Protein AF-A0A9E2TQX5-F1 (afdb_monomer_lite)

Foldseek 3Di:
DDDDDDDDDDPDDDDDDPPDDDDPPPPPLPQDPPDDPDDPLLVLLLVLLVVLVVVVVVQVCCCLVVVCCPFADQDCLLVQCVLLLEAANNVVNVVVCLVVCLQANLLCLQRHDNLLSLLVVLVVVCVVVVVVLLVVQQQLLAALPFPCLLVLLVVVLCVVNVVSVVSCVVPNRDRDYDHHDDRPDQFAQCVVQWGWHPLAPDIDGQDSDPVSVCVRVVVVSVLSNVLSNVQCSVRNGPRCLRRPPSVLSVRLVSAPPHLNHFFWFFADADQLLQQLCSQDSLNDSLSVCCVPPQRTDRPSSDNPNCSSCVRDPVNGIDRGSDGHDDHPDDHDDPDDDPQDFPQQHSNRHGGSDDPRCNVPDLPSVLNVVLSVQLQVQLVVLCSRGNSRSVVRSVVSSVVSRVVSVVVVVVVVVVPDDDPPPPDDDPD

Sequence (427 aa):
MSCSISPPPQPQLITIDSRQTPTPPTCKSHVVPATIPATKRYKYRMITLAAVHAYIAFHLISWHVFGWELWGKTAMMGVPSLAKGTINAASVMVILILASILIWGRGFCGWVCHMRGAIEFADWTLRKLKVRRYLALREKNVLVNTPHRWLLRIGALFVLLLPVIILIHNVGFSPKVDMTAPVPMADLPGYEGKAFAKSAFFNFDIKPTWNDFLLAFGLALFIQFTMSIVLNLRYGQGAFCRILCPYATMMVPLMNISPVQKKITRVAQCTGCRDCSNACPQGIDVSREIFHFDGKVINRECIKCYACIDACDDEVLADTAAPAVPQTDRLKPYEKRPWQLEVVRKDGLLTNAKHMQVFEPLGPTADFLSLLVALICGGITSRFGGFWFYPGAIISFIVFRECCLRVQQWRAVVKQPAPTVSLPSQG

pLDDT: mean 73.04, std 18.26, range [26.98, 96.31]

Structure (mmCIF, N/CA/C/O backbone):
data_AF-A0A9E2TQX5-F1
#
_entry.id   AF-A0A9E2TQX5-F1
#
loop_
_atom_site.group_PDB
_atom_site.id
_atom_site.type_symbol
_atom_site.label_atom_id
_atom_site.label_alt_id
_atom_site.label_comp_id
_atom_site.label_asym_id
_atom_site.label_entity_id
_atom_site.label_seq_id
_atom_site.pdbx_PDB_ins_code
_atom_site.Cartn_x
_atom_site.Cartn_y
_atom_site.Cartn_z
_atom_site.occupancy
_atom_site.B_iso_or_equiv
_atom_site.auth_seq_id
_atom_site.auth_comp_id
_atom_site.auth_asym_id
_atom_site.auth_atom_id
_atom_site.pdbx_PDB_model_num
ATOM 1 N N . MET A 1 1 ? -11.766 52.390 29.717 1.00 36.81 1 MET A N 1
ATOM 2 C CA . MET A 1 1 ? -12.173 51.222 28.907 1.00 36.81 1 MET A CA 1
ATOM 3 C C . MET A 1 1 ? -11.095 50.165 29.050 1.00 36.81 1 MET A C 1
ATOM 5 O O . MET A 1 1 ? -10.043 50.291 28.441 1.00 36.81 1 MET A O 1
ATOM 9 N N . SER A 1 2 ? -11.310 49.193 29.927 1.00 26.98 2 SER A N 1
ATOM 10 C CA . SER A 1 2 ? -10.363 48.118 30.230 1.00 26.98 2 SER A CA 1
ATOM 11 C C . SER A 1 2 ? -11.054 46.794 29.907 1.00 26.98 2 SER A C 1
ATOM 13 O O . SER A 1 2 ? -11.935 46.358 30.641 1.00 26.98 2 SER A O 1
ATOM 15 N N . CYS A 1 3 ? -10.699 46.193 28.768 1.00 28.20 3 CYS A N 1
ATOM 16 C CA . CYS A 1 3 ? -11.142 44.853 28.385 1.00 28.20 3 CYS A CA 1
ATOM 17 C C . CYS A 1 3 ? -10.424 43.815 29.251 1.00 28.20 3 CYS A C 1
ATOM 19 O O . CYS A 1 3 ? -9.209 43.649 29.145 1.00 28.20 3 CYS A O 1
ATOM 21 N N . SER A 1 4 ? -11.172 43.104 30.090 1.00 27.83 4 SER A N 1
ATOM 22 C CA . SER A 1 4 ? -10.717 41.889 30.759 1.00 27.83 4 SER A CA 1
ATOM 23 C C . SER A 1 4 ? -10.788 40.711 29.782 1.00 27.83 4 SER A C 1
ATOM 25 O O . SER A 1 4 ? -11.844 40.375 29.251 1.00 27.83 4 SER A O 1
ATOM 27 N N . ILE A 1 5 ? -9.639 40.090 29.522 1.00 34.16 5 ILE A N 1
ATOM 28 C CA . ILE A 1 5 ? -9.524 38.852 28.747 1.00 34.16 5 ILE A CA 1
ATOM 29 C C . ILE A 1 5 ? -9.932 37.699 29.670 1.00 34.16 5 ILE A C 1
ATOM 31 O O . ILE A 1 5 ? -9.317 37.495 30.717 1.00 34.16 5 ILE A O 1
ATOM 35 N N . SER A 1 6 ? -10.977 36.956 29.308 1.00 29.75 6 SER A N 1
ATOM 36 C CA . SER A 1 6 ? -11.364 35.729 30.004 1.00 29.75 6 SER A CA 1
ATOM 37 C C . SER A 1 6 ? -10.339 34.611 29.740 1.00 29.75 6 SER A C 1
ATOM 39 O O . SER A 1 6 ? -9.862 34.466 28.612 1.00 29.75 6 SER A O 1
ATOM 41 N N . PRO A 1 7 ? -9.970 33.807 30.755 1.00 34.28 7 PRO A N 1
ATOM 42 C CA . PRO A 1 7 ? -9.070 32.677 30.556 1.00 34.28 7 PRO A CA 1
ATOM 43 C C . PRO A 1 7 ? -9.753 31.555 29.746 1.00 34.28 7 PRO A C 1
ATOM 45 O O . PRO A 1 7 ? -10.979 31.415 29.800 1.00 34.28 7 PRO A O 1
ATOM 48 N N . PRO A 1 8 ? -8.981 30.735 29.004 1.00 33.41 8 PRO A N 1
ATOM 49 C CA . PRO A 1 8 ? -9.520 29.613 28.239 1.00 33.41 8 PRO A CA 1
ATOM 50 C C . PRO A 1 8 ? -10.188 28.575 29.163 1.00 33.41 8 PRO A C 1
ATOM 52 O O . PRO A 1 8 ? -9.735 28.389 30.297 1.00 33.41 8 PRO A O 1
ATOM 55 N N . PRO A 1 9 ? -11.244 27.877 28.700 1.00 32.44 9 PRO A N 1
ATOM 56 C CA . PRO A 1 9 ? -11.942 26.886 29.508 1.00 32.44 9 PRO A CA 1
ATOM 57 C C . PRO A 1 9 ? -10.989 25.750 29.895 1.00 32.44 9 PRO A C 1
ATOM 59 O O . PRO A 1 9 ? -10.388 25.093 29.044 1.00 32.44 9 PRO A O 1
ATOM 62 N N . GLN A 1 10 ? -10.846 25.541 31.202 1.00 30.78 10 GLN A N 1
ATOM 63 C CA . GLN A 1 10 ? -10.089 24.437 31.786 1.00 30.78 10 GLN A CA 1
ATOM 64 C C . GLN A 1 10 ? -10.709 23.093 31.353 1.00 30.78 10 GLN A C 1
ATOM 66 O O . GLN A 1 10 ? -11.939 22.978 31.328 1.00 30.78 10 GLN A O 1
ATOM 71 N N . PRO A 1 11 ? -9.902 22.061 31.043 1.00 30.61 11 PRO A N 1
ATOM 72 C CA . PRO A 1 11 ? -10.422 20.724 30.790 1.00 30.61 11 PRO A CA 1
ATOM 73 C C . PRO A 1 11 ? -11.107 20.208 32.062 1.00 30.61 11 PRO A C 1
ATOM 75 O O . PRO A 1 11 ? -10.459 19.982 33.082 1.00 30.61 11 PRO A O 1
ATOM 78 N N . GLN A 1 12 ? -12.431 20.047 32.017 1.00 28.64 12 GLN A N 1
ATOM 79 C CA . GLN A 1 12 ? -13.181 19.460 33.122 1.00 28.64 12 GLN A CA 1
ATOM 80 C C . GLN A 1 12 ? -12.803 17.982 33.249 1.00 28.64 12 GLN A C 1
ATOM 82 O O . GLN A 1 12 ? -13.129 17.157 32.396 1.00 28.64 12 GLN A O 1
ATOM 87 N N . LEU A 1 13 ? -12.086 17.658 34.323 1.00 28.17 13 LEU A N 1
ATOM 88 C CA . LEU A 1 13 ? -11.812 16.291 34.735 1.00 28.17 13 LEU A CA 1
ATOM 89 C C . LEU A 1 13 ? -13.146 15.658 35.158 1.00 28.17 13 LEU A C 1
ATOM 91 O O . LEU A 1 13 ? -13.691 15.995 36.207 1.00 28.17 13 LEU A O 1
ATOM 95 N N . ILE A 1 14 ? -13.696 14.771 34.329 1.00 31.59 14 ILE A N 1
ATOM 96 C CA . ILE A 1 14 ? -14.917 14.031 34.661 1.00 31.59 14 ILE A CA 1
ATOM 97 C C . ILE A 1 14 ? -14.577 13.061 35.798 1.00 31.59 14 ILE A C 1
ATOM 99 O O . ILE A 1 14 ? -13.907 12.046 35.594 1.00 31.59 14 ILE A O 1
ATOM 103 N N . THR A 1 15 ? -15.028 13.375 37.010 1.00 29.34 15 THR A N 1
ATOM 104 C CA . THR A 1 15 ? -15.039 12.447 38.141 1.00 29.34 15 THR A CA 1
ATOM 105 C C . THR A 1 15 ? -16.037 11.329 37.842 1.00 29.34 15 THR A C 1
ATOM 107 O O . THR A 1 15 ? -17.240 11.546 37.729 1.00 29.34 15 THR A O 1
ATOM 110 N N . ILE A 1 16 ? -15.527 10.110 37.662 1.00 36.84 16 ILE A N 1
ATOM 111 C CA . ILE A 1 16 ? -16.353 8.917 37.469 1.00 36.84 16 ILE A CA 1
ATOM 112 C C . ILE A 1 16 ? -16.955 8.549 38.829 1.00 36.84 16 ILE A C 1
ATOM 114 O O . ILE A 1 16 ? -16.243 8.061 39.708 1.00 36.84 16 ILE A O 1
ATOM 118 N N . ASP A 1 17 ? -18.257 8.778 38.999 1.00 28.28 17 ASP A N 1
ATOM 119 C CA . ASP A 1 17 ? -19.009 8.228 40.125 1.00 28.28 17 ASP A CA 1
ATOM 120 C C . ASP A 1 17 ? -19.087 6.698 39.975 1.00 28.28 17 ASP A C 1
ATOM 122 O O . ASP A 1 17 ? -19.565 6.162 38.973 1.00 28.28 17 ASP A O 1
ATOM 126 N N . SER A 1 18 ? -18.547 5.985 40.961 1.00 39.66 18 SER A N 1
ATOM 127 C CA . SER A 1 18 ? -18.427 4.524 40.965 1.00 39.66 18 SER A CA 1
ATOM 128 C C . SER A 1 18 ? -19.720 3.802 41.362 1.00 39.66 18 SER A C 1
ATOM 130 O O . SER A 1 18 ? -19.748 2.572 41.353 1.00 39.66 18 SER A O 1
ATOM 132 N N . ARG A 1 19 ? -20.797 4.526 41.704 1.00 30.56 19 ARG A N 1
ATOM 133 C CA . ARG A 1 19 ? -21.988 3.929 42.338 1.00 30.56 19 ARG A CA 1
ATOM 134 C C . ARG A 1 19 ? -23.129 3.528 41.410 1.00 30.56 19 ARG A C 1
ATOM 136 O O . ARG A 1 19 ? -24.104 2.958 41.887 1.00 30.56 19 ARG A O 1
ATOM 143 N N . GLN A 1 20 ? -23.027 3.749 40.103 1.00 35.53 20 GLN A N 1
ATOM 144 C CA . GLN A 1 20 ? -24.029 3.262 39.151 1.00 35.53 20 GLN A CA 1
ATOM 145 C C . GLN A 1 20 ? -23.341 2.554 37.990 1.00 35.53 20 GLN A C 1
ATOM 147 O O . GLN A 1 20 ? -22.976 3.154 36.982 1.00 35.53 20 GLN A O 1
ATOM 152 N N . THR A 1 21 ? -23.150 1.246 38.143 1.00 30.52 21 THR A N 1
ATOM 153 C CA . THR A 1 21 ? -22.917 0.336 37.022 1.00 30.52 21 THR A CA 1
ATOM 154 C C . THR A 1 21 ? -24.292 -0.045 36.466 1.00 30.52 21 THR A C 1
ATOM 156 O O . THR A 1 21 ? -24.927 -0.945 37.012 1.00 30.52 21 THR A O 1
ATOM 159 N N . PRO A 1 22 ? -24.819 0.620 35.416 1.00 34.00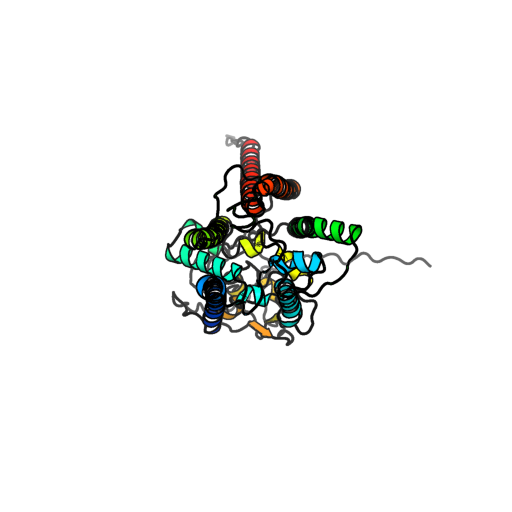 22 PRO A N 1
ATOM 160 C CA . PRO A 1 22 ? -25.913 0.027 34.666 1.00 34.00 22 PRO A CA 1
ATOM 161 C C . PRO A 1 22 ? -25.413 -1.311 34.119 1.00 34.00 22 PRO A C 1
ATOM 163 O O . PRO A 1 22 ? -24.268 -1.415 33.661 1.00 34.00 22 PRO A O 1
ATOM 166 N N . THR A 1 23 ? -26.255 -2.335 34.229 1.00 30.27 23 THR A N 1
ATOM 167 C CA . THR A 1 23 ? -26.018 -3.674 33.695 1.00 30.27 23 THR A CA 1
ATOM 168 C C . THR A 1 23 ? -25.407 -3.566 32.296 1.00 30.27 23 THR A C 1
ATOM 170 O O . THR A 1 23 ? -25.968 -2.883 31.434 1.00 30.27 23 THR A O 1
ATOM 173 N N . PRO A 1 24 ? -24.228 -4.169 32.051 1.00 33.75 24 PRO A N 1
ATOM 174 C CA . PRO A 1 24 ? -23.617 -4.104 30.736 1.00 33.75 24 PRO A CA 1
ATOM 175 C C . PRO A 1 24 ? -24.605 -4.710 29.734 1.00 33.75 24 PRO A C 1
ATOM 177 O O . PRO A 1 24 ? -25.130 -5.792 30.016 1.00 33.75 24 PRO A O 1
ATOM 180 N N . PRO A 1 25 ? -24.872 -4.061 28.582 1.00 33.06 25 PRO A N 1
ATOM 181 C CA . PRO A 1 25 ? -25.630 -4.710 27.527 1.00 33.06 25 PRO A CA 1
ATOM 182 C C . PRO A 1 25 ? -24.942 -6.043 27.254 1.00 33.06 25 PRO A C 1
ATOM 184 O O . PRO A 1 25 ? -23.729 -6.094 27.012 1.00 33.06 25 PRO A O 1
ATOM 187 N N . THR A 1 26 ? -25.707 -7.122 27.413 1.00 30.23 26 THR A N 1
ATOM 188 C CA . THR A 1 26 ? -25.267 -8.490 27.189 1.00 30.23 26 THR A CA 1
ATOM 189 C C . THR A 1 26 ? -24.761 -8.561 25.761 1.00 30.23 26 THR A C 1
ATOM 191 O O . THR A 1 26 ? -25.519 -8.608 24.795 1.00 30.23 26 THR A O 1
ATOM 194 N N . CYS A 1 27 ? -23.440 -8.501 25.622 1.00 32.50 27 CYS A N 1
ATOM 195 C CA . CYS A 1 27 ? -22.768 -8.748 24.366 1.00 32.50 27 CYS A CA 1
ATOM 196 C C . CYS A 1 27 ? -23.047 -10.222 24.084 1.00 32.50 27 CYS A C 1
ATOM 198 O O . CYS A 1 27 ? -22.392 -11.084 24.669 1.00 32.50 27 CYS A O 1
ATOM 200 N N . LYS A 1 28 ? -24.091 -10.521 23.301 1.00 30.64 28 LYS A N 1
ATOM 201 C CA . LYS A 1 28 ? -24.365 -11.884 22.856 1.00 30.64 28 LYS A CA 1
ATOM 202 C C . LYS A 1 28 ? -23.090 -12.349 22.167 1.00 30.64 28 LYS A C 1
ATOM 204 O O . LYS A 1 28 ? -22.734 -11.847 21.102 1.00 30.64 28 LYS A O 1
ATOM 209 N N . SER A 1 29 ? -22.359 -13.244 22.825 1.00 34.59 29 SER A N 1
ATOM 210 C CA . SER A 1 29 ? -21.216 -13.929 22.247 1.00 34.59 29 SER A CA 1
ATOM 211 C C . SER A 1 29 ? -21.781 -14.862 21.189 1.00 34.59 29 SER A C 1
ATOM 213 O O . SER A 1 29 ? -22.078 -16.026 21.451 1.00 34.59 29 SER A O 1
ATOM 215 N N . HIS A 1 30 ? -22.023 -14.325 19.999 1.00 37.81 30 HIS A N 1
ATOM 216 C CA . HIS A 1 30 ? -22.197 -15.161 18.833 1.00 37.81 30 HIS A CA 1
ATOM 217 C C . HIS A 1 30 ? -20.886 -15.921 18.683 1.00 37.81 30 HIS A C 1
ATOM 219 O O . HIS A 1 30 ? -19.851 -15.318 18.416 1.00 37.81 30 HIS A O 1
ATOM 225 N N . VAL A 1 31 ? -20.927 -17.225 18.961 1.00 36.09 31 VAL A N 1
ATOM 226 C CA . VAL A 1 31 ? -19.821 -18.144 18.704 1.00 36.09 31 VAL A CA 1
ATOM 227 C C . VAL A 1 31 ? -19.529 -18.037 17.214 1.00 36.09 31 VAL A C 1
ATOM 229 O O . VAL A 1 31 ? -20.277 -18.550 16.383 1.00 36.09 31 VAL A O 1
ATOM 232 N N . VAL A 1 32 ? -18.491 -17.277 16.875 1.00 40.00 32 VAL A N 1
ATOM 233 C CA . VAL A 1 32 ? -18.072 -17.089 15.492 1.00 40.00 32 VAL A CA 1
ATOM 234 C C . VAL A 1 32 ? -17.487 -18.423 15.022 1.00 40.00 32 VAL A C 1
ATOM 236 O O . VAL A 1 32 ? -16.554 -18.922 15.656 1.00 40.00 32 VAL A O 1
ATOM 239 N N . PRO A 1 33 ? -18.004 -19.036 13.943 1.00 36.69 33 PRO A N 1
ATOM 240 C CA . PRO A 1 33 ? -17.426 -20.262 13.411 1.00 36.69 33 PRO A CA 1
ATOM 241 C C . PRO A 1 33 ? -15.944 -20.040 13.081 1.00 36.69 33 PRO A C 1
ATOM 243 O O . PRO A 1 33 ? -15.574 -19.016 12.505 1.00 36.69 33 PRO A O 1
ATOM 246 N N . ALA A 1 34 ? -15.099 -21.017 13.430 1.00 44.47 34 ALA A N 1
ATOM 247 C CA . ALA A 1 34 ? -13.629 -20.943 13.410 1.00 44.47 34 ALA A CA 1
ATOM 248 C C . ALA A 1 34 ? -13.004 -20.564 12.045 1.00 44.47 34 ALA A C 1
ATOM 250 O O . ALA A 1 34 ? -11.813 -20.263 11.957 1.00 44.47 34 ALA A O 1
ATOM 251 N N . THR A 1 35 ? -13.805 -20.540 10.979 1.00 45.50 35 THR A N 1
ATOM 252 C CA . THR A 1 35 ? -13.452 -20.043 9.650 1.00 45.50 35 THR A CA 1
ATOM 253 C C . THR A 1 35 ? -14.668 -19.388 8.994 1.00 45.50 35 THR A C 1
ATOM 255 O O . THR A 1 35 ? -15.514 -20.077 8.424 1.00 45.50 35 THR A O 1
ATOM 258 N N . ILE A 1 36 ? -14.756 -18.056 9.034 1.00 55.09 36 ILE A N 1
ATOM 259 C CA . ILE A 1 36 ? -15.750 -17.319 8.242 1.00 55.09 36 ILE A CA 1
ATOM 260 C C . ILE A 1 36 ? -15.364 -17.446 6.754 1.00 55.09 36 ILE A C 1
ATOM 262 O O . ILE A 1 36 ? -14.213 -17.155 6.400 1.00 55.09 36 ILE A O 1
ATOM 266 N N . PRO A 1 37 ? -16.277 -17.877 5.864 1.00 62.38 37 PRO A N 1
ATOM 267 C CA . PRO A 1 37 ? -16.003 -17.936 4.436 1.00 62.38 37 PRO A CA 1
ATOM 268 C C . PRO A 1 37 ? -15.716 -16.537 3.882 1.00 62.38 37 PRO A C 1
ATOM 270 O O . PRO A 1 37 ? -16.344 -15.549 4.254 1.00 62.38 37 PRO A O 1
ATOM 273 N N . ALA A 1 38 ? -14.761 -16.450 2.956 1.00 75.50 38 ALA A N 1
ATOM 274 C CA . ALA A 1 38 ? -14.376 -15.180 2.354 1.00 75.50 38 ALA A CA 1
ATOM 275 C C . ALA A 1 38 ? -15.574 -14.464 1.702 1.00 75.50 38 ALA A C 1
ATOM 277 O O . ALA A 1 38 ? -16.275 -15.046 0.865 1.00 75.50 38 ALA A O 1
ATOM 278 N N . THR A 1 39 ? -15.754 -13.183 2.035 1.00 87.12 39 THR A N 1
ATOM 279 C CA . THR A 1 39 ? -16.797 -12.324 1.460 1.00 87.12 39 THR A CA 1
ATOM 280 C C . THR A 1 39 ? -16.651 -12.215 -0.063 1.00 87.12 39 THR A C 1
ATOM 282 O O . THR A 1 39 ? -15.555 -12.344 -0.624 1.00 87.12 39 THR A O 1
ATOM 285 N N . LYS A 1 40 ? -17.755 -11.920 -0.765 1.00 90.00 40 LYS A N 1
ATOM 286 C CA . LYS A 1 40 ? -17.721 -11.656 -2.218 1.00 90.00 40 LYS A CA 1
ATOM 287 C C . LYS A 1 40 ? -16.739 -10.526 -2.557 1.00 90.00 40 LYS A C 1
ATOM 289 O O . LYS A 1 40 ? -15.958 -10.656 -3.495 1.00 90.00 40 LYS A O 1
ATOM 294 N N . ARG A 1 41 ? -16.728 -9.453 -1.756 1.00 91.12 41 ARG A N 1
ATOM 295 C CA . ARG A 1 41 ? -15.827 -8.302 -1.930 1.00 91.12 41 ARG A CA 1
ATOM 296 C C . ARG A 1 41 ? -14.358 -8.696 -1.808 1.00 91.12 41 ARG A C 1
ATOM 298 O O . ARG A 1 41 ? -13.570 -8.334 -2.680 1.00 91.12 41 ARG A O 1
ATOM 305 N N . TYR A 1 42 ? -14.003 -9.489 -0.796 1.00 90.19 42 TYR A N 1
ATOM 306 C CA . TYR A 1 42 ? -12.647 -10.014 -0.648 1.00 90.19 42 TYR A CA 1
ATOM 307 C C . TYR A 1 42 ? -12.224 -10.841 -1.868 1.00 90.19 42 TYR A C 1
ATOM 309 O O . TYR A 1 42 ? -11.130 -10.634 -2.391 1.00 90.19 42 TYR A O 1
ATOM 317 N N . LYS A 1 43 ? -13.093 -11.734 -2.365 1.00 92.38 43 LYS A N 1
ATOM 318 C CA . LYS A 1 43 ? -12.801 -12.555 -3.553 1.00 92.38 43 LYS A CA 1
ATOM 319 C C . LYS A 1 43 ? -12.527 -11.691 -4.783 1.00 92.38 43 LYS A C 1
ATOM 321 O O . LYS A 1 43 ? -11.484 -11.864 -5.407 1.00 92.38 43 LYS A O 1
ATOM 326 N N . TYR A 1 44 ? -13.399 -10.727 -5.086 1.00 94.00 44 TYR A N 1
ATOM 327 C CA . TYR A 1 44 ? -13.191 -9.817 -6.217 1.00 94.00 44 TYR A CA 1
ATOM 328 C C . TYR A 1 44 ? -11.893 -9.030 -6.091 1.00 94.00 44 TYR A C 1
ATOM 330 O O . TYR A 1 44 ? -11.137 -8.955 -7.051 1.00 94.00 44 TYR A O 1
ATOM 338 N N . ARG A 1 45 ? -11.579 -8.523 -4.898 1.00 94.00 45 ARG A N 1
ATOM 339 C CA . ARG A 1 45 ? -10.318 -7.821 -4.653 1.00 94.00 45 ARG A CA 1
ATOM 340 C C . ARG A 1 45 ? -9.092 -8.699 -4.918 1.00 94.00 45 ARG A C 1
ATOM 342 O O . ARG A 1 45 ? -8.104 -8.233 -5.476 1.00 94.00 45 ARG A O 1
ATOM 349 N N . MET A 1 46 ? -9.123 -9.962 -4.500 1.00 93.56 46 MET A N 1
ATOM 350 C CA . MET A 1 46 ? -8.011 -10.878 -4.768 1.00 93.56 46 MET A CA 1
ATOM 351 C C . MET A 1 46 ? -7.899 -11.202 -6.262 1.00 93.56 46 MET A C 1
ATOM 353 O O . MET A 1 46 ? -6.786 -11.255 -6.781 1.00 93.56 46 MET A O 1
ATOM 357 N N . ILE A 1 47 ? -9.032 -11.337 -6.960 1.00 95.06 47 ILE A N 1
ATOM 358 C CA . ILE A 1 47 ? -9.072 -11.517 -8.417 1.00 95.06 47 ILE A CA 1
ATOM 359 C C . ILE A 1 47 ? -8.481 -10.297 -9.131 1.00 95.06 47 ILE A C 1
ATOM 361 O O . ILE A 1 47 ? -7.642 -10.481 -10.005 1.00 95.06 47 ILE A O 1
ATOM 365 N N . THR A 1 48 ? -8.835 -9.062 -8.752 1.00 95.75 48 THR A N 1
ATOM 366 C CA . THR A 1 48 ? -8.282 -7.860 -9.405 1.00 95.75 48 THR A CA 1
ATOM 367 C C . THR A 1 48 ? -6.773 -7.750 -9.207 1.00 95.75 48 THR A C 1
ATOM 369 O O . THR A 1 48 ? -6.047 -7.470 -10.158 1.00 95.75 48 THR A O 1
ATOM 372 N N . LEU A 1 49 ? -6.273 -8.033 -8.000 1.00 94.25 49 LEU A N 1
ATOM 373 C CA . LEU A 1 49 ? -4.833 -8.031 -7.729 1.00 94.25 49 LEU A CA 1
ATOM 374 C C . LEU A 1 49 ? -4.097 -9.107 -8.539 1.00 94.25 49 LEU A C 1
ATOM 376 O O . LEU A 1 49 ? -3.009 -8.840 -9.051 1.00 94.25 49 LEU A O 1
ATOM 380 N N . ALA A 1 50 ? -4.680 -10.300 -8.683 1.00 93.50 50 ALA A N 1
ATOM 381 C CA . ALA A 1 50 ? -4.122 -11.366 -9.512 1.00 93.50 50 ALA A CA 1
ATOM 382 C C . ALA A 1 50 ? -4.158 -11.007 -11.008 1.00 93.50 50 ALA A C 1
ATOM 384 O O . ALA A 1 50 ? -3.162 -11.189 -11.704 1.00 93.50 50 ALA A O 1
ATOM 385 N N . ALA A 1 51 ? -5.261 -10.422 -11.482 1.00 94.94 51 ALA A N 1
ATOM 386 C CA . ALA A 1 51 ? -5.433 -9.990 -12.865 1.00 94.94 51 ALA A CA 1
ATOM 387 C C . ALA A 1 51 ? -4.391 -8.944 -13.279 1.00 94.94 51 ALA A C 1
ATOM 389 O O . ALA A 1 51 ? -3.878 -9.009 -14.390 1.00 94.94 51 ALA A O 1
ATOM 390 N N . VAL A 1 52 ? -4.002 -8.031 -12.382 1.00 92.25 52 VAL A N 1
ATOM 391 C CA . VAL A 1 52 ? -2.916 -7.075 -12.662 1.00 92.25 52 VAL A CA 1
ATOM 392 C C . VAL A 1 52 ? -1.579 -7.783 -12.883 1.00 92.25 52 VAL A C 1
ATOM 394 O O . VAL A 1 52 ? -0.839 -7.413 -13.789 1.00 92.25 52 VAL A O 1
ATOM 397 N N . HIS A 1 53 ? -1.261 -8.817 -12.100 1.00 89.50 53 HIS A N 1
ATOM 398 C CA . HIS A 1 53 ? -0.026 -9.584 -12.305 1.00 89.50 53 HIS A CA 1
ATOM 399 C C . HIS A 1 53 ? -0.085 -10.404 -13.596 1.00 89.50 53 HIS A C 1
ATOM 401 O O . HIS A 1 53 ? 0.902 -10.449 -14.326 1.00 89.50 53 HIS A O 1
ATOM 407 N N . ALA A 1 54 ? -1.244 -10.991 -13.907 1.00 90.88 54 ALA A N 1
ATOM 408 C CA . ALA A 1 54 ? -1.472 -11.682 -15.172 1.00 90.88 54 ALA A CA 1
ATOM 409 C C . ALA A 1 54 ? -1.322 -10.731 -16.370 1.00 90.88 54 ALA A C 1
ATOM 411 O O . ALA A 1 54 ? -0.665 -11.082 -17.343 1.00 90.88 54 ALA A O 1
ATOM 412 N N . TYR A 1 55 ? -1.848 -9.506 -16.271 1.00 89.44 55 TYR A N 1
ATOM 413 C CA . TYR A 1 55 ? -1.668 -8.462 -17.278 1.00 89.44 55 TYR A CA 1
ATOM 414 C C . TYR A 1 55 ? -0.197 -8.070 -17.443 1.00 89.44 55 TYR A C 1
ATOM 416 O O . TYR A 1 55 ? 0.280 -7.997 -18.569 1.00 89.44 55 TYR A O 1
ATOM 424 N N . ILE A 1 56 ? 0.544 -7.860 -16.347 1.00 85.31 56 ILE A N 1
ATOM 425 C CA . ILE A 1 56 ? 1.982 -7.548 -16.410 1.00 85.31 56 ILE A CA 1
ATOM 426 C C . ILE A 1 56 ? 2.740 -8.678 -17.115 1.00 85.31 56 ILE A C 1
ATOM 428 O O . ILE A 1 56 ? 3.530 -8.409 -18.016 1.00 85.31 56 ILE A O 1
ATOM 432 N N . ALA A 1 57 ? 2.478 -9.934 -16.747 1.00 83.62 57 ALA A N 1
ATOM 433 C CA . ALA A 1 57 ? 3.095 -11.088 -17.394 1.00 83.62 57 ALA A CA 1
ATOM 434 C C . ALA A 1 57 ? 2.733 -11.155 -18.885 1.00 83.62 57 ALA A C 1
ATOM 436 O O . ALA A 1 57 ? 3.624 -11.278 -19.719 1.00 83.62 57 ALA A O 1
ATOM 437 N N . PHE A 1 58 ? 1.452 -11.000 -19.230 1.00 86.12 58 PHE A N 1
ATOM 438 C CA . PHE A 1 58 ? 0.982 -10.983 -20.614 1.00 86.12 58 PHE A CA 1
ATOM 439 C C . PHE A 1 58 ? 1.621 -9.858 -21.430 1.00 86.12 58 PHE A C 1
ATOM 441 O O . PHE A 1 58 ? 2.048 -10.103 -22.551 1.00 86.12 58 PHE A O 1
ATOM 448 N N . HIS A 1 59 ? 1.723 -8.647 -20.882 1.00 82.69 59 HIS A N 1
ATOM 449 C CA . HIS A 1 59 ? 2.354 -7.511 -21.547 1.00 82.69 59 HIS A CA 1
ATOM 450 C C . HIS A 1 59 ? 3.840 -7.781 -21.817 1.00 82.69 59 HIS A C 1
ATOM 452 O O . HIS A 1 59 ? 4.294 -7.610 -22.944 1.00 82.69 59 HIS A O 1
ATOM 458 N N . LEU A 1 60 ? 4.581 -8.278 -20.820 1.00 77.56 60 LEU A N 1
ATOM 459 C CA . LEU A 1 60 ? 5.997 -8.627 -20.978 1.00 77.56 60 LEU A CA 1
ATOM 460 C C . LEU A 1 60 ? 6.206 -9.759 -21.992 1.00 77.56 60 LEU A C 1
ATOM 462 O O . LEU A 1 60 ? 7.099 -9.676 -22.829 1.00 77.56 60 LEU A O 1
ATOM 466 N N . ILE A 1 61 ? 5.362 -10.790 -21.950 1.00 79.88 61 ILE A N 1
ATOM 467 C CA . ILE A 1 61 ? 5.373 -11.901 -22.909 1.00 79.88 61 ILE A CA 1
ATOM 468 C C . ILE A 1 61 ? 5.033 -11.388 -24.314 1.00 79.88 61 ILE A C 1
ATOM 470 O O . ILE A 1 61 ? 5.757 -11.679 -25.253 1.00 79.88 61 ILE A O 1
ATOM 474 N N . SER A 1 62 ? 3.983 -10.583 -24.475 1.00 81.56 62 SER A N 1
ATOM 475 C CA . SER A 1 62 ? 3.583 -9.995 -25.765 1.00 81.56 62 SER A CA 1
ATOM 476 C C . SER A 1 62 ? 4.717 -9.216 -26.410 1.00 81.56 62 SER A C 1
ATOM 478 O O . SER A 1 62 ? 5.009 -9.392 -27.591 1.00 81.56 62 SER A O 1
ATOM 480 N N . TRP A 1 63 ? 5.399 -8.408 -25.608 1.00 76.38 63 TRP A N 1
ATOM 481 C CA . TRP A 1 63 ? 6.455 -7.549 -26.101 1.00 76.38 63 TRP A CA 1
ATOM 482 C C . TRP A 1 63 ? 7.722 -8.326 -26.456 1.00 76.38 63 TRP A C 1
ATOM 484 O O . TRP A 1 63 ? 8.276 -8.147 -27.535 1.00 76.38 63 TRP A O 1
ATOM 494 N N . HIS A 1 64 ? 8.165 -9.215 -25.565 1.00 73.19 64 HIS A N 1
ATOM 495 C CA . HIS A 1 64 ? 9.444 -9.900 -25.729 1.00 73.19 64 HIS A CA 1
ATOM 496 C C . HIS A 1 64 ? 9.341 -11.204 -26.528 1.00 73.19 64 HIS A C 1
ATOM 498 O O . HIS A 1 64 ? 10.311 -11.566 -27.184 1.00 73.19 64 HIS A O 1
ATOM 504 N N . VAL A 1 65 ? 8.201 -11.913 -26.491 1.00 75.81 65 VAL A N 1
ATOM 505 C CA . VAL A 1 65 ? 7.991 -13.194 -27.208 1.00 75.81 65 VAL A CA 1
ATOM 506 C C . VAL A 1 65 ? 7.464 -12.948 -28.604 1.00 75.81 65 VAL A C 1
ATOM 508 O O . VAL A 1 65 ? 7.984 -13.502 -29.566 1.00 75.81 65 VAL A O 1
ATOM 511 N N . PHE A 1 66 ? 6.425 -12.126 -28.706 1.00 80.00 66 PHE A N 1
ATOM 512 C CA . PHE A 1 66 ? 5.684 -11.949 -29.951 1.00 80.00 66 PHE A CA 1
ATOM 513 C C . PHE A 1 66 ? 6.077 -10.669 -30.701 1.00 80.00 66 PHE A C 1
ATOM 515 O O . PHE A 1 66 ? 5.638 -10.472 -31.831 1.00 80.00 66 PHE A O 1
ATOM 522 N N . GLY A 1 67 ? 6.906 -9.803 -30.101 1.00 75.56 67 GLY A N 1
ATOM 523 C CA . GLY A 1 67 ? 7.304 -8.521 -30.694 1.00 75.56 67 GLY A CA 1
ATOM 524 C C . GLY A 1 67 ? 6.150 -7.520 -30.801 1.00 75.56 67 GLY A C 1
ATOM 525 O O . GLY A 1 67 ? 6.218 -6.573 -31.579 1.00 75.56 67 GLY A O 1
ATOM 526 N N . TRP A 1 68 ? 5.057 -7.734 -30.063 1.00 79.06 68 TRP A N 1
ATOM 527 C CA . TRP A 1 68 ? 3.863 -6.895 -30.134 1.00 79.06 68 TRP A CA 1
ATOM 528 C C . TRP A 1 68 ? 4.006 -5.679 -29.219 1.00 79.06 68 TRP A C 1
ATOM 530 O O . TRP A 1 68 ? 3.646 -5.713 -28.041 1.00 79.06 68 TRP A O 1
ATOM 540 N N . GLU A 1 69 ? 4.503 -4.579 -29.780 1.00 72.69 69 GLU A N 1
ATOM 541 C CA . GLU A 1 69 ? 4.709 -3.305 -29.080 1.00 72.69 69 GLU A CA 1
ATOM 542 C C . GLU A 1 69 ? 3.423 -2.456 -29.013 1.00 72.69 69 GLU A C 1
ATOM 544 O O . GLU A 1 69 ? 3.394 -1.296 -29.412 1.00 72.69 69 GLU A O 1
ATOM 549 N N . LEU A 1 70 ? 2.316 -3.040 -28.543 1.00 60.41 70 LEU A N 1
ATOM 550 C CA . LEU A 1 70 ? 0.989 -2.404 -28.602 1.00 60.41 70 LEU A CA 1
ATOM 551 C C . LEU A 1 70 ? 0.908 -1.055 -27.847 1.00 60.41 70 LEU A C 1
ATOM 553 O O . LEU A 1 70 ? 0.199 -0.159 -28.296 1.00 60.41 70 LEU A O 1
ATOM 557 N N . TRP A 1 71 ? 1.595 -0.903 -26.703 1.00 61.47 71 TRP A N 1
ATOM 558 C CA . TRP A 1 71 ? 1.629 0.331 -25.894 1.00 61.47 71 TRP A CA 1
ATOM 559 C C . TRP A 1 71 ? 2.976 0.439 -25.154 1.00 61.47 71 TRP A C 1
ATOM 561 O O . TRP A 1 71 ? 3.554 -0.581 -24.781 1.00 61.47 71 TRP A O 1
ATOM 571 N N . GLY A 1 72 ? 3.475 1.662 -24.919 1.00 62.12 72 GLY A N 1
ATOM 572 C CA . GLY A 1 72 ? 4.773 1.910 -24.264 1.00 62.12 72 GLY A CA 1
ATOM 573 C C . GLY A 1 72 ? 4.875 1.401 -22.813 1.00 62.12 72 GLY A C 1
ATOM 574 O O . GLY A 1 72 ? 3.886 1.007 -22.200 1.00 62.12 72 GLY A O 1
ATOM 575 N N . LYS A 1 73 ? 6.083 1.439 -22.222 1.00 66.12 73 LYS A N 1
ATOM 576 C CA . LYS A 1 73 ? 6.371 0.872 -20.884 1.00 66.12 73 LYS A CA 1
ATOM 577 C C . LYS A 1 73 ? 5.503 1.524 -19.799 1.00 66.12 73 LYS A C 1
ATOM 579 O O . LYS A 1 73 ? 5.783 2.640 -19.361 1.00 66.12 73 LYS A O 1
ATOM 584 N N . THR A 1 74 ? 4.483 0.819 -19.307 1.00 62.50 74 THR A N 1
ATOM 585 C CA . THR A 1 74 ? 3.627 1.293 -18.207 1.00 62.50 74 THR A CA 1
ATOM 586 C C . THR A 1 74 ? 4.265 0.968 -16.855 1.00 62.50 74 THR A C 1
ATOM 588 O O . THR A 1 74 ? 4.155 -0.150 -16.353 1.00 62.50 74 THR A O 1
ATOM 591 N N . ALA A 1 75 ? 4.943 1.940 -16.245 1.00 64.75 75 ALA A N 1
ATOM 592 C CA . ALA A 1 75 ? 5.567 1.787 -14.929 1.00 64.75 75 ALA A CA 1
ATOM 593 C C . ALA A 1 75 ? 5.215 2.959 -14.004 1.00 64.75 75 ALA A C 1
ATOM 595 O O . ALA A 1 75 ? 5.088 4.098 -14.446 1.00 64.75 75 ALA A O 1
ATOM 596 N N . MET A 1 76 ? 5.122 2.717 -12.689 1.00 63.84 76 MET A N 1
ATOM 597 C CA . MET A 1 76 ? 4.945 3.795 -11.691 1.00 63.84 76 MET A CA 1
ATOM 598 C C . MET A 1 76 ? 6.143 4.776 -11.653 1.00 63.84 76 MET A C 1
ATOM 600 O O . MET A 1 76 ? 6.097 5.799 -10.975 1.00 63.84 76 MET A O 1
ATOM 604 N N . MET A 1 77 ? 7.189 4.510 -12.443 1.00 62.88 77 MET A N 1
ATOM 605 C CA . MET A 1 77 ? 8.318 5.398 -12.749 1.00 62.88 77 MET A CA 1
ATOM 606 C C . MET A 1 77 ? 7.965 6.546 -13.718 1.00 62.88 77 MET A C 1
ATOM 608 O O . MET A 1 77 ? 8.850 7.263 -14.179 1.00 62.88 77 MET A O 1
ATOM 612 N N . GLY A 1 78 ? 6.680 6.765 -14.014 1.00 64.81 78 GLY A N 1
ATOM 613 C CA . GLY A 1 78 ? 6.214 7.947 -14.747 1.00 64.81 78 GLY A CA 1
ATOM 614 C C . GLY A 1 78 ? 6.478 9.270 -14.024 1.00 64.81 78 GLY A C 1
ATOM 615 O O . GLY A 1 78 ? 6.534 10.309 -14.669 1.00 64.81 78 GLY A O 1
ATOM 616 N N . VAL A 1 79 ? 6.708 9.248 -12.703 1.00 69.25 79 VAL A N 1
ATOM 617 C CA . VAL A 1 79 ? 7.012 10.456 -11.915 1.00 69.25 79 VAL A CA 1
ATOM 618 C C . VAL A 1 79 ? 8.294 11.145 -12.419 1.00 69.25 79 VAL A C 1
ATOM 620 O O . VAL A 1 79 ? 8.192 12.307 -12.793 1.00 69.25 79 VAL A O 1
ATOM 623 N N . PRO A 1 80 ? 9.454 10.460 -12.542 1.00 68.25 80 PRO A N 1
ATOM 624 C CA . PRO A 1 80 ? 10.645 10.983 -13.226 1.00 68.25 80 PRO A CA 1
ATOM 625 C C . PRO A 1 80 ? 10.445 11.465 -14.674 1.00 68.25 80 PRO A C 1
ATOM 627 O O . PRO A 1 80 ? 11.161 12.359 -15.119 1.00 68.25 80 PRO A O 1
ATOM 630 N N . SER A 1 81 ? 9.497 10.887 -15.420 1.00 71.75 81 SER A N 1
ATOM 631 C CA . SER A 1 81 ? 9.216 11.306 -16.805 1.00 71.75 81 SER A CA 1
ATOM 632 C C . SER A 1 81 ? 8.438 12.625 -16.833 1.00 71.75 81 SER A C 1
ATOM 634 O O . SER A 1 81 ? 8.893 13.587 -17.445 1.00 71.75 81 SER A O 1
ATOM 636 N N . LEU A 1 82 ? 7.351 12.728 -16.055 1.00 68.94 82 LEU A N 1
ATOM 637 C CA . LEU A 1 82 ? 6.609 13.980 -15.835 1.00 68.94 82 LEU A CA 1
ATOM 638 C C . LEU A 1 82 ? 7.530 15.108 -15.369 1.00 68.94 82 LEU A C 1
ATOM 640 O O . LEU A 1 82 ? 7.490 16.223 -15.877 1.00 68.94 82 LEU A O 1
ATOM 644 N N . ALA A 1 83 ? 8.392 14.773 -14.422 1.00 66.69 83 ALA A N 1
ATOM 645 C CA . ALA A 1 83 ? 9.450 15.609 -13.897 1.00 66.69 83 ALA A CA 1
ATOM 646 C C . ALA A 1 83 ? 10.405 16.162 -14.973 1.00 66.69 83 ALA A C 1
ATOM 648 O O . ALA A 1 83 ? 10.746 17.339 -14.951 1.00 66.69 83 ALA A O 1
ATOM 649 N N . LYS A 1 84 ? 10.821 15.333 -15.935 1.00 67.56 84 LYS A N 1
ATOM 650 C CA . LYS A 1 84 ? 11.668 15.747 -17.066 1.00 67.56 84 LYS A CA 1
ATOM 651 C C . LYS A 1 84 ? 10.885 16.524 -18.140 1.00 67.56 84 LYS A C 1
ATOM 653 O O . LYS A 1 84 ? 11.454 16.909 -19.156 1.00 67.56 84 LYS A O 1
ATOM 658 N N . GLY A 1 85 ? 9.582 16.730 -17.945 1.00 70.88 85 GLY A N 1
ATOM 659 C CA . GLY A 1 85 ? 8.695 17.306 -18.950 1.00 70.88 85 GLY A CA 1
ATOM 660 C C . GLY A 1 85 ? 8.348 16.331 -20.077 1.00 70.88 85 GLY A C 1
ATOM 661 O O . GLY A 1 85 ? 7.855 16.765 -21.109 1.00 70.88 85 GLY A O 1
ATOM 662 N N . THR A 1 86 ? 8.581 15.022 -19.927 1.00 76.81 86 THR A N 1
ATOM 663 C CA . THR A 1 86 ? 8.187 14.032 -20.939 1.00 76.81 86 THR A CA 1
ATOM 664 C C . THR A 1 86 ? 6.849 13.385 -20.585 1.00 76.81 86 THR A C 1
ATOM 666 O O . THR A 1 86 ? 6.681 12.724 -19.554 1.00 76.81 86 THR A O 1
ATOM 669 N N . ILE A 1 87 ? 5.861 13.557 -21.462 1.00 82.69 87 ILE A N 1
ATOM 670 C CA . ILE A 1 87 ? 4.566 12.882 -21.360 1.00 82.69 87 ILE A CA 1
ATOM 671 C C . ILE A 1 87 ? 4.654 11.594 -22.182 1.00 82.69 87 ILE A C 1
ATOM 673 O O . ILE A 1 87 ? 4.394 11.597 -23.382 1.00 82.69 87 ILE A O 1
ATOM 677 N N . ASN A 1 88 ? 5.059 10.509 -21.518 1.00 82.12 88 ASN A N 1
ATOM 678 C CA . ASN A 1 88 ? 5.059 9.147 -22.055 1.00 82.12 88 ASN A CA 1
ATOM 679 C C . ASN A 1 88 ? 3.942 8.292 -21.427 1.00 82.12 88 ASN A C 1
ATOM 681 O O . ASN A 1 88 ? 3.214 8.748 -20.539 1.00 82.12 88 ASN A O 1
ATOM 685 N N . ALA A 1 89 ? 3.815 7.028 -21.846 1.00 80.38 89 ALA A N 1
ATOM 686 C CA . ALA A 1 89 ? 2.797 6.110 -21.319 1.00 80.38 89 ALA A CA 1
ATOM 687 C C . ALA A 1 89 ? 2.829 5.976 -19.778 1.00 80.38 89 ALA A C 1
ATOM 689 O O . ALA A 1 89 ? 1.786 5.914 -19.122 1.00 80.38 89 ALA A O 1
ATOM 690 N N . ALA A 1 90 ? 4.021 5.993 -19.173 1.00 79.00 90 ALA A N 1
ATOM 691 C CA . ALA A 1 90 ? 4.189 5.941 -17.723 1.00 79.00 90 ALA A CA 1
ATOM 692 C C . ALA A 1 90 ? 3.686 7.220 -17.027 1.00 79.00 90 ALA A C 1
ATOM 694 O O . ALA A 1 90 ? 3.007 7.136 -16.001 1.00 79.00 90 ALA A O 1
ATOM 695 N N . SER A 1 91 ? 3.985 8.396 -17.587 1.00 79.69 91 SER A N 1
ATOM 696 C CA . SER A 1 91 ? 3.489 9.699 -17.123 1.00 79.69 91 SER A CA 1
ATOM 697 C C . SER A 1 91 ? 1.961 9.760 -17.136 1.00 79.69 91 SER A C 1
ATOM 699 O O . SER A 1 91 ? 1.350 10.157 -16.143 1.00 79.69 91 SER A O 1
ATOM 701 N N . VAL A 1 92 ? 1.336 9.295 -18.223 1.00 85.00 92 VAL A N 1
ATOM 702 C CA . VAL A 1 92 ? -0.128 9.215 -18.346 1.00 85.00 92 VAL A CA 1
ATOM 703 C C . VAL A 1 92 ? -0.710 8.300 -17.271 1.00 85.00 92 VAL A C 1
ATOM 705 O O . VAL A 1 92 ? -1.647 8.688 -16.577 1.00 85.00 92 VAL A O 1
ATOM 708 N N . MET A 1 93 ? -0.121 7.120 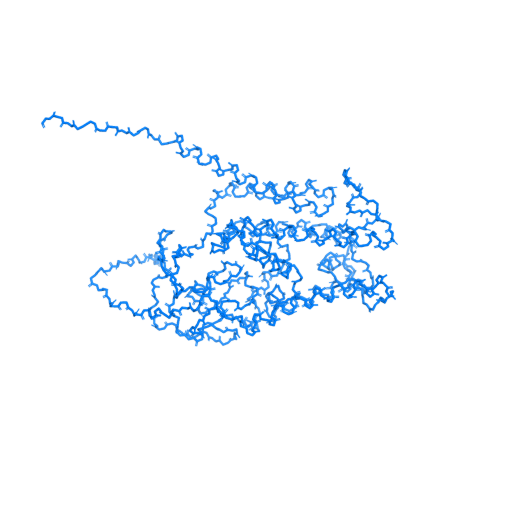-17.056 1.00 85.00 93 MET A N 1
ATOM 709 C CA . MET A 1 93 ? -0.566 6.214 -15.995 1.00 85.00 93 MET A CA 1
ATOM 710 C C . MET A 1 93 ? -0.479 6.866 -14.606 1.00 85.00 93 MET A C 1
ATOM 712 O O . MET A 1 93 ? -1.400 6.716 -13.805 1.00 85.00 93 MET A O 1
ATOM 716 N N . VAL A 1 94 ? 0.589 7.615 -14.309 1.00 84.19 94 VAL A N 1
ATOM 717 C CA . VAL A 1 94 ? 0.714 8.348 -13.037 1.00 84.19 94 VAL A CA 1
ATOM 718 C C . VAL A 1 94 ? -0.379 9.407 -12.898 1.00 84.19 94 VAL A C 1
ATOM 720 O O . VAL A 1 94 ? -1.002 9.473 -11.840 1.00 84.19 94 VAL A O 1
ATOM 723 N N . ILE A 1 95 ? -0.661 10.184 -13.948 1.00 86.62 95 ILE A N 1
ATOM 724 C CA . ILE A 1 95 ? -1.754 11.170 -13.944 1.00 86.62 95 ILE A CA 1
ATOM 725 C C . ILE A 1 95 ? -3.093 10.481 -13.666 1.00 86.62 95 ILE A C 1
ATOM 727 O O . ILE A 1 95 ? -3.832 10.927 -12.791 1.00 86.62 95 ILE A O 1
ATOM 731 N N . LEU A 1 96 ? -3.384 9.366 -14.342 1.00 89.25 96 LEU A N 1
ATOM 732 C CA . LEU A 1 96 ? -4.616 8.601 -14.130 1.00 89.25 96 LEU A CA 1
ATOM 733 C C . LEU A 1 96 ? -4.717 8.063 -12.700 1.00 89.25 96 LEU A C 1
ATOM 735 O O . LEU A 1 96 ? -5.781 8.134 -12.086 1.00 89.25 96 LEU A O 1
ATOM 739 N N . ILE A 1 97 ? -3.612 7.573 -12.131 1.00 88.62 97 ILE A N 1
ATOM 740 C CA . ILE A 1 97 ? -3.574 7.132 -10.735 1.00 88.62 97 ILE A CA 1
ATOM 741 C C . ILE A 1 97 ? -3.853 8.314 -9.798 1.00 88.62 97 ILE A C 1
ATOM 743 O O . ILE A 1 97 ? -4.690 8.181 -8.907 1.00 88.62 97 ILE A O 1
ATOM 747 N N . LEU A 1 98 ? -3.211 9.469 -9.994 1.00 87.69 98 LEU A N 1
ATOM 748 C CA . LEU A 1 98 ? -3.438 10.656 -9.163 1.00 87.69 98 LEU A CA 1
ATOM 749 C C . LEU A 1 98 ? -4.880 11.169 -9.281 1.00 87.69 98 LEU A C 1
ATOM 751 O O . LEU A 1 98 ? -5.514 11.448 -8.264 1.00 87.69 98 LEU A O 1
ATOM 755 N N . ALA A 1 99 ? -5.437 11.196 -10.492 1.00 89.81 99 ALA A N 1
ATOM 756 C CA . ALA A 1 99 ? -6.834 11.543 -10.736 1.00 89.81 99 ALA A CA 1
ATOM 757 C C . ALA A 1 99 ? -7.794 10.556 -10.052 1.00 89.81 99 ALA A C 1
ATOM 759 O O . ALA A 1 99 ? -8.761 10.969 -9.411 1.00 89.81 99 ALA A O 1
ATOM 760 N N . SER A 1 100 ? -7.492 9.252 -10.091 1.00 91.12 100 SER A N 1
ATOM 761 C CA . SER A 1 100 ? -8.307 8.230 -9.423 1.00 91.12 100 SER A CA 1
ATOM 762 C C . SER A 1 100 ? -8.396 8.442 -7.908 1.00 91.12 100 SER A C 1
ATOM 764 O O . SER A 1 100 ? -9.407 8.088 -7.301 1.00 91.12 100 SER A O 1
ATOM 766 N N . ILE A 1 101 ? -7.391 9.077 -7.290 1.00 90.94 101 ILE A N 1
ATOM 767 C CA . ILE A 1 101 ? -7.394 9.380 -5.853 1.00 90.94 101 ILE A CA 1
ATOM 768 C C . ILE A 1 101 ? -8.410 10.461 -5.513 1.00 90.94 101 ILE A C 1
ATOM 770 O O . ILE A 1 101 ? -9.057 10.379 -4.472 1.00 90.94 101 ILE A O 1
ATOM 774 N N . LEU A 1 102 ? -8.622 11.431 -6.398 1.00 90.81 102 LEU A N 1
ATOM 775 C CA . LEU A 1 102 ? -9.635 12.460 -6.178 1.00 90.81 102 LEU A CA 1
ATOM 776 C C . LEU A 1 102 ? -11.056 11.876 -6.200 1.00 90.81 102 LEU A C 1
ATOM 778 O O . LEU A 1 102 ? -11.952 12.415 -5.560 1.00 90.81 102 LEU A O 1
ATOM 782 N N . ILE A 1 103 ? -11.272 10.752 -6.883 1.00 91.81 103 ILE A N 1
ATOM 783 C CA . ILE A 1 103 ? -12.595 10.125 -6.999 1.00 91.81 103 ILE A CA 1
ATOM 784 C C . ILE A 1 103 ? -12.768 9.026 -5.946 1.00 91.81 103 ILE A C 1
ATOM 786 O O . ILE A 1 103 ? -13.740 8.996 -5.194 1.00 91.81 103 ILE A O 1
ATOM 790 N N . TRP A 1 104 ? -11.808 8.108 -5.862 1.00 92.94 104 TRP A N 1
ATOM 791 C CA . TRP A 1 104 ? -11.905 6.901 -5.047 1.00 92.94 104 TRP A CA 1
ATOM 792 C C . TRP A 1 104 ? -10.927 6.891 -3.871 1.00 92.94 104 TRP A C 1
ATOM 794 O O . TRP A 1 104 ? -10.924 5.953 -3.078 1.00 92.94 104 TRP A O 1
ATOM 804 N N . GLY A 1 105 ? -10.131 7.935 -3.665 1.00 91.38 105 GLY A N 1
ATOM 805 C CA . GLY A 1 105 ? -9.074 7.929 -2.660 1.00 91.38 105 GLY A CA 1
ATOM 806 C C . GLY A 1 105 ? -7.991 6.907 -3.003 1.00 91.38 105 GLY A C 1
ATOM 807 O O . GLY A 1 105 ? -7.798 6.523 -4.153 1.00 91.38 105 GLY A O 1
ATOM 808 N N . ARG A 1 106 ? -7.301 6.368 -1.998 1.00 91.75 106 ARG A N 1
ATOM 809 C CA . ARG A 1 106 ? -6.250 5.354 -2.212 1.00 91.75 106 ARG A CA 1
ATOM 810 C C . ARG A 1 106 ? -6.779 3.948 -2.553 1.00 91.75 106 ARG A C 1
ATOM 812 O O . ARG A 1 106 ? -6.105 2.957 -2.272 1.00 91.75 106 ARG A O 1
ATOM 819 N N . GLY A 1 107 ? -7.949 3.839 -3.185 1.00 93.25 107 GLY A N 1
ATOM 820 C CA . GLY A 1 107 ? -8.515 2.568 -3.650 1.00 93.25 107 GLY A CA 1
ATOM 821 C C . GLY A 1 107 ? -7.622 1.839 -4.661 1.00 93.25 107 GLY A C 1
ATOM 822 O O . GLY A 1 107 ? -7.481 0.620 -4.572 1.00 93.25 107 GLY A O 1
ATOM 823 N N . PHE A 1 108 ? -6.886 2.571 -5.513 1.00 93.25 108 PHE A N 1
ATOM 824 C CA . PHE A 1 108 ? -5.857 1.991 -6.390 1.00 93.25 108 PHE A CA 1
ATOM 825 C C . PHE A 1 108 ? -4.857 1.119 -5.610 1.00 93.25 108 PHE A C 1
ATOM 827 O O . PHE A 1 108 ? -4.570 -0.014 -6.003 1.00 93.25 108 PHE A O 1
ATOM 834 N N . CYS A 1 109 ? -4.376 1.601 -4.455 1.00 92.31 109 CYS A N 1
ATOM 835 C CA . CYS A 1 109 ? -3.460 0.848 -3.596 1.00 92.31 109 CYS A CA 1
ATOM 836 C C . CYS A 1 109 ? -4.087 -0.444 -3.057 1.00 92.31 109 CYS A C 1
ATOM 838 O O . CYS A 1 109 ? -3.365 -1.404 -2.805 1.00 92.31 109 CYS A O 1
ATOM 840 N N . GLY A 1 110 ? -5.403 -0.467 -2.835 1.00 92.69 110 GLY A N 1
ATOM 841 C CA . GLY A 1 110 ? -6.120 -1.627 -2.314 1.00 92.69 110 GLY A CA 1
ATOM 842 C C . GLY A 1 110 ? -6.421 -2.701 -3.353 1.00 92.69 110 GLY A C 1
ATOM 843 O O . GLY A 1 110 ? -6.440 -3.877 -2.979 1.00 92.69 110 GLY A O 1
ATOM 844 N N . TRP A 1 111 ? -6.632 -2.305 -4.612 1.00 94.81 111 TRP A N 1
ATOM 845 C CA . TRP A 1 111 ? -7.285 -3.137 -5.631 1.00 94.81 111 TRP A CA 1
ATOM 846 C C . TRP A 1 111 ? -6.467 -3.393 -6.897 1.00 94.81 111 TRP A C 1
ATOM 848 O O . TRP A 1 111 ? -6.660 -4.434 -7.521 1.00 94.81 111 TRP A O 1
ATOM 858 N N . VAL A 1 112 ? -5.572 -2.474 -7.271 1.00 93.44 112 VAL A N 1
ATOM 859 C CA . VAL A 1 112 ? -4.873 -2.498 -8.571 1.00 93.44 112 VAL A CA 1
ATOM 860 C C . VAL A 1 112 ? -3.351 -2.503 -8.410 1.00 93.44 112 VAL A C 1
ATOM 862 O O . VAL A 1 112 ? -2.632 -3.039 -9.240 1.00 93.44 112 VAL A O 1
ATOM 865 N N . CYS A 1 113 ? -2.813 -1.940 -7.331 1.00 91.25 113 CYS A N 1
ATOM 866 C CA . CYS A 1 113 ? -1.368 -1.865 -7.142 1.00 91.25 113 CYS A CA 1
ATOM 867 C C . CYS A 1 113 ? -0.710 -3.261 -7.079 1.00 91.25 113 CYS A C 1
ATOM 869 O O . CYS A 1 113 ? -0.968 -4.036 -6.155 1.00 91.25 113 CYS A O 1
ATOM 871 N N . HIS A 1 114 ? 0.208 -3.550 -8.009 1.00 89.88 114 HIS A N 1
ATOM 872 C CA . HIS A 1 114 ? 0.944 -4.822 -8.051 1.00 89.88 114 HIS A CA 1
ATOM 873 C C . HIS A 1 114 ? 1.740 -5.077 -6.756 1.00 89.88 114 HIS A C 1
ATOM 875 O O . HIS A 1 114 ? 1.696 -6.179 -6.212 1.00 89.88 114 HIS A O 1
ATOM 881 N N . MET A 1 115 ? 2.350 -4.035 -6.168 1.00 88.50 115 MET A N 1
ATOM 882 C CA . MET A 1 115 ? 3.036 -4.149 -4.872 1.00 88.50 115 MET A CA 1
ATOM 883 C C . MET A 1 115 ? 2.101 -4.656 -3.773 1.00 88.50 115 MET A C 1
ATOM 885 O O . MET A 1 115 ? 2.504 -5.456 -2.931 1.00 88.50 115 MET A O 1
ATOM 889 N N . ARG A 1 116 ? 0.830 -4.226 -3.776 1.00 91.62 116 ARG A N 1
ATOM 890 C CA . ARG A 1 116 ? -0.150 -4.718 -2.804 1.00 91.62 116 ARG A CA 1
ATOM 891 C C . ARG A 1 116 ? -0.444 -6.197 -3.018 1.00 91.62 116 ARG A C 1
ATOM 893 O O . ARG A 1 116 ? -0.521 -6.919 -2.029 1.00 91.62 116 ARG A O 1
ATOM 900 N N . GLY A 1 117 ? -0.583 -6.640 -4.266 1.00 91.94 117 GLY A N 1
ATOM 901 C CA . GLY A 1 117 ? -0.775 -8.056 -4.580 1.00 91.94 117 GLY A CA 1
ATOM 902 C C . GLY A 1 117 ? 0.389 -8.917 -4.085 1.00 91.94 117 GLY A C 1
ATOM 903 O O . GLY A 1 117 ? 0.148 -9.897 -3.386 1.00 91.94 117 GLY A O 1
ATOM 904 N N . ALA A 1 118 ? 1.636 -8.491 -4.314 1.00 90.81 118 ALA A N 1
ATOM 905 C CA . ALA A 1 118 ? 2.823 -9.183 -3.803 1.00 90.81 118 ALA A CA 1
ATOM 906 C C . ALA A 1 118 ? 2.842 -9.282 -2.263 1.00 90.81 118 ALA A C 1
ATOM 908 O O . ALA A 1 118 ? 3.155 -10.332 -1.702 1.00 90.81 118 ALA A O 1
ATOM 909 N N . ILE A 1 119 ? 2.450 -8.215 -1.561 1.00 90.56 119 ILE A N 1
ATOM 910 C CA . ILE A 1 119 ? 2.395 -8.197 -0.090 1.00 90.56 119 ILE A CA 1
ATOM 911 C C . ILE A 1 119 ? 1.305 -9.124 0.457 1.00 90.56 119 ILE A C 1
ATOM 913 O O . ILE A 1 119 ? 1.522 -9.778 1.478 1.00 90.56 119 ILE A O 1
ATOM 917 N N . GLU A 1 120 ? 0.137 -9.173 -0.186 1.00 90.19 120 GLU A N 1
ATOM 918 C CA . GLU A 1 120 ? -0.950 -10.086 0.198 1.00 90.19 120 GLU A CA 1
ATOM 919 C C . GLU A 1 120 ? -0.583 -11.539 -0.106 1.00 90.19 120 GLU A C 1
ATOM 921 O O . GLU A 1 120 ? -0.894 -12.428 0.683 1.00 90.19 120 GLU A O 1
ATOM 926 N N . PHE A 1 121 ? 0.134 -11.782 -1.205 1.00 91.62 121 PHE A N 1
ATOM 927 C CA . PHE A 1 121 ? 0.675 -13.098 -1.523 1.00 91.62 121 PHE A CA 1
ATOM 928 C C . PHE A 1 121 ? 1.718 -13.544 -0.486 1.00 91.62 121 PHE A C 1
ATOM 930 O O . PHE A 1 121 ? 1.682 -14.686 -0.023 1.00 91.62 121 PHE A O 1
ATOM 937 N N . ALA A 1 122 ? 2.592 -12.638 -0.037 1.00 90.94 122 ALA A N 1
ATOM 938 C CA . ALA A 1 122 ? 3.529 -12.901 1.054 1.00 90.94 122 ALA A CA 1
ATOM 939 C C . ALA A 1 122 ? 2.805 -13.183 2.388 1.00 90.94 122 ALA A C 1
ATOM 941 O O . ALA A 1 122 ? 3.146 -14.148 3.068 1.00 90.94 122 ALA A O 1
ATOM 942 N N . ASP A 1 123 ? 1.784 -12.395 2.758 1.00 89.31 123 ASP A N 1
ATOM 943 C CA . ASP A 1 123 ? 0.930 -12.658 3.936 1.00 89.31 123 ASP A CA 1
ATOM 944 C C . ASP A 1 123 ? 0.267 -14.041 3.849 1.00 89.31 123 ASP A C 1
ATOM 946 O O . ASP A 1 123 ? 0.343 -14.824 4.798 1.00 89.31 123 ASP A O 1
ATOM 950 N N . TRP A 1 124 ? -0.333 -14.370 2.703 1.00 90.12 124 TRP A N 1
ATOM 951 C CA . TRP A 1 124 ? -0.961 -15.667 2.470 1.00 90.12 124 TRP A CA 1
ATOM 952 C C . TRP A 1 124 ? 0.042 -16.817 2.600 1.00 90.12 124 TRP A C 1
ATOM 954 O O . TRP A 1 124 ? -0.240 -17.796 3.291 1.00 90.12 124 TRP A O 1
ATOM 964 N N . THR A 1 125 ? 1.230 -16.674 2.010 1.00 91.69 125 THR A N 1
ATOM 965 C CA . THR A 1 125 ? 2.303 -17.677 2.072 1.00 91.69 125 THR A CA 1
ATOM 966 C C . THR A 1 125 ? 2.743 -17.915 3.514 1.00 91.69 125 THR A C 1
ATOM 968 O O . THR A 1 125 ? 2.760 -19.053 3.981 1.00 91.69 125 THR A O 1
ATOM 971 N N . LEU A 1 126 ? 3.018 -16.846 4.266 1.00 90.56 126 LEU A N 1
ATOM 972 C CA . LEU A 1 126 ? 3.442 -16.938 5.665 1.00 90.56 126 LEU A CA 1
ATOM 973 C C . LEU A 1 126 ? 2.360 -17.547 6.572 1.00 90.56 126 LEU A C 1
ATOM 975 O O . LEU A 1 126 ? 2.688 -18.292 7.499 1.00 90.56 126 LEU A O 1
ATOM 979 N N . ARG A 1 127 ? 1.075 -17.272 6.299 1.00 88.88 127 ARG A N 1
ATOM 980 C CA . ARG A 1 127 ? -0.053 -17.915 6.995 1.00 88.88 127 ARG A CA 1
ATOM 981 C C . ARG A 1 127 ? -0.161 -19.396 6.660 1.00 88.88 127 ARG A C 1
ATOM 983 O O . ARG A 1 127 ? -0.324 -20.207 7.568 1.00 88.88 127 ARG A O 1
ATOM 990 N N . LYS A 1 128 ? -0.044 -19.754 5.379 1.00 91.50 128 LYS A N 1
ATOM 991 C CA . LYS A 1 128 ? -0.122 -21.143 4.909 1.00 91.50 128 LYS A CA 1
ATOM 992 C C . LYS A 1 128 ? 1.009 -21.995 5.486 1.00 91.50 128 LYS A C 1
ATOM 994 O O . LYS A 1 128 ? 0.763 -23.116 5.916 1.00 91.50 128 LYS A O 1
ATOM 999 N N . LEU A 1 129 ? 2.210 -21.427 5.581 1.00 92.94 129 LEU A N 1
ATOM 1000 C CA . LEU A 1 129 ? 3.377 -22.043 6.220 1.00 92.94 129 LEU A CA 1
ATOM 1001 C C . LEU A 1 129 ? 3.335 -22.000 7.760 1.00 92.94 129 LEU A C 1
ATOM 1003 O O . LEU A 1 129 ? 4.263 -22.478 8.407 1.00 92.94 129 LEU A O 1
ATOM 1007 N N . LYS A 1 130 ? 2.283 -21.427 8.365 1.00 91.12 130 LYS A N 1
ATOM 1008 C CA . LYS A 1 130 ? 2.081 -21.322 9.821 1.00 91.12 130 LYS A CA 1
ATOM 1009 C C . LYS A 1 130 ? 3.301 -20.768 10.572 1.00 91.12 130 LYS A C 1
ATOM 1011 O O . LYS A 1 130 ? 3.642 -21.229 11.663 1.00 91.12 130 LYS A O 1
ATOM 1016 N N . VAL A 1 131 ? 3.962 -19.753 10.008 1.00 90.88 131 VAL A N 1
ATOM 1017 C CA . VAL A 1 131 ? 5.160 -19.157 10.618 1.00 90.88 131 VAL A CA 1
ATOM 1018 C C . VAL A 1 131 ? 4.787 -18.496 11.951 1.00 90.88 131 VAL A C 1
ATOM 1020 O O . VAL A 1 131 ? 4.199 -17.415 11.978 1.00 90.88 131 VAL A O 1
ATOM 1023 N N . ARG A 1 132 ? 5.148 -19.135 13.074 1.00 87.31 132 ARG A N 1
ATOM 1024 C CA . ARG A 1 132 ? 4.723 -18.744 14.437 1.00 87.31 132 ARG A CA 1
ATOM 1025 C C . ARG A 1 132 ? 4.995 -17.272 14.752 1.00 87.31 132 ARG A C 1
ATOM 1027 O O . ARG A 1 132 ? 4.100 -16.559 15.196 1.00 87.31 132 ARG A O 1
ATOM 1034 N N . ARG A 1 133 ? 6.216 -16.801 14.463 1.00 85.06 133 ARG A N 1
ATOM 1035 C CA . ARG A 1 133 ? 6.629 -15.403 14.684 1.00 85.06 133 ARG A CA 1
ATOM 1036 C C . ARG A 1 133 ? 5.742 -14.416 13.927 1.00 85.06 133 ARG A C 1
ATOM 1038 O O . ARG A 1 133 ? 5.388 -13.375 14.470 1.00 85.06 133 ARG A O 1
ATOM 1045 N N . TYR A 1 134 ? 5.390 -14.746 12.686 1.00 84.25 134 TYR A N 1
ATOM 1046 C CA . TYR A 1 134 ? 4.542 -13.903 11.857 1.00 84.25 134 TYR A CA 1
ATOM 1047 C C . TYR A 1 134 ? 3.112 -13.849 12.384 1.00 84.25 134 TYR A C 1
ATOM 1049 O O . TYR A 1 134 ? 2.573 -12.760 12.536 1.00 84.25 134 TYR A O 1
ATOM 1057 N N . LEU A 1 135 ? 2.513 -15.002 12.695 1.00 82.94 135 LEU A N 1
ATOM 1058 C CA . LEU A 1 135 ? 1.145 -15.074 13.215 1.00 82.94 135 LEU A CA 1
ATOM 1059 C C . LEU A 1 135 ? 1.005 -14.270 14.515 1.00 82.94 135 LEU A C 1
ATOM 1061 O O . LEU A 1 135 ? 0.124 -13.417 14.611 1.00 82.94 135 LEU A O 1
ATOM 1065 N N . ALA A 1 136 ? 1.962 -14.428 15.436 1.00 77.88 136 ALA A N 1
ATOM 1066 C CA . ALA A 1 136 ? 2.005 -13.679 16.692 1.00 77.88 136 ALA A CA 1
ATOM 1067 C C . ALA A 1 136 ? 2.152 -12.156 16.496 1.00 77.88 136 ALA A C 1
ATOM 1069 O O . ALA A 1 136 ? 1.742 -11.368 17.350 1.00 77.88 136 ALA A O 1
ATOM 1070 N N . LEU A 1 137 ? 2.769 -11.721 15.391 1.00 75.81 137 LEU A N 1
ATOM 1071 C CA . LEU A 1 137 ? 2.958 -10.306 15.068 1.00 75.81 137 LEU A CA 1
ATOM 1072 C C . LEU A 1 137 ? 1.794 -9.723 14.255 1.00 75.81 137 LEU A C 1
ATOM 1074 O O . LEU A 1 137 ? 1.450 -8.553 14.419 1.00 75.81 137 LEU A O 1
ATOM 1078 N N . ARG A 1 138 ? 1.183 -10.525 13.382 1.00 74.06 138 ARG A N 1
ATOM 1079 C CA . ARG A 1 138 ? 0.065 -10.145 12.513 1.00 74.06 138 ARG A CA 1
ATOM 1080 C C . ARG A 1 138 ? -1.149 -9.706 13.324 1.00 74.06 138 ARG A C 1
ATOM 1082 O O . ARG A 1 138 ? -1.787 -8.721 12.970 1.00 74.06 138 ARG A O 1
ATOM 1089 N N . GLU A 1 139 ? -1.427 -10.385 14.432 1.00 62.94 139 GLU A N 1
ATOM 1090 C CA . GLU A 1 139 ? -2.505 -10.008 15.357 1.00 62.94 139 GLU A CA 1
ATOM 1091 C C . GLU A 1 139 ? -2.250 -8.645 16.016 1.00 62.94 139 GLU A C 1
ATOM 1093 O O . GLU A 1 139 ? -3.167 -7.837 16.174 1.00 62.94 139 GLU A O 1
ATOM 1098 N N . LYS A 1 140 ? -0.979 -8.342 16.306 1.00 62.91 140 LYS A N 1
ATOM 1099 C CA . LYS A 1 140 ? -0.544 -7.069 16.897 1.00 62.91 140 LYS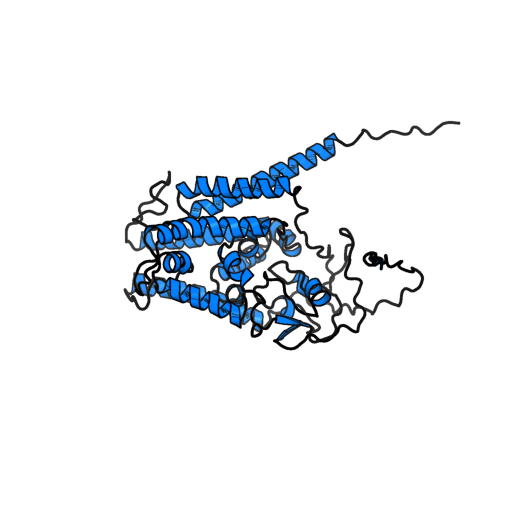 A CA 1
ATOM 1100 C C . LYS A 1 140 ? -0.531 -5.925 15.877 1.00 62.91 140 LYS A C 1
ATOM 1102 O O . LYS A 1 140 ? -0.716 -4.775 16.259 1.00 62.91 140 LYS A O 1
ATOM 1107 N N . ASN A 1 141 ? -0.335 -6.241 14.589 1.00 59.62 141 ASN A N 1
ATOM 1108 C CA . ASN A 1 141 ? -0.308 -5.320 13.442 1.00 59.62 141 ASN A CA 1
ATOM 1109 C C . ASN A 1 141 ? 0.408 -3.992 13.750 1.00 59.62 141 ASN A C 1
ATOM 1111 O O . ASN A 1 141 ? -0.123 -2.900 13.537 1.00 59.62 141 ASN A O 1
ATOM 1115 N N . VAL A 1 142 ? 1.639 -4.118 14.252 1.00 59.78 142 VAL A N 1
ATOM 1116 C CA . VAL A 1 142 ? 2.479 -3.018 14.736 1.00 59.78 142 VAL A CA 1
ATOM 1117 C C . VAL A 1 142 ? 2.542 -1.897 13.705 1.00 59.78 142 VAL A C 1
ATOM 1119 O O . VAL A 1 142 ? 2.877 -2.126 12.540 1.00 59.78 142 VAL A O 1
ATOM 1122 N N . LEU A 1 143 ? 2.187 -0.684 14.122 1.00 58.94 143 LEU A N 1
ATOM 1123 C CA . LEU A 1 143 ? 2.235 0.500 13.280 1.00 58.94 143 LEU A CA 1
ATOM 1124 C C . LEU A 1 143 ? 3.455 1.319 13.699 1.00 58.94 143 LEU A C 1
ATOM 1126 O O . LEU A 1 143 ? 3.549 1.784 14.834 1.00 58.94 143 LEU A O 1
ATOM 1130 N N . VAL A 1 144 ? 4.393 1.526 12.773 1.00 58.03 144 VAL A N 1
ATOM 1131 C CA . VAL A 1 144 ? 5.489 2.485 12.972 1.00 58.03 144 VAL A CA 1
ATOM 1132 C C . VAL A 1 144 ? 4.906 3.890 12.800 1.00 58.03 144 VAL A C 1
ATOM 1134 O O . VAL A 1 144 ? 5.010 4.521 11.752 1.00 58.03 144 VAL A O 1
ATOM 1137 N N . ASN A 1 145 ? 4.186 4.345 13.822 1.00 55.19 145 ASN A N 1
ATOM 1138 C CA . ASN A 1 145 ? 3.502 5.627 13.842 1.00 55.19 145 ASN A CA 1
ATOM 1139 C C . ASN A 1 145 ? 4.357 6.651 14.583 1.00 55.19 145 ASN A C 1
ATOM 1141 O O . ASN A 1 145 ? 3.986 7.121 15.654 1.00 55.19 145 ASN A O 1
ATOM 1145 N N . THR A 1 146 ? 5.534 6.962 14.051 1.00 58.66 146 THR A N 1
ATOM 1146 C CA . THR A 1 146 ? 6.377 7.977 14.680 1.00 58.66 146 THR A CA 1
ATOM 1147 C C . THR A 1 146 ? 5.822 9.364 14.352 1.00 58.66 146 THR A C 1
ATOM 1149 O O . THR A 1 146 ? 5.269 9.559 13.255 1.00 58.66 146 THR A O 1
ATOM 1152 N N . PRO A 1 147 ? 5.925 10.344 15.269 1.00 60.81 147 PRO A N 1
ATOM 1153 C CA . PRO A 1 147 ? 5.527 11.719 14.974 1.00 60.81 147 PRO A CA 1
ATOM 1154 C C . PRO A 1 147 ? 6.309 12.278 13.774 1.00 60.81 147 PRO A C 1
ATOM 1156 O O . PRO A 1 147 ? 5.797 13.111 13.033 1.00 60.81 147 PRO A O 1
ATOM 1159 N N . HIS A 1 148 ? 7.516 11.761 13.524 1.00 65.38 148 HIS A N 1
ATOM 1160 C CA . HIS A 1 148 ? 8.419 12.220 12.469 1.00 65.38 148 HIS A CA 1
ATOM 1161 C C . HIS A 1 148 ? 8.342 11.392 11.178 1.00 65.38 148 HIS A C 1
ATOM 1163 O O . HIS A 1 148 ? 9.071 11.661 10.227 1.00 65.38 148 HIS A O 1
ATOM 1169 N N . ARG A 1 149 ? 7.433 10.412 11.071 1.00 68.88 149 ARG A N 1
ATOM 1170 C CA . ARG A 1 149 ? 7.302 9.596 9.848 1.00 68.88 149 ARG A CA 1
ATOM 1171 C C . ARG A 1 149 ? 7.000 10.432 8.599 1.00 68.88 149 ARG A C 1
ATOM 1173 O O . ARG A 1 149 ? 7.394 10.056 7.499 1.00 68.88 149 ARG A O 1
ATOM 1180 N N . TRP A 1 150 ? 6.308 11.563 8.768 1.00 70.44 150 TRP A N 1
ATOM 1181 C CA . TRP A 1 150 ? 6.033 12.507 7.684 1.00 70.44 150 TRP A CA 1
ATOM 1182 C C . TRP A 1 150 ? 7.306 13.199 7.202 1.00 70.44 150 TRP A C 1
ATOM 1184 O O . TRP A 1 150 ? 7.483 13.306 5.996 1.00 70.44 150 TRP A O 1
ATOM 1194 N N . LEU A 1 151 ? 8.224 13.562 8.106 1.00 70.19 151 LEU A N 1
ATOM 1195 C CA . LEU A 1 151 ? 9.531 14.127 7.748 1.00 70.19 151 LEU A CA 1
ATOM 1196 C C . LEU A 1 151 ? 10.338 13.154 6.884 1.00 70.19 151 LEU A C 1
ATOM 1198 O O . LEU A 1 151 ? 10.878 13.563 5.867 1.00 70.19 151 LEU A O 1
ATOM 1202 N N . LEU A 1 152 ? 10.356 11.861 7.223 1.00 65.19 152 LEU A N 1
ATOM 1203 C CA . LEU A 1 152 ? 11.012 10.836 6.401 1.00 65.19 152 LEU A CA 1
ATOM 1204 C C . LEU A 1 152 ? 10.422 10.721 5.004 1.00 65.19 152 LEU A C 1
ATOM 1206 O O . LEU A 1 152 ? 11.132 10.658 4.008 1.00 65.19 152 LEU A O 1
ATOM 1210 N N . ARG A 1 153 ? 9.097 10.638 4.955 1.00 71.56 153 ARG A N 1
ATOM 1211 C CA . ARG A 1 153 ? 8.331 10.467 3.727 1.00 71.56 153 ARG A CA 1
ATOM 1212 C C . ARG A 1 153 ? 8.484 11.672 2.799 1.00 71.56 153 ARG A C 1
ATOM 1214 O O . ARG A 1 153 ? 8.640 11.495 1.594 1.00 71.56 153 ARG A O 1
ATOM 1221 N N . ILE A 1 154 ? 8.479 12.875 3.370 1.00 73.12 154 ILE A N 1
ATOM 1222 C CA . ILE A 1 154 ? 8.730 14.134 2.663 1.00 73.12 154 ILE A CA 1
ATOM 1223 C C . ILE A 1 154 ? 10.201 14.228 2.253 1.00 73.12 154 ILE A C 1
ATOM 1225 O O . ILE A 1 154 ? 10.474 14.570 1.113 1.00 73.12 154 ILE A O 1
ATOM 1229 N N . GLY A 1 155 ? 11.141 13.863 3.127 1.00 72.38 155 GLY A N 1
ATOM 1230 C CA . GLY A 1 155 ? 12.574 13.853 2.830 1.00 72.38 155 GLY A CA 1
ATOM 1231 C C . GLY A 1 155 ? 12.931 12.890 1.697 1.00 72.38 155 GLY A C 1
ATOM 1232 O O . GLY A 1 155 ? 13.612 13.284 0.760 1.00 72.38 155 GLY A O 1
ATOM 1233 N N . ALA A 1 156 ? 12.407 11.661 1.718 1.00 68.06 156 ALA A N 1
ATOM 1234 C CA . ALA A 1 156 ? 12.576 10.694 0.634 1.00 68.06 156 ALA A CA 1
ATOM 1235 C C . ALA A 1 156 ? 11.970 11.207 -0.682 1.00 68.06 156 ALA A C 1
ATOM 1237 O O . ALA A 1 156 ? 12.600 11.096 -1.729 1.00 68.06 156 ALA A O 1
ATOM 1238 N N . LEU A 1 157 ? 10.779 11.816 -0.632 1.00 71.62 157 LEU A N 1
ATOM 1239 C CA . LEU A 1 157 ? 10.176 12.446 -1.807 1.00 71.62 157 LEU A CA 1
ATOM 1240 C C . LEU A 1 157 ? 11.030 13.612 -2.324 1.00 71.62 157 LEU A C 1
ATOM 1242 O O . LEU A 1 157 ? 11.247 13.710 -3.524 1.00 71.62 157 LEU A O 1
ATOM 1246 N N . PHE A 1 158 ? 11.552 14.460 -1.437 1.00 74.56 158 PHE A N 1
ATOM 1247 C CA . PHE A 1 158 ? 12.423 15.575 -1.796 1.00 74.56 158 PHE A CA 1
ATOM 1248 C C . PHE A 1 158 ? 13.719 15.085 -2.438 1.00 74.56 158 PHE A C 1
ATOM 1250 O O . PHE A 1 158 ? 14.081 15.590 -3.486 1.00 74.56 158 PHE A O 1
ATOM 1257 N N . VAL A 1 159 ? 14.375 14.057 -1.892 1.00 70.06 159 VAL A N 1
ATOM 1258 C CA . VAL A 1 159 ? 15.569 13.445 -2.505 1.00 70.06 159 VAL A CA 1
ATOM 1259 C C . VAL A 1 159 ? 15.263 12.895 -3.903 1.00 70.06 159 VAL A C 1
ATOM 1261 O O . VAL A 1 159 ? 16.081 13.049 -4.805 1.00 70.06 159 VAL A O 1
ATOM 1264 N N . LEU A 1 160 ? 14.080 12.305 -4.112 1.00 66.69 160 LEU A N 1
ATOM 1265 C CA . LEU A 1 160 ? 13.651 11.815 -5.428 1.00 66.69 160 LEU A CA 1
ATOM 1266 C C . LEU A 1 160 ? 13.311 12.951 -6.411 1.00 66.69 160 LEU A C 1
ATOM 1268 O O . LEU A 1 160 ? 13.538 12.805 -7.610 1.00 66.69 160 LEU A O 1
ATOM 1272 N N . LEU A 1 161 ? 12.771 14.072 -5.924 1.00 72.44 161 LEU A N 1
ATOM 1273 C CA . LEU A 1 161 ? 12.383 15.226 -6.743 1.00 72.44 161 LEU A CA 1
ATOM 1274 C C . LEU A 1 161 ? 13.505 16.263 -6.909 1.00 72.44 161 LEU A C 1
ATOM 1276 O O . LEU A 1 161 ? 13.450 17.069 -7.827 1.00 72.44 161 LEU A O 1
ATOM 1280 N N . LEU A 1 162 ? 14.537 16.268 -6.071 1.00 74.00 162 LEU A N 1
ATOM 1281 C CA . LEU A 1 162 ? 15.609 17.263 -6.117 1.00 74.00 162 LEU A CA 1
ATOM 1282 C C . LEU A 1 162 ? 16.372 17.247 -7.457 1.00 74.00 162 LEU A C 1
ATOM 1284 O O . LEU A 1 162 ? 16.509 18.319 -8.047 1.00 74.00 162 LEU A O 1
ATOM 1288 N N . PRO A 1 163 ? 16.800 16.089 -8.009 1.00 67.38 163 PRO A N 1
ATOM 1289 C CA . PRO A 1 163 ? 17.448 16.049 -9.324 1.00 67.38 163 PRO A CA 1
ATOM 1290 C C . PRO A 1 163 ? 16.553 16.600 -10.436 1.00 67.38 163 PRO A C 1
ATOM 1292 O O . PRO A 1 163 ? 17.030 17.241 -11.367 1.00 67.38 163 PRO A O 1
ATOM 1295 N N . VAL A 1 164 ? 15.244 16.381 -10.312 1.00 67.44 164 VAL A N 1
ATOM 1296 C CA . VAL A 1 164 ? 14.232 16.901 -11.231 1.00 67.44 164 VAL A CA 1
ATOM 1297 C C . VAL A 1 164 ? 14.151 18.417 -11.139 1.00 67.44 164 VAL A C 1
ATOM 1299 O O . VAL A 1 164 ? 14.188 19.090 -12.161 1.00 67.44 164 VAL A O 1
ATOM 1302 N N . ILE A 1 165 ? 14.037 18.956 -9.925 1.00 77.56 165 ILE A N 1
ATOM 1303 C CA . ILE A 1 165 ? 13.918 20.397 -9.690 1.00 77.56 165 ILE A CA 1
ATOM 1304 C C . ILE A 1 165 ? 15.161 21.115 -10.225 1.00 77.56 165 ILE A C 1
ATOM 1306 O O . ILE A 1 165 ? 15.027 22.111 -10.931 1.00 77.56 165 ILE A O 1
ATOM 1310 N N . ILE A 1 166 ? 16.355 20.575 -9.956 1.00 77.94 166 ILE A N 1
ATOM 1311 C CA . ILE A 1 166 ? 17.624 21.096 -10.484 1.00 77.94 166 ILE A CA 1
ATOM 1312 C C . ILE A 1 166 ? 17.622 21.070 -12.018 1.00 77.94 166 ILE A C 1
ATOM 1314 O O . ILE A 1 166 ? 17.995 22.053 -12.653 1.00 77.94 166 ILE A O 1
ATOM 1318 N N . LEU A 1 167 ? 17.172 19.968 -12.627 1.00 69.44 167 LEU A N 1
ATOM 1319 C CA . LEU A 1 167 ? 17.094 19.844 -14.082 1.00 69.44 167 LEU A CA 1
ATOM 1320 C C . LEU A 1 167 ? 16.126 20.864 -14.698 1.00 69.44 167 LEU A C 1
ATOM 1322 O O . LEU A 1 167 ? 16.487 21.527 -15.668 1.00 69.44 167 LEU A O 1
ATOM 1326 N N . ILE A 1 168 ? 14.927 21.017 -14.125 1.00 75.00 168 ILE A N 1
ATOM 1327 C CA . ILE A 1 168 ? 13.925 21.997 -14.568 1.00 75.00 168 ILE A CA 1
ATOM 1328 C C . ILE A 1 168 ? 14.479 23.419 -14.451 1.00 75.00 168 ILE A C 1
ATOM 1330 O O . ILE A 1 168 ? 14.313 24.211 -15.374 1.00 75.00 168 ILE A O 1
ATOM 1334 N N . HIS A 1 169 ? 15.149 23.740 -13.342 1.00 80.88 169 HIS A N 1
ATOM 1335 C CA . HIS A 1 169 ? 15.738 25.058 -13.120 1.00 80.88 169 HIS A CA 1
ATOM 1336 C C . HIS A 1 169 ? 16.833 25.383 -14.147 1.00 80.88 169 HIS A C 1
ATOM 1338 O O . HIS A 1 169 ? 16.908 26.506 -14.634 1.00 80.88 169 HIS A O 1
ATOM 1344 N N . ASN A 1 170 ? 17.663 24.399 -14.504 1.00 78.19 170 ASN A N 1
ATOM 1345 C CA . ASN A 1 170 ? 18.809 24.614 -15.389 1.00 78.19 170 ASN A CA 1
ATOM 1346 C C . ASN A 1 170 ? 18.454 24.588 -16.885 1.00 78.19 170 ASN A C 1
ATOM 1348 O O . ASN A 1 170 ? 19.109 25.262 -17.672 1.00 78.19 170 ASN A O 1
ATOM 1352 N N . VAL A 1 171 ? 17.463 23.786 -17.291 1.00 71.56 171 VAL A N 1
ATOM 1353 C CA . VAL A 1 171 ? 17.134 23.530 -18.712 1.00 71.56 171 VAL A CA 1
ATOM 1354 C C . VAL A 1 171 ? 15.808 24.184 -19.132 1.00 71.56 171 VAL A C 1
ATOM 1356 O O . VAL A 1 171 ? 15.531 24.322 -20.323 1.00 71.56 171 VAL A O 1
ATOM 1359 N N . GLY A 1 172 ? 14.991 24.621 -18.171 1.00 70.25 172 GLY A N 1
ATOM 1360 C CA . GLY A 1 172 ? 13.624 25.076 -18.407 1.00 70.25 172 GLY A CA 1
ATOM 1361 C C . GLY A 1 172 ? 12.638 23.912 -18.574 1.00 70.25 172 GLY A C 1
ATOM 1362 O O . GLY A 1 172 ? 13.000 22.787 -18.923 1.00 70.25 172 GLY A O 1
ATOM 1363 N N . PHE A 1 173 ? 11.354 24.172 -18.313 1.00 73.38 173 PHE A N 1
ATOM 1364 C CA . PHE A 1 173 ? 10.285 23.184 -18.474 1.00 73.38 173 PHE A CA 1
ATOM 1365 C C . PHE A 1 173 ? 9.668 23.295 -19.874 1.00 73.38 173 PHE A C 1
ATOM 1367 O O . PHE A 1 173 ? 8.903 24.218 -20.144 1.00 73.38 173 PHE A O 1
ATOM 1374 N N . SER A 1 174 ? 9.984 22.352 -20.766 1.00 70.38 174 SER A N 1
ATOM 1375 C CA . SER A 1 174 ? 9.330 22.227 -22.077 1.00 70.38 174 SER A CA 1
ATOM 1376 C C . SER A 1 174 ? 8.631 20.866 -22.185 1.00 70.38 174 SER A C 1
ATOM 1378 O O . SER A 1 174 ? 9.308 19.843 -22.309 1.00 70.38 174 SER A O 1
ATOM 1380 N N . PRO A 1 175 ? 7.286 20.807 -22.098 1.00 74.75 175 PRO A N 1
ATOM 1381 C CA . PRO A 1 175 ? 6.576 19.540 -22.158 1.00 74.75 175 PRO A CA 1
ATOM 1382 C C . PRO A 1 175 ? 6.679 18.938 -23.566 1.00 74.75 175 PRO A C 1
ATOM 1384 O O . PRO A 1 175 ? 6.192 19.516 -24.535 1.00 74.75 175 PRO A O 1
ATOM 1387 N N . LYS A 1 176 ? 7.306 17.766 -23.682 1.00 79.19 176 LYS A N 1
ATOM 1388 C CA . LYS A 1 176 ? 7.388 16.976 -24.917 1.00 79.19 176 LYS A CA 1
ATOM 1389 C C . LYS A 1 176 ? 6.497 15.749 -24.781 1.00 79.19 176 LYS A C 1
ATOM 1391 O O . LYS A 1 176 ? 6.649 14.968 -23.840 1.00 79.19 176 LYS A O 1
ATOM 1396 N N . VAL A 1 177 ? 5.562 15.583 -25.711 1.00 80.44 177 VAL A N 1
ATOM 1397 C CA . VAL A 1 177 ? 4.694 14.403 -25.765 1.00 80.44 177 VAL A CA 1
ATOM 1398 C C . VAL A 1 177 ? 5.361 13.365 -26.655 1.00 80.44 177 VAL A C 1
ATOM 1400 O O . VAL A 1 177 ? 5.494 13.571 -27.855 1.00 80.44 177 VAL A O 1
ATOM 1403 N N . ASP A 1 178 ? 5.788 12.262 -26.052 1.00 77.44 178 ASP A N 1
ATOM 1404 C CA . ASP A 1 178 ? 6.318 11.098 -26.756 1.00 77.44 178 ASP A CA 1
ATOM 1405 C C . ASP A 1 178 ? 5.901 9.855 -25.971 1.00 77.44 178 ASP A C 1
ATOM 1407 O O . ASP A 1 178 ? 6.445 9.549 -24.909 1.00 77.44 178 ASP A O 1
ATOM 1411 N N . MET A 1 179 ? 4.901 9.144 -26.495 1.00 72.88 179 MET A N 1
ATOM 1412 C CA . MET A 1 179 ? 4.327 7.964 -25.845 1.00 72.88 179 MET A CA 1
ATOM 1413 C C . MET A 1 179 ? 5.293 6.776 -25.797 1.00 72.88 179 MET A C 1
ATOM 1415 O O . MET A 1 179 ? 5.131 5.900 -24.944 1.00 72.88 179 MET A O 1
ATOM 1419 N N . THR A 1 180 ? 6.294 6.763 -26.678 1.00 71.00 180 THR A N 1
ATOM 1420 C CA . THR A 1 180 ? 7.278 5.684 -26.825 1.00 71.00 180 THR A CA 1
ATOM 1421 C C . THR A 1 180 ? 8.582 5.961 -26.088 1.00 71.00 180 THR A C 1
ATOM 1423 O O . THR A 1 180 ? 9.333 5.023 -25.815 1.00 71.00 180 THR A O 1
ATOM 1426 N N . ALA A 1 181 ? 8.825 7.220 -25.700 1.00 66.62 181 ALA A N 1
ATOM 1427 C CA . ALA A 1 181 ? 10.026 7.617 -24.983 1.00 66.62 181 ALA A CA 1
ATOM 1428 C C . ALA A 1 181 ? 10.265 6.713 -23.762 1.00 66.62 181 ALA A C 1
ATOM 1430 O O . ALA A 1 181 ? 9.389 6.596 -22.887 1.00 66.62 181 ALA A O 1
ATOM 1431 N N . PRO A 1 182 ? 11.460 6.102 -23.653 1.00 65.19 182 PRO A N 1
ATOM 1432 C CA . PRO A 1 182 ? 11.778 5.270 -22.513 1.00 65.19 182 PRO A CA 1
ATOM 1433 C C . PRO A 1 182 ? 11.716 6.122 -21.247 1.00 65.19 182 PRO A C 1
ATOM 1435 O O . PRO A 1 182 ? 12.202 7.255 -21.198 1.00 65.19 182 PRO A O 1
ATOM 1438 N N . VAL A 1 183 ? 11.118 5.565 -20.195 1.00 61.66 183 VAL A N 1
ATOM 1439 C CA . VAL A 1 183 ? 11.262 6.142 -18.858 1.00 61.66 183 VAL A CA 1
ATOM 1440 C C . VAL A 1 183 ? 12.762 6.222 -18.532 1.00 61.66 183 VAL A C 1
ATOM 1442 O O . VAL A 1 183 ? 13.501 5.317 -18.922 1.00 61.66 183 VAL A O 1
ATOM 1445 N N . PRO A 1 184 ? 13.249 7.279 -17.858 1.00 58.47 184 PRO A N 1
ATOM 1446 C CA . PRO A 1 184 ? 14.630 7.326 -17.396 1.00 58.47 184 PRO A CA 1
ATOM 1447 C C . PRO A 1 184 ? 14.826 6.201 -16.368 1.00 58.47 184 PRO A C 1
ATOM 1449 O O . PRO A 1 184 ? 14.452 6.317 -15.203 1.00 58.47 184 PRO A O 1
ATOM 1452 N N . MET A 1 185 ? 15.315 5.058 -16.848 1.00 55.00 185 MET A N 1
ATOM 1453 C CA . MET A 1 185 ? 15.591 3.857 -16.068 1.00 55.00 185 MET A CA 1
ATOM 1454 C C . MET A 1 185 ? 17.038 3.967 -15.619 1.00 55.00 185 MET A C 1
ATOM 1456 O O . MET A 1 185 ? 17.902 3.826 -16.455 1.00 55.00 185 MET A O 1
ATOM 1460 N N . ALA A 1 186 ? 17.339 4.235 -14.354 1.00 47.59 186 ALA A N 1
ATOM 1461 C CA . ALA A 1 186 ? 18.718 4.080 -13.872 1.00 47.59 186 ALA A CA 1
ATOM 1462 C C . ALA A 1 186 ? 18.938 2.720 -13.176 1.00 47.59 186 ALA A C 1
ATOM 1464 O O . ALA A 1 186 ? 20.070 2.267 -13.066 1.00 47.59 186 ALA A O 1
ATOM 1465 N N . ASP A 1 187 ? 17.860 2.047 -12.739 1.00 51.88 187 ASP A N 1
ATOM 1466 C CA . ASP A 1 187 ? 17.951 1.106 -11.608 1.00 51.88 187 ASP A CA 1
ATOM 1467 C C . ASP A 1 187 ? 17.163 -0.213 -11.755 1.00 51.88 187 ASP A C 1
ATOM 1469 O O . ASP A 1 187 ? 16.895 -0.884 -10.756 1.00 51.88 187 ASP A O 1
ATOM 1473 N N . LEU A 1 188 ? 16.760 -0.600 -12.969 1.00 55.25 188 LEU A N 1
ATOM 1474 C CA . LEU A 1 188 ? 16.130 -1.907 -13.218 1.00 55.25 188 LEU A CA 1
ATOM 1475 C C . LEU A 1 188 ? 17.164 -2.913 -13.751 1.00 55.25 188 LEU A C 1
ATOM 1477 O O . LEU A 1 188 ? 18.007 -2.516 -14.560 1.00 55.25 188 LEU A O 1
ATOM 1481 N N . PRO A 1 189 ? 17.086 -4.202 -13.360 1.00 50.50 189 PRO A N 1
ATOM 1482 C CA . PRO A 1 189 ? 17.935 -5.239 -13.933 1.00 50.50 189 PRO A CA 1
ATOM 1483 C C . PRO A 1 189 ? 17.836 -5.239 -15.462 1.00 50.50 189 PRO A C 1
ATOM 1485 O O . PRO A 1 189 ? 16.738 -5.308 -16.014 1.00 50.50 189 PRO A O 1
ATOM 1488 N N . GLY A 1 190 ? 18.979 -5.126 -16.135 1.00 51.47 190 GLY A N 1
ATOM 1489 C CA . GLY A 1 190 ? 19.098 -5.074 -17.594 1.00 51.47 190 GLY A CA 1
ATOM 1490 C C . GLY A 1 190 ? 19.350 -3.675 -18.156 1.00 51.47 190 GLY A C 1
ATOM 1491 O O . GLY A 1 190 ? 19.601 -3.545 -19.354 1.00 51.47 190 GLY A O 1
ATOM 1492 N N . TYR A 1 191 ? 19.331 -2.624 -17.327 1.00 59.22 191 TYR A N 1
ATOM 1493 C CA . TYR A 1 191 ? 19.756 -1.296 -17.766 1.00 59.22 191 TYR A CA 1
ATOM 1494 C C . TYR A 1 191 ? 21.254 -1.302 -18.113 1.00 59.22 191 TYR A C 1
ATOM 1496 O O . TYR A 1 191 ? 22.075 -1.818 -17.358 1.00 59.22 191 TYR A O 1
ATOM 1504 N N . GLU A 1 192 ? 21.601 -0.785 -19.296 1.00 65.00 192 GLU A N 1
ATOM 1505 C CA . GLU A 1 192 ? 22.964 -0.818 -19.859 1.00 65.00 192 GLU A CA 1
ATOM 1506 C C . GLU A 1 192 ? 23.580 -2.230 -19.981 1.00 65.00 192 GLU A C 1
ATOM 1508 O O . GLU A 1 192 ? 24.802 -2.371 -20.021 1.00 65.00 192 GLU A O 1
ATOM 1513 N N . GLY A 1 193 ? 22.748 -3.279 -20.049 1.00 67.50 193 GLY A N 1
ATOM 1514 C CA . GLY A 1 193 ? 23.208 -4.668 -20.168 1.00 67.50 193 GLY A CA 1
ATOM 1515 C C . GLY A 1 193 ? 23.790 -5.246 -18.876 1.00 67.50 193 GLY A C 1
ATOM 1516 O O . GLY A 1 193 ? 24.546 -6.212 -18.919 1.00 67.50 193 GL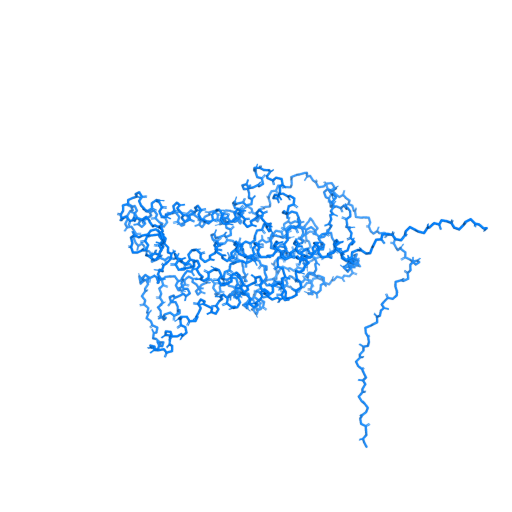Y A O 1
ATOM 1517 N N . LYS A 1 194 ? 23.466 -4.662 -17.718 1.00 71.88 194 LYS A N 1
ATOM 1518 C CA . LYS A 1 194 ? 23.938 -5.103 -16.400 1.00 71.88 194 LYS A CA 1
ATOM 1519 C C . LYS A 1 194 ? 22.764 -5.353 -15.445 1.00 71.88 194 LYS A C 1
ATOM 1521 O O . LYS A 1 194 ? 21.719 -4.713 -15.546 1.00 71.88 194 LYS A O 1
ATOM 1526 N N . ALA A 1 195 ? 22.914 -6.291 -14.509 1.00 65.31 195 ALA A N 1
ATOM 1527 C CA . ALA A 1 195 ? 21.896 -6.604 -13.495 1.00 65.31 195 ALA A CA 1
ATOM 1528 C C . ALA A 1 195 ? 21.738 -5.513 -12.423 1.00 65.31 195 ALA A C 1
ATOM 1530 O O . ALA A 1 195 ? 20.644 -5.323 -11.893 1.00 65.31 195 ALA A O 1
ATOM 1531 N N . PHE A 1 196 ? 22.816 -4.789 -12.127 1.00 71.00 196 PHE A N 1
ATOM 1532 C CA . PHE A 1 196 ? 22.847 -3.654 -11.202 1.00 71.00 196 PHE A CA 1
ATOM 1533 C C . PHE A 1 196 ? 23.540 -2.449 -11.855 1.00 71.00 196 PHE A C 1
ATOM 1535 O O . PHE A 1 196 ? 24.033 -2.551 -12.980 1.00 71.00 196 PHE A O 1
ATOM 1542 N N . ALA A 1 197 ? 23.626 -1.312 -11.155 1.00 66.94 197 ALA A N 1
ATOM 1543 C CA . ALA A 1 197 ? 24.351 -0.148 -11.670 1.00 66.94 197 ALA A CA 1
ATOM 1544 C C . ALA A 1 197 ? 25.820 -0.496 -11.970 1.00 66.94 197 ALA A C 1
ATOM 1546 O O . ALA A 1 197 ? 26.422 -1.316 -11.277 1.00 66.94 197 ALA A O 1
ATOM 1547 N N . LYS A 1 198 ? 26.431 0.146 -12.976 1.00 71.69 198 LYS A N 1
ATOM 1548 C CA . LYS A 1 198 ? 27.841 -0.096 -13.355 1.00 71.69 198 LYS A CA 1
ATOM 1549 C C . LYS A 1 198 ? 28.830 0.063 -12.196 1.00 71.69 198 LYS A C 1
ATOM 1551 O O . LYS A 1 198 ? 29.867 -0.584 -12.188 1.00 71.69 198 LYS A O 1
ATOM 1556 N N . SER A 1 199 ? 28.499 0.903 -11.222 1.00 69.56 199 SER A N 1
ATOM 1557 C CA . SER A 1 199 ? 29.276 1.143 -10.004 1.00 69.56 199 SER A CA 1
ATOM 1558 C C . SER A 1 199 ? 29.108 0.068 -8.918 1.00 69.56 199 SER A C 1
ATOM 1560 O O . SER A 1 199 ? 29.724 0.174 -7.858 1.00 69.56 199 SER A O 1
ATOM 1562 N N . ALA A 1 200 ? 28.281 -0.959 -9.139 1.00 70.12 200 ALA A N 1
ATOM 1563 C CA . ALA A 1 200 ? 28.148 -2.093 -8.232 1.00 70.12 200 ALA A CA 1
ATOM 1564 C C . ALA A 1 200 ? 29.433 -2.937 -8.199 1.00 70.12 200 ALA A C 1
ATOM 1566 O O . ALA A 1 200 ? 29.974 -3.290 -9.244 1.00 70.12 200 ALA A O 1
ATOM 1567 N N . PHE A 1 201 ? 29.889 -3.312 -6.998 1.00 70.56 201 PHE A N 1
ATOM 1568 C CA . PHE A 1 201 ? 31.075 -4.165 -6.814 1.00 70.56 201 PHE A CA 1
ATOM 1569 C C . PHE A 1 201 ? 30.880 -5.594 -7.342 1.00 70.56 201 PHE A C 1
ATOM 1571 O O . PHE A 1 201 ? 31.849 -6.307 -7.586 1.00 70.56 201 PHE A O 1
ATOM 1578 N N . PHE A 1 202 ? 29.625 -6.011 -7.508 1.00 74.31 202 PHE A N 1
ATOM 1579 C CA . PHE A 1 202 ? 29.249 -7.252 -8.159 1.00 74.31 202 PHE A CA 1
ATOM 1580 C C . PHE A 1 202 ? 28.178 -6.953 -9.198 1.00 74.31 202 PHE A C 1
ATOM 1582 O O . PHE A 1 202 ? 27.238 -6.195 -8.947 1.00 74.31 202 PHE A O 1
ATOM 1589 N N . ASN A 1 203 ? 28.325 -7.530 -10.383 1.00 73.81 203 ASN A N 1
ATOM 1590 C CA . ASN A 1 203 ? 27.373 -7.320 -11.454 1.00 73.81 203 ASN A CA 1
ATOM 1591 C C . ASN A 1 203 ? 27.354 -8.523 -12.390 1.00 73.81 203 ASN A C 1
ATOM 1593 O O . ASN A 1 203 ? 28.365 -9.205 -12.550 1.00 73.81 203 ASN A O 1
ATOM 1597 N N . PHE A 1 204 ? 26.204 -8.755 -13.009 1.00 75.56 204 PHE A N 1
ATOM 1598 C CA . PHE A 1 204 ? 26.024 -9.790 -14.018 1.00 75.56 204 PHE A CA 1
ATOM 1599 C C . PHE A 1 204 ? 25.748 -9.109 -15.351 1.00 75.56 204 PHE A C 1
ATOM 1601 O O . PHE A 1 204 ? 24.949 -8.172 -15.411 1.00 75.56 204 PHE A O 1
ATOM 1608 N N . ASP A 1 205 ? 26.422 -9.562 -16.403 1.00 74.75 205 ASP A N 1
ATOM 1609 C CA . ASP A 1 205 ? 26.124 -9.141 -17.767 1.00 74.75 205 ASP A CA 1
ATOM 1610 C C . ASP A 1 205 ? 24.802 -9.761 -18.219 1.00 74.75 205 ASP A C 1
ATOM 1612 O O . ASP A 1 205 ? 24.647 -10.978 -18.228 1.00 74.75 205 ASP A O 1
ATOM 1616 N N . ILE A 1 206 ? 23.854 -8.902 -18.581 1.00 69.25 206 ILE A N 1
ATOM 1617 C CA . ILE A 1 206 ? 22.550 -9.252 -19.139 1.00 69.25 206 ILE A CA 1
ATOM 1618 C C . ILE A 1 206 ? 22.642 -8.949 -20.628 1.00 69.25 206 ILE A C 1
ATOM 1620 O O . ILE A 1 206 ? 22.553 -7.792 -21.049 1.00 69.25 206 ILE A O 1
ATOM 1624 N N . LYS A 1 207 ? 22.851 -9.983 -21.442 1.00 71.00 207 LYS A N 1
ATOM 1625 C CA . LYS A 1 207 ? 22.734 -9.852 -22.894 1.00 71.00 207 LYS A CA 1
ATOM 1626 C C . LYS A 1 207 ? 21.239 -9.804 -23.246 1.00 71.00 207 LYS A C 1
ATOM 1628 O O . LYS A 1 207 ? 20.402 -10.232 -22.457 1.00 71.00 207 LYS A O 1
ATOM 1633 N N . PRO A 1 208 ? 20.843 -9.295 -24.420 1.00 67.31 208 PRO A N 1
ATOM 1634 C CA . PRO A 1 208 ? 19.450 -9.338 -24.866 1.00 67.31 208 PRO A CA 1
ATOM 1635 C C . PRO A 1 208 ? 19.072 -10.759 -25.328 1.00 67.31 208 PRO A C 1
ATOM 1637 O O . PRO A 1 208 ? 18.676 -10.974 -26.469 1.00 67.31 208 PRO A O 1
ATOM 1640 N N . THR A 1 209 ? 19.253 -11.752 -24.457 1.00 72.38 209 THR A N 1
ATOM 1641 C CA . THR A 1 209 ? 18.866 -13.145 -24.686 1.00 72.38 209 THR A CA 1
ATOM 1642 C C . THR A 1 209 ? 17.675 -13.513 -23.806 1.00 72.38 209 THR A C 1
ATOM 1644 O O . THR A 1 209 ? 17.417 -12.891 -22.774 1.00 72.38 209 THR A O 1
ATOM 1647 N N . TRP A 1 210 ? 16.947 -14.558 -24.201 1.00 68.31 210 TRP A N 1
ATOM 1648 C CA . TRP A 1 210 ? 15.798 -15.082 -23.457 1.00 68.31 210 TRP A CA 1
ATOM 1649 C C . TRP A 1 210 ? 16.106 -15.394 -21.991 1.00 68.31 210 TRP A C 1
ATOM 1651 O O . TRP A 1 210 ? 15.338 -15.038 -21.096 1.00 68.31 210 TRP A O 1
ATOM 1661 N N . ASN A 1 211 ? 17.255 -16.021 -21.749 1.00 72.62 211 ASN A N 1
ATOM 1662 C CA . ASN A 1 211 ? 17.681 -16.424 -20.412 1.00 72.62 211 ASN A CA 1
ATOM 1663 C C . ASN A 1 211 ? 17.943 -15.212 -19.515 1.00 72.62 211 ASN A C 1
ATOM 1665 O O . ASN A 1 211 ? 17.583 -15.219 -18.341 1.00 72.62 211 ASN A O 1
ATOM 1669 N N . ASP A 1 212 ? 18.498 -14.148 -20.085 1.00 67.88 212 ASP A N 1
ATOM 1670 C CA . ASP A 1 212 ? 18.867 -12.941 -19.354 1.00 67.88 212 ASP A CA 1
ATOM 1671 C C . ASP A 1 212 ? 17.647 -12.063 -19.030 1.00 67.88 212 ASP A C 1
ATOM 1673 O O . ASP A 1 212 ? 17.587 -11.451 -17.963 1.00 67.88 212 ASP A O 1
ATOM 1677 N N . PHE A 1 213 ? 16.619 -12.063 -19.888 1.00 69.38 213 PHE A N 1
ATOM 1678 C CA . PHE A 1 213 ? 15.332 -11.437 -19.567 1.00 69.38 213 PHE A CA 1
ATOM 1679 C C . PHE A 1 213 ? 14.598 -12.182 -18.444 1.00 69.38 213 PHE A C 1
ATOM 1681 O O . PHE A 1 213 ? 14.108 -11.559 -17.499 1.00 69.38 213 PHE A O 1
ATOM 1688 N N . LEU A 1 214 ? 14.558 -13.518 -18.505 1.00 74.25 214 LEU A N 1
ATOM 1689 C CA . LEU A 1 214 ? 13.994 -14.342 -17.432 1.00 74.25 214 LEU A CA 1
ATOM 1690 C C . LEU A 1 214 ? 14.766 -14.165 -16.121 1.00 74.25 214 LEU A C 1
ATOM 1692 O O . LEU A 1 214 ? 14.149 -14.109 -15.058 1.00 74.25 214 LEU A O 1
ATOM 1696 N N . LEU A 1 215 ? 16.089 -14.011 -16.191 1.00 74.31 215 LEU A N 1
ATOM 1697 C CA . LEU A 1 215 ? 16.931 -13.700 -15.041 1.00 74.31 215 LEU A CA 1
ATOM 1698 C C . LEU A 1 215 ? 16.591 -12.324 -14.454 1.00 74.31 215 LEU A C 1
ATOM 1700 O O . LEU A 1 215 ? 16.382 -12.218 -13.248 1.00 74.31 215 LEU A O 1
ATOM 1704 N N . ALA A 1 216 ? 16.479 -11.284 -15.284 1.00 70.25 216 ALA A N 1
ATOM 1705 C CA . ALA A 1 216 ? 16.120 -9.931 -14.857 1.00 70.25 216 ALA A CA 1
ATOM 1706 C C . ALA A 1 216 ? 14.728 -9.878 -14.202 1.00 70.25 216 ALA A C 1
ATOM 1708 O O . ALA A 1 216 ? 14.556 -9.317 -13.116 1.00 70.25 216 ALA A O 1
ATOM 1709 N N . PHE A 1 217 ? 13.738 -10.509 -14.836 1.00 76.19 217 PHE A N 1
ATOM 1710 C CA . PHE A 1 217 ? 12.374 -10.601 -14.323 1.00 76.19 217 PHE A CA 1
ATOM 1711 C C . PHE A 1 217 ? 12.300 -11.440 -13.041 1.00 76.19 217 PHE A C 1
ATOM 1713 O O . PHE A 1 217 ? 11.701 -11.018 -12.049 1.00 76.19 217 PHE A O 1
ATOM 1720 N N . GLY A 1 218 ? 12.961 -12.599 -13.028 1.00 81.12 218 GLY A N 1
ATOM 1721 C CA . GLY A 1 218 ? 13.065 -13.473 -11.864 1.00 81.12 218 GLY A CA 1
ATOM 1722 C C . GLY A 1 218 ? 13.732 -12.774 -10.682 1.00 81.12 218 GLY A C 1
ATOM 1723 O O . GLY A 1 218 ? 13.229 -12.856 -9.562 1.00 81.12 218 GLY A O 1
ATOM 1724 N N . LEU A 1 219 ? 14.799 -12.009 -10.928 1.00 76.19 219 LEU A N 1
ATOM 1725 C CA . LEU A 1 219 ? 15.476 -11.203 -9.917 1.00 76.19 219 LEU A CA 1
ATOM 1726 C C . LEU A 1 219 ? 14.552 -10.114 -9.359 1.00 76.19 219 LEU A C 1
ATOM 1728 O O . LEU A 1 219 ? 14.474 -9.960 -8.142 1.00 76.19 219 LEU A O 1
ATOM 1732 N N . ALA A 1 220 ? 13.806 -9.401 -10.209 1.00 76.19 220 ALA A N 1
ATOM 1733 C CA . ALA A 1 220 ? 12.849 -8.386 -9.767 1.00 76.19 220 ALA A CA 1
ATOM 1734 C C . ALA A 1 220 ? 11.728 -8.982 -8.891 1.00 76.19 220 ALA A C 1
ATOM 1736 O O . ALA A 1 220 ? 11.406 -8.430 -7.833 1.00 76.19 220 ALA A O 1
ATOM 1737 N N . LEU A 1 221 ? 11.172 -10.135 -9.280 1.00 82.31 221 LEU A N 1
ATOM 1738 C CA . LEU A 1 221 ? 10.180 -10.857 -8.478 1.00 82.31 221 LEU A CA 1
ATOM 1739 C C . LEU A 1 221 ? 10.767 -11.360 -7.157 1.00 82.31 221 LEU A C 1
ATOM 1741 O O . LEU A 1 221 ? 10.147 -11.185 -6.106 1.00 82.31 221 LEU A O 1
ATOM 1745 N N . PHE A 1 222 ? 11.962 -11.953 -7.195 1.00 83.88 222 PHE A N 1
ATOM 1746 C CA . PHE A 1 222 ? 12.660 -12.456 -6.015 1.00 83.88 222 PHE A CA 1
ATOM 1747 C C . PHE A 1 222 ? 12.921 -11.336 -5.010 1.00 83.88 222 PHE A C 1
ATOM 1749 O O . PHE A 1 222 ? 12.613 -11.475 -3.825 1.00 83.88 222 PHE A O 1
ATOM 1756 N N . ILE A 1 223 ? 13.426 -10.203 -5.494 1.00 80.12 223 ILE A N 1
ATOM 1757 C CA . ILE A 1 223 ? 13.640 -8.991 -4.713 1.00 80.12 223 ILE A CA 1
ATOM 1758 C C . ILE A 1 223 ? 12.330 -8.537 -4.067 1.00 80.12 223 ILE A C 1
ATOM 1760 O O . ILE A 1 223 ? 12.263 -8.387 -2.845 1.00 80.12 223 ILE A O 1
ATOM 1764 N N . GLN A 1 224 ? 11.275 -8.351 -4.865 1.00 82.81 224 GLN A N 1
ATOM 1765 C CA . GLN A 1 224 ? 10.000 -7.832 -4.381 1.00 82.81 224 GLN A CA 1
ATOM 1766 C C . GLN A 1 224 ? 9.367 -8.758 -3.335 1.00 82.81 224 GLN A C 1
ATOM 1768 O O . GLN A 1 224 ? 8.836 -8.304 -2.313 1.00 82.81 224 GLN A O 1
ATOM 1773 N N . PHE A 1 225 ? 9.428 -10.065 -3.577 1.00 86.00 225 PHE A N 1
ATOM 1774 C CA . PHE A 1 225 ? 8.878 -11.077 -2.691 1.00 86.00 225 PHE A CA 1
ATOM 1775 C C . PHE A 1 225 ? 9.670 -11.184 -1.386 1.00 86.00 225 PHE A C 1
ATOM 1777 O O . PHE A 1 225 ? 9.076 -11.123 -0.307 1.00 86.00 225 PHE A O 1
ATOM 1784 N N . THR A 1 226 ? 11.003 -11.242 -1.466 1.00 86.06 226 THR A N 1
ATOM 1785 C CA . THR A 1 226 ? 11.899 -11.271 -0.297 1.00 86.06 226 THR A CA 1
ATOM 1786 C C . THR A 1 226 ? 11.680 -10.044 0.576 1.00 86.06 226 THR A C 1
ATOM 1788 O O . THR A 1 226 ? 11.476 -10.157 1.784 1.00 86.06 226 THR A O 1
ATOM 1791 N N . MET A 1 227 ? 11.629 -8.867 -0.043 1.00 83.12 227 MET A N 1
ATOM 1792 C CA . MET A 1 227 ? 11.378 -7.600 0.631 1.00 83.12 227 MET A CA 1
ATOM 1793 C C . MET A 1 227 ? 10.027 -7.608 1.370 1.00 83.12 227 MET A C 1
ATOM 1795 O O . MET A 1 227 ? 9.952 -7.277 2.559 1.00 83.12 227 MET A O 1
ATOM 1799 N N . SER A 1 228 ? 8.969 -8.071 0.696 1.00 86.88 228 SER A N 1
ATOM 1800 C CA . SER A 1 228 ? 7.623 -8.186 1.270 1.00 86.88 228 SER A CA 1
ATOM 1801 C C . SER A 1 228 ? 7.574 -9.167 2.447 1.00 86.88 228 SER A C 1
ATOM 1803 O O . SER A 1 228 ? 6.963 -8.860 3.473 1.00 86.88 228 SER A O 1
ATOM 1805 N N . ILE A 1 229 ? 8.239 -10.323 2.335 1.00 88.50 229 ILE A N 1
ATOM 1806 C CA . ILE A 1 229 ? 8.335 -11.325 3.405 1.00 88.50 229 ILE A CA 1
ATOM 1807 C C . ILE A 1 229 ? 9.076 -10.764 4.615 1.00 88.50 229 ILE A C 1
ATOM 1809 O O . ILE A 1 229 ? 8.547 -10.822 5.725 1.00 88.50 229 ILE A O 1
ATOM 1813 N N . VAL A 1 230 ? 10.273 -10.208 4.416 1.00 86.00 230 VAL A N 1
ATOM 1814 C CA . VAL A 1 230 ? 11.126 -9.712 5.506 1.00 86.00 230 VAL A CA 1
ATOM 1815 C C . VAL A 1 230 ? 10.404 -8.622 6.295 1.00 86.00 230 VAL A C 1
ATOM 1817 O O . VAL A 1 230 ? 10.346 -8.679 7.527 1.00 86.00 230 VAL A O 1
ATOM 1820 N N . LEU A 1 231 ? 9.776 -7.663 5.609 1.00 81.38 231 LEU A N 1
ATOM 1821 C CA . LEU A 1 231 ? 9.019 -6.618 6.291 1.00 81.38 231 LEU A CA 1
ATOM 1822 C C . LEU A 1 231 ? 7.764 -7.146 6.989 1.00 81.38 231 LEU A C 1
ATOM 1824 O O . LEU A 1 231 ? 7.491 -6.728 8.115 1.00 81.38 231 LEU A O 1
ATOM 1828 N N . ASN A 1 232 ? 7.015 -8.063 6.371 1.00 85.69 232 ASN A N 1
ATOM 1829 C CA . ASN A 1 232 ? 5.848 -8.662 7.018 1.00 85.69 232 ASN A CA 1
ATOM 1830 C C . ASN A 1 232 ? 6.249 -9.458 8.274 1.00 85.69 232 ASN A C 1
ATOM 1832 O O . ASN A 1 232 ? 5.569 -9.367 9.297 1.00 85.69 232 ASN A O 1
ATOM 1836 N N . LEU A 1 233 ? 7.374 -10.180 8.234 1.00 85.38 233 LEU A N 1
ATOM 1837 C CA . LEU A 1 233 ? 7.927 -10.916 9.376 1.00 85.38 233 LEU A CA 1
ATOM 1838 C C . LEU A 1 233 ? 8.361 -10.002 10.526 1.00 85.38 233 LEU A C 1
ATOM 1840 O O . LEU A 1 233 ? 8.286 -10.412 11.687 1.00 85.38 233 LEU A O 1
ATOM 1844 N N . ARG A 1 234 ? 8.828 -8.784 10.222 1.00 79.88 234 ARG A N 1
ATOM 1845 C CA . ARG A 1 234 ? 9.346 -7.851 11.234 1.00 79.88 234 ARG A CA 1
ATOM 1846 C C . ARG A 1 234 ? 8.309 -6.865 11.765 1.00 79.88 234 ARG A C 1
ATOM 1848 O O . ARG A 1 234 ? 8.396 -6.517 12.943 1.00 79.88 234 ARG A O 1
ATOM 1855 N N . TYR A 1 235 ? 7.350 -6.442 10.937 1.00 77.62 235 TYR A N 1
ATOM 1856 C CA . TYR A 1 235 ? 6.408 -5.352 11.240 1.00 77.62 235 TYR A CA 1
ATOM 1857 C C . TYR A 1 235 ? 4.922 -5.687 11.001 1.00 77.62 235 TYR A C 1
ATOM 1859 O O . TYR A 1 235 ? 4.053 -4.841 11.219 1.00 77.62 235 TYR A O 1
ATOM 1867 N N . GLY A 1 236 ? 4.598 -6.912 10.584 1.00 81.12 236 GLY A N 1
ATOM 1868 C CA . GLY A 1 236 ? 3.221 -7.359 10.354 1.00 81.12 236 GLY A CA 1
ATOM 1869 C C . GLY A 1 236 ? 2.698 -7.033 8.954 1.00 81.12 236 GLY A C 1
ATOM 1870 O O . GLY A 1 236 ? 3.413 -6.504 8.103 1.00 81.12 236 GLY A O 1
ATOM 1871 N N . GLN A 1 237 ? 1.433 -7.364 8.691 1.00 82.94 237 GLN A N 1
ATOM 1872 C CA . GLN A 1 237 ? 0.847 -7.275 7.350 1.00 82.94 237 GLN A CA 1
ATOM 1873 C C . GLN A 1 237 ? 0.920 -5.841 6.794 1.00 82.94 237 GLN A C 1
ATOM 1875 O O . GLN A 1 237 ? 0.732 -4.858 7.511 1.00 82.94 237 GLN A O 1
ATOM 1880 N N . GLY A 1 238 ? 1.209 -5.694 5.498 1.00 80.94 238 GLY A N 1
ATOM 1881 C CA . GLY A 1 238 ? 1.192 -4.377 4.852 1.00 80.94 238 GLY A CA 1
ATOM 1882 C C . GLY A 1 238 ? 2.377 -3.474 5.200 1.00 80.94 238 GLY A C 1
ATOM 1883 O O . GLY A 1 238 ? 2.316 -2.282 4.907 1.00 80.94 238 GLY A O 1
ATOM 1884 N N . ALA A 1 239 ? 3.431 -4.000 5.830 1.00 81.44 239 ALA A N 1
ATOM 1885 C CA . ALA A 1 239 ? 4.551 -3.212 6.339 1.00 81.44 239 ALA A CA 1
ATOM 1886 C C . ALA A 1 239 ? 5.227 -2.328 5.274 1.00 81.44 239 ALA A C 1
ATOM 1888 O O . ALA A 1 239 ? 5.447 -1.149 5.534 1.00 81.44 239 ALA A O 1
ATOM 1889 N N . PHE A 1 240 ? 5.467 -2.833 4.058 1.00 83.69 240 PHE A N 1
ATOM 1890 C CA . PHE A 1 240 ? 6.044 -2.027 2.969 1.00 83.69 240 PHE A CA 1
ATOM 1891 C C . PHE A 1 240 ? 5.215 -0.773 2.662 1.00 83.69 240 PHE A C 1
ATOM 1893 O O . PHE A 1 240 ? 5.744 0.336 2.657 1.00 83.69 240 PHE A O 1
ATOM 1900 N N . CYS A 1 241 ? 3.901 -0.928 2.466 1.00 81.88 241 CYS A N 1
ATOM 1901 C CA . CYS A 1 241 ? 3.003 0.193 2.174 1.00 81.88 241 CYS A CA 1
ATOM 1902 C C . CYS A 1 241 ? 2.964 1.230 3.305 1.00 81.88 241 CYS A C 1
ATOM 1904 O O . CYS A 1 241 ? 2.752 2.409 3.034 1.00 81.88 241 CYS A O 1
ATOM 1906 N N . ARG A 1 242 ? 3.153 0.787 4.555 1.00 79.44 242 ARG A N 1
ATOM 1907 C CA . ARG A 1 242 ? 3.097 1.634 5.753 1.00 79.44 242 ARG A CA 1
ATOM 1908 C C . ARG A 1 242 ? 4.424 2.323 6.060 1.00 79.44 242 ARG A C 1
ATOM 1910 O O . ARG A 1 242 ? 4.411 3.432 6.584 1.00 79.44 242 ARG A O 1
ATOM 1917 N N . ILE A 1 243 ? 5.550 1.693 5.746 1.00 75.12 243 ILE A N 1
ATOM 1918 C CA . ILE A 1 243 ? 6.872 2.161 6.176 1.00 75.12 243 ILE A CA 1
ATOM 1919 C C . ILE A 1 243 ? 7.650 2.771 5.012 1.00 75.12 243 ILE A C 1
ATOM 1921 O O . ILE A 1 243 ? 8.204 3.854 5.167 1.00 75.12 243 ILE A O 1
ATOM 1925 N N . LEU A 1 244 ? 7.675 2.106 3.855 1.00 74.69 244 LEU A N 1
ATOM 1926 C CA . LEU A 1 244 ? 8.696 2.356 2.837 1.00 74.69 244 LEU A CA 1
ATOM 1927 C C . LEU A 1 244 ? 8.164 2.846 1.490 1.00 74.69 244 LEU A C 1
ATOM 1929 O O . LEU A 1 244 ? 8.928 3.418 0.727 1.00 74.69 244 LEU A O 1
ATOM 1933 N N . CYS A 1 245 ? 6.884 2.634 1.176 1.00 80.38 245 CYS A N 1
ATOM 1934 C CA . CYS A 1 245 ? 6.333 3.010 -0.127 1.00 80.38 245 CYS A CA 1
ATOM 1935 C C . CYS A 1 245 ? 6.469 4.529 -0.384 1.00 80.38 245 CYS A C 1
ATOM 1937 O O . CYS A 1 245 ? 5.745 5.308 0.248 1.00 80.38 245 CYS A O 1
ATOM 1939 N N . PRO A 1 246 ? 7.322 4.965 -1.335 1.00 74.44 246 PRO A N 1
ATOM 1940 C CA . PRO A 1 246 ? 7.547 6.388 -1.587 1.00 74.44 246 PRO A CA 1
ATOM 1941 C C . PRO A 1 246 ? 6.333 7.038 -2.258 1.00 74.44 246 PRO A C 1
ATOM 1943 O O . PRO A 1 246 ? 6.053 8.208 -2.046 1.00 74.44 246 PRO A O 1
ATOM 1946 N N . TYR A 1 247 ? 5.531 6.273 -2.997 1.00 78.44 247 TYR A N 1
ATOM 1947 C CA . TYR A 1 247 ? 4.326 6.792 -3.644 1.00 78.44 247 TYR A CA 1
ATOM 1948 C C . TYR A 1 247 ? 3.208 7.128 -2.657 1.00 78.44 247 TYR A C 1
ATOM 1950 O O . TYR A 1 247 ? 2.377 7.987 -2.939 1.00 78.44 247 TYR A O 1
ATOM 1958 N N . ALA A 1 248 ? 3.178 6.495 -1.478 1.00 80.56 248 ALA A N 1
ATOM 1959 C CA . ALA A 1 248 ? 2.179 6.822 -0.463 1.00 80.56 248 ALA A CA 1
ATOM 1960 C C . ALA A 1 248 ? 2.266 8.300 -0.047 1.00 80.56 248 ALA A C 1
ATOM 1962 O O . ALA A 1 248 ? 1.246 8.920 0.237 1.00 80.56 248 ALA A O 1
ATOM 1963 N N . THR A 1 249 ? 3.466 8.879 -0.060 1.00 76.31 249 THR A N 1
ATOM 1964 C CA . THR A 1 249 ? 3.727 10.263 0.354 1.00 76.31 249 THR A CA 1
ATOM 1965 C C . THR A 1 249 ? 3.148 11.270 -0.634 1.00 76.31 249 THR A C 1
ATOM 1967 O O . THR A 1 249 ? 2.611 12.284 -0.207 1.00 76.31 249 THR A O 1
ATOM 1970 N N . MET A 1 250 ? 3.159 10.944 -1.930 1.00 78.62 250 MET A N 1
ATOM 1971 C CA . MET A 1 250 ? 2.526 11.743 -2.983 1.00 78.62 250 MET A CA 1
ATOM 1972 C C . MET A 1 250 ? 0.996 11.664 -2.923 1.00 78.62 250 MET A C 1
ATOM 1974 O O . MET A 1 250 ? 0.302 12.632 -3.212 1.00 78.62 250 MET A O 1
ATOM 1978 N N . MET A 1 251 ? 0.458 10.504 -2.538 1.00 84.81 251 MET A N 1
ATOM 1979 C CA . MET A 1 251 ? -0.984 10.238 -2.556 1.00 84.81 251 MET A CA 1
ATOM 1980 C C . MET A 1 251 ? -1.717 10.723 -1.303 1.00 84.81 251 MET A C 1
ATOM 1982 O O . MET A 1 251 ? -2.883 11.099 -1.376 1.00 84.81 251 MET A O 1
ATOM 1986 N N . VAL A 1 252 ? -1.069 10.690 -0.135 1.00 83.56 252 VAL A N 1
ATOM 1987 C CA . VAL A 1 252 ? -1.707 11.058 1.138 1.00 83.56 252 VAL A CA 1
ATOM 1988 C C . VAL A 1 252 ? -2.189 12.515 1.171 1.00 83.56 252 VAL A C 1
ATOM 1990 O O . VAL A 1 252 ? -3.305 12.724 1.646 1.00 83.56 252 VAL A O 1
ATOM 1993 N N . PRO A 1 253 ? -1.445 13.527 0.690 1.00 83.94 253 PRO A N 1
ATOM 1994 C CA . PRO A 1 253 ? -1.940 14.900 0.655 1.00 83.94 253 PRO A CA 1
ATOM 1995 C C . PRO A 1 253 ? -3.278 15.032 -0.073 1.00 83.94 253 PRO A C 1
ATOM 1997 O O . PRO A 1 253 ? -4.123 15.786 0.381 1.00 83.94 253 PRO A O 1
ATOM 2000 N N . LEU A 1 254 ? -3.509 14.231 -1.118 1.00 86.38 254 LEU A N 1
ATOM 2001 C CA . LEU A 1 254 ? -4.743 14.240 -1.909 1.00 86.38 254 LEU A CA 1
ATOM 2002 C C . LEU A 1 254 ? -5.933 13.555 -1.208 1.00 86.38 254 LEU A C 1
ATOM 2004 O O . LEU A 1 254 ? -7.067 13.642 -1.679 1.00 86.38 254 LEU A O 1
ATOM 2008 N N . MET A 1 255 ? -5.707 12.873 -0.082 1.00 88.75 255 MET A N 1
ATOM 2009 C CA . MET A 1 255 ? -6.761 12.179 0.655 1.00 88.75 255 MET A CA 1
ATOM 2010 C C . MET A 1 255 ? -7.678 13.150 1.397 1.00 88.75 255 MET A C 1
ATOM 2012 O O . MET A 1 255 ? -7.214 14.014 2.138 1.00 88.75 255 MET A O 1
ATOM 2016 N N . ASN A 1 256 ? -8.988 12.917 1.287 1.00 88.38 256 ASN A N 1
ATOM 2017 C CA . ASN A 1 256 ? -10.060 13.679 1.941 1.00 88.38 256 ASN A CA 1
ATOM 2018 C C . ASN A 1 256 ? -10.234 15.127 1.465 1.00 88.38 256 ASN A C 1
ATOM 2020 O O . ASN A 1 256 ? -11.040 15.833 2.065 1.00 88.38 256 ASN A O 1
ATOM 2024 N N . ILE A 1 257 ? -9.523 15.559 0.419 1.00 88.56 257 ILE A N 1
ATOM 2025 C CA . ILE A 1 257 ? -9.704 16.891 -0.178 1.00 88.56 257 ILE A CA 1
ATOM 2026 C C . ILE A 1 257 ? -10.963 16.924 -1.049 1.00 88.56 257 ILE A C 1
ATOM 2028 O O . ILE A 1 257 ? -11.729 17.880 -1.005 1.00 88.56 257 ILE A O 1
ATOM 2032 N N . SER A 1 258 ? -11.189 15.871 -1.837 1.00 87.31 258 SER A N 1
ATOM 2033 C CA . SER A 1 258 ? -12.309 15.828 -2.775 1.00 87.31 258 SER A CA 1
ATOM 2034 C C . SER A 1 258 ? -13.632 15.475 -2.079 1.00 87.31 258 SER A C 1
ATOM 2036 O O . SER A 1 258 ? -13.693 14.454 -1.384 1.00 87.31 258 SER A O 1
ATOM 2038 N N . PRO A 1 259 ? -14.716 16.241 -2.308 1.00 86.00 259 PRO A N 1
ATOM 2039 C CA . PRO A 1 259 ? -16.047 15.930 -1.781 1.00 86.00 259 PRO A CA 1
ATOM 2040 C C . PRO A 1 259 ? -16.691 14.714 -2.465 1.00 86.00 259 PRO A C 1
ATOM 2042 O O . PRO A 1 259 ? -17.551 14.065 -1.877 1.00 86.00 259 PRO A O 1
ATOM 2045 N N . VAL A 1 260 ? -16.247 14.360 -3.678 1.00 89.44 260 VAL A N 1
ATOM 2046 C CA . VAL A 1 260 ? -16.712 13.168 -4.417 1.00 89.44 260 VAL A CA 1
ATOM 2047 C C . VAL A 1 260 ? -16.194 11.879 -3.770 1.00 89.44 260 VAL A C 1
ATOM 2049 O O . VAL A 1 260 ? -16.757 10.795 -3.943 1.00 89.44 260 VAL A O 1
ATOM 2052 N N . GLN A 1 261 ? -15.118 11.985 -2.989 1.00 91.38 261 GLN A N 1
ATOM 2053 C CA . GLN A 1 261 ? -14.473 10.846 -2.373 1.00 91.38 261 GLN A CA 1
ATOM 2054 C C . GLN A 1 261 ? -15.348 10.240 -1.266 1.00 91.38 261 GLN A C 1
ATOM 2056 O O . GLN A 1 261 ? -15.340 10.700 -0.121 1.00 91.38 261 GLN A O 1
ATOM 2061 N N . LYS A 1 262 ? -16.026 9.127 -1.581 1.00 93.44 262 LYS A N 1
ATOM 2062 C CA . LYS A 1 262 ? -16.730 8.298 -0.585 1.00 93.44 262 LYS A CA 1
ATOM 2063 C C . LYS A 1 262 ? -15.792 7.893 0.554 1.00 93.44 262 LYS A C 1
ATOM 2065 O O . LYS A 1 262 ? -14.579 7.726 0.344 1.00 93.44 262 LYS A O 1
ATOM 2070 N N . LYS A 1 263 ? -16.336 7.747 1.758 1.00 94.38 263 LYS A N 1
ATOM 2071 C CA . LYS A 1 263 ? -15.591 7.334 2.950 1.00 94.38 263 LYS A CA 1
ATOM 2072 C C . LYS A 1 263 ? -16.258 6.104 3.548 1.00 94.38 263 LYS A C 1
ATOM 2074 O O . LYS A 1 263 ? -17.440 5.850 3.345 1.00 94.38 263 LYS A O 1
ATOM 2079 N N . ILE A 1 264 ? -15.471 5.344 4.303 1.00 96.19 264 ILE A N 1
ATOM 2080 C CA . ILE A 1 264 ? -16.028 4.282 5.135 1.00 96.19 264 ILE A CA 1
ATOM 2081 C C . ILE A 1 264 ? -16.716 4.980 6.304 1.00 96.19 264 ILE A C 1
ATOM 2083 O O . ILE A 1 264 ? -16.063 5.697 7.066 1.00 96.19 264 ILE A O 1
ATOM 2087 N N . THR A 1 265 ? -18.026 4.810 6.393 1.00 96.31 265 THR A N 1
ATOM 2088 C CA . THR A 1 265 ? -18.913 5.598 7.240 1.00 96.31 265 THR A CA 1
ATOM 2089 C C . THR A 1 265 ? -19.834 4.685 8.035 1.00 96.31 265 THR A C 1
ATOM 2091 O O . THR A 1 265 ? -20.266 3.641 7.545 1.00 96.31 265 THR A O 1
ATOM 2094 N N . ARG A 1 266 ? -20.119 5.082 9.275 1.00 95.19 266 ARG A N 1
ATOM 2095 C CA . ARG A 1 266 ? -21.079 4.428 10.153 1.00 95.19 266 ARG A CA 1
ATOM 2096 C C . ARG A 1 266 ? -22.505 4.670 9.660 1.00 95.19 266 ARG A C 1
ATOM 2098 O O . ARG A 1 266 ? -22.946 5.816 9.590 1.00 95.19 266 ARG A O 1
ATOM 2105 N N . VAL A 1 267 ? -23.219 3.588 9.380 1.00 96.25 267 VAL A N 1
ATOM 2106 C CA . VAL A 1 267 ? -24.606 3.587 8.891 1.00 96.25 267 VAL A CA 1
ATOM 2107 C C . VAL A 1 267 ? -25.609 2.989 9.884 1.00 96.25 267 VAL A C 1
ATOM 2109 O O . VAL A 1 267 ? -26.803 3.027 9.624 1.00 96.25 267 VAL A O 1
ATOM 2112 N N . ALA A 1 268 ? -25.149 2.475 11.026 1.00 92.81 268 ALA A N 1
ATOM 2113 C CA . ALA A 1 268 ? -25.997 1.970 12.109 1.00 92.81 268 ALA A CA 1
ATOM 2114 C C . ALA A 1 268 ? -25.340 2.209 13.483 1.00 92.81 268 ALA A C 1
ATOM 2116 O O . ALA A 1 268 ? -24.240 2.760 13.553 1.00 92.81 268 ALA A O 1
ATOM 2117 N N . GLN A 1 269 ? -25.988 1.813 14.582 1.00 89.81 269 GLN A N 1
ATOM 2118 C CA . GLN A 1 269 ? -25.411 1.960 15.925 1.00 89.81 269 GLN A CA 1
ATOM 2119 C C . GLN A 1 269 ? -24.208 1.027 16.112 1.00 89.81 269 GLN A C 1
ATOM 2121 O O . GLN A 1 269 ? -24.287 -0.180 15.898 1.00 89.81 269 GLN A O 1
ATOM 2126 N N . CYS A 1 270 ? -23.067 1.591 16.513 1.00 87.81 270 CYS A N 1
ATOM 2127 C CA . CYS A 1 270 ? -21.859 0.811 16.772 1.00 87.81 270 CYS A CA 1
ATOM 2128 C C . CYS A 1 270 ? -21.899 0.199 18.178 1.00 87.81 270 CYS A C 1
ATOM 2130 O O . CYS A 1 270 ? -22.224 0.888 19.139 1.00 87.81 270 CYS A O 1
ATOM 2132 N N . THR A 1 271 ? -21.489 -1.063 18.312 1.00 83.62 271 THR A N 1
ATOM 2133 C CA . THR A 1 271 ? -21.386 -1.771 19.604 1.00 83.62 271 THR A CA 1
ATOM 2134 C C . THR A 1 271 ? -20.024 -1.592 20.288 1.00 83.62 271 THR A C 1
ATOM 2136 O O . THR A 1 271 ? -19.856 -1.925 21.461 1.00 83.62 271 THR A O 1
ATOM 2139 N N . GLY A 1 272 ? -19.024 -1.075 19.564 1.00 78.06 272 GLY A N 1
ATOM 2140 C CA . GLY A 1 272 ? -17.660 -0.901 20.068 1.00 78.06 272 GLY A CA 1
ATOM 2141 C C . GLY A 1 272 ? -16.841 -2.196 20.163 1.00 78.06 272 GLY A C 1
ATOM 2142 O O . GLY A 1 272 ? -15.879 -2.236 20.920 1.00 78.06 272 GLY A O 1
ATOM 2143 N N . CYS A 1 273 ? -17.181 -3.247 19.403 1.00 80.19 273 CYS A N 1
ATOM 2144 C CA . CYS A 1 273 ? -16.503 -4.558 19.429 1.00 80.19 273 CYS A CA 1
ATOM 2145 C C . CYS A 1 273 ? -15.060 -4.571 18.877 1.00 80.19 273 CYS A C 1
ATOM 2147 O O . CYS A 1 273 ? -14.300 -5.496 19.149 1.00 80.19 273 CYS A O 1
ATOM 2149 N N . ARG A 1 274 ? -14.671 -3.550 18.096 1.00 80.69 274 ARG A N 1
ATOM 2150 C CA . ARG A 1 274 ? -13.331 -3.361 17.493 1.00 80.69 274 ARG A CA 1
ATOM 2151 C C . ARG A 1 274 ? -12.892 -4.412 16.463 1.00 80.69 274 ARG A C 1
ATOM 2153 O O . ARG A 1 274 ? -11.748 -4.349 16.004 1.00 80.69 274 ARG A O 1
ATOM 2160 N N . ASP A 1 275 ? -13.770 -5.298 15.999 1.00 81.12 275 ASP A N 1
ATOM 2161 C CA . ASP A 1 275 ? -13.427 -6.275 14.951 1.00 81.12 275 ASP A CA 1
ATOM 2162 C C . ASP A 1 275 ? -12.963 -5.610 13.645 1.00 81.12 275 ASP A C 1
ATOM 2164 O O . ASP A 1 275 ? -12.000 -6.054 13.015 1.00 81.12 275 ASP A O 1
ATOM 2168 N N . CYS A 1 276 ? -13.540 -4.455 13.309 1.00 86.62 276 CYS A N 1
ATOM 2169 C CA . CYS A 1 276 ? -13.119 -3.626 12.181 1.00 86.62 276 CYS A CA 1
ATOM 2170 C C . CYS A 1 276 ? -11.660 -3.131 12.303 1.00 86.62 276 CYS A C 1
ATOM 2172 O O . CYS A 1 276 ? -10.896 -3.179 11.333 1.00 86.62 276 CYS A O 1
ATOM 2174 N N . SER A 1 277 ? -11.246 -2.700 13.500 1.00 83.06 277 SER A N 1
ATOM 2175 C CA . SER A 1 277 ? -9.863 -2.314 13.813 1.00 83.06 277 SER A CA 1
ATOM 2176 C C . SER A 1 277 ? -8.937 -3.531 13.814 1.00 83.06 277 SER A C 1
ATOM 2178 O O . SER A 1 277 ? -7.773 -3.445 13.408 1.00 83.06 277 SER A O 1
ATOM 2180 N N . ASN A 1 278 ? -9.443 -4.693 14.236 1.00 77.44 278 ASN A N 1
ATOM 2181 C CA . ASN A 1 278 ? -8.697 -5.946 14.235 1.00 77.44 278 ASN A CA 1
ATOM 2182 C C . ASN A 1 278 ? -8.375 -6.425 12.816 1.00 77.44 278 ASN A C 1
ATOM 2184 O O . ASN A 1 278 ? -7.218 -6.747 12.534 1.00 77.44 278 ASN A O 1
ATOM 2188 N N . ALA A 1 279 ? -9.350 -6.344 11.915 1.00 83.12 279 ALA A N 1
ATOM 2189 C CA . ALA A 1 279 ? -9.233 -6.777 10.530 1.00 83.12 279 ALA A CA 1
ATOM 2190 C C . ALA A 1 279 ? -8.438 -5.825 9.619 1.00 83.12 279 ALA A C 1
ATOM 2192 O O . ALA A 1 279 ? -7.995 -6.242 8.550 1.00 83.12 279 ALA A O 1
ATOM 2193 N N . CYS A 1 280 ? -8.245 -4.554 9.996 1.00 85.56 280 CYS A N 1
ATOM 2194 C CA . CYS A 1 280 ? -7.612 -3.574 9.113 1.00 85.56 280 CYS A CA 1
ATOM 2195 C C . CYS A 1 280 ? -6.128 -3.909 8.837 1.00 85.56 280 CYS A C 1
ATOM 2197 O O . CYS A 1 280 ? -5.289 -3.789 9.739 1.00 85.56 280 CYS A O 1
ATOM 2199 N N . PRO A 1 281 ? -5.746 -4.231 7.584 1.00 82.31 281 PRO A N 1
ATOM 2200 C CA . PRO A 1 281 ? -4.374 -4.615 7.254 1.00 82.31 281 PRO A CA 1
ATOM 2201 C C . PRO A 1 281 ? -3.423 -3.413 7.164 1.00 82.31 281 PRO A C 1
ATOM 2203 O O . PRO A 1 281 ? -2.227 -3.591 6.959 1.00 82.31 281 PRO A O 1
ATOM 2206 N N . GLN A 1 282 ? -3.950 -2.187 7.264 1.00 83.19 282 GLN A N 1
ATOM 2207 C CA . GLN A 1 282 ? -3.149 -0.970 7.419 1.00 83.19 282 GLN A CA 1
ATOM 2208 C C . GLN A 1 282 ? -2.898 -0.623 8.896 1.00 83.19 282 GLN A C 1
ATOM 2210 O O . GLN A 1 282 ? -2.181 0.329 9.184 1.00 83.19 282 GLN A O 1
ATOM 2215 N N . GLY A 1 283 ? -3.466 -1.381 9.842 1.00 79.44 283 GLY A N 1
ATOM 2216 C CA . GLY A 1 283 ? -3.338 -1.095 11.273 1.00 79.44 283 GLY A CA 1
ATOM 2217 C C . GLY A 1 283 ? -4.075 0.173 11.720 1.00 79.44 283 GLY A C 1
ATOM 2218 O O . GLY A 1 283 ? -3.723 0.743 12.746 1.00 79.44 283 GLY A O 1
ATOM 2219 N N . ILE A 1 284 ? -5.075 0.627 10.955 1.00 83.12 284 ILE A N 1
ATOM 2220 C CA . ILE A 1 284 ? -5.919 1.772 11.324 1.00 83.12 284 ILE A CA 1
ATOM 2221 C C . ILE A 1 284 ? -6.900 1.319 12.403 1.00 83.12 284 ILE A C 1
ATOM 2223 O O . ILE A 1 284 ? -7.585 0.307 12.231 1.00 83.12 284 ILE A O 1
ATOM 2227 N N . ASP A 1 285 ? -7.008 2.090 13.483 1.00 82.88 285 ASP A N 1
ATOM 2228 C CA . ASP A 1 285 ? -8.056 1.897 14.482 1.00 82.88 285 ASP A CA 1
ATOM 2229 C C . ASP A 1 285 ? -9.383 2.467 13.960 1.00 82.88 285 ASP A C 1
ATOM 2231 O O . ASP A 1 285 ? -9.771 3.591 14.261 1.00 82.88 285 ASP A O 1
ATOM 2235 N N . VAL A 1 286 ? -10.068 1.684 13.126 1.00 87.62 286 VAL A N 1
ATOM 2236 C CA . VAL A 1 286 ? -11.334 2.065 12.481 1.00 87.62 286 VAL A CA 1
ATOM 2237 C C . VAL A 1 286 ? -12.398 2.440 13.509 1.00 87.62 286 VAL A C 1
ATOM 2239 O O . VAL A 1 286 ? -13.085 3.440 13.333 1.00 87.62 286 VAL A O 1
ATOM 2242 N N . SER A 1 287 ? -12.491 1.691 14.609 1.00 85.12 287 SER A N 1
ATOM 2243 C CA . SER A 1 287 ? -13.397 2.004 15.715 1.00 85.12 287 SER A CA 1
ATOM 2244 C C . SER A 1 287 ? -13.078 3.349 16.383 1.00 85.12 287 SER A C 1
ATOM 2246 O O . SER A 1 287 ? -14.016 4.012 16.813 1.00 85.12 287 SER A O 1
ATOM 2248 N N . ARG A 1 288 ? -11.798 3.765 16.459 1.00 82.81 288 ARG A N 1
ATOM 2249 C CA . ARG A 1 288 ? -11.399 5.126 16.892 1.00 82.81 288 ARG A CA 1
ATOM 2250 C C . ARG A 1 288 ? -11.940 6.178 15.966 1.00 82.81 288 ARG A C 1
ATOM 2252 O O . ARG A 1 288 ? -12.504 7.175 16.398 1.00 82.81 288 ARG A O 1
ATOM 2259 N N . GLU A 1 289 ? -11.691 5.951 14.687 1.00 87.00 289 GLU A N 1
ATOM 2260 C CA . GLU A 1 289 ? -11.911 6.953 13.666 1.00 87.00 289 GLU A CA 1
ATOM 2261 C C . GLU A 1 289 ? -13.397 7.287 13.569 1.00 87.00 289 GLU A C 1
ATOM 2263 O O . GLU A 1 289 ? -13.773 8.449 13.657 1.00 87.00 289 GLU A O 1
ATOM 2268 N N . ILE A 1 290 ? -14.256 6.265 13.527 1.00 90.12 290 ILE A N 1
ATOM 2269 C CA . ILE A 1 290 ? -15.707 6.473 13.506 1.00 90.12 290 ILE A CA 1
ATOM 2270 C C . ILE A 1 290 ? -16.250 7.071 14.815 1.00 90.12 290 ILE A C 1
ATOM 2272 O O . ILE A 1 290 ? -17.336 7.640 14.812 1.00 90.12 290 ILE A O 1
ATOM 2276 N N . PHE A 1 291 ? -15.534 6.949 15.936 1.00 85.38 291 PHE A N 1
ATOM 2277 C CA . PHE A 1 291 ? -15.953 7.552 17.202 1.00 85.38 291 PHE A CA 1
ATOM 2278 C C . PHE A 1 291 ? -15.628 9.050 17.260 1.00 85.38 291 PHE A C 1
ATOM 2280 O O . PHE A 1 291 ? -16.484 9.835 17.651 1.00 85.38 291 PHE A O 1
ATOM 2287 N N . HIS A 1 292 ? -14.424 9.448 16.838 1.00 84.31 292 HIS A N 1
ATOM 2288 C CA . HIS A 1 292 ? -13.947 10.832 16.963 1.00 84.31 292 HIS A CA 1
ATOM 2289 C C . HIS A 1 292 ? -14.172 11.712 15.728 1.00 84.31 292 HIS A C 1
ATOM 2291 O O . HIS A 1 292 ? -14.108 12.930 15.848 1.00 84.31 292 HIS A O 1
ATOM 2297 N N . PHE A 1 293 ? -14.398 11.129 14.549 1.00 88.94 293 PHE A N 1
ATOM 2298 C CA . PHE A 1 293 ? -14.474 11.872 13.285 1.00 88.94 293 PHE A CA 1
ATOM 2299 C C . PHE A 1 293 ? -15.835 11.694 12.609 1.00 88.94 293 PHE A C 1
ATOM 2301 O O . PHE A 1 293 ? -15.925 11.220 11.474 1.00 88.94 293 PHE A O 1
ATOM 2308 N N . ASP A 1 294 ? -16.904 12.041 13.330 1.00 90.38 294 ASP A N 1
ATOM 2309 C CA . ASP A 1 294 ? -18.288 12.057 12.835 1.00 90.38 294 ASP A CA 1
ATOM 2310 C C . ASP A 1 294 ? -18.716 10.752 12.153 1.00 90.38 294 ASP A C 1
ATOM 2312 O O . ASP A 1 294 ? -19.325 10.759 11.083 1.00 90.38 294 ASP A O 1
ATOM 2316 N N . GLY A 1 295 ? -18.350 9.599 12.721 1.00 91.50 295 GLY A N 1
ATOM 2317 C CA . GLY A 1 295 ? -18.705 8.307 12.137 1.00 91.50 295 GLY A CA 1
ATOM 2318 C C . GLY A 1 295 ? -17.936 7.945 10.867 1.00 91.50 295 GLY A C 1
ATOM 2319 O O . GLY A 1 295 ? -18.333 6.997 10.195 1.00 91.50 295 GLY A O 1
ATOM 2320 N N . LYS A 1 296 ? -16.861 8.655 10.501 1.00 94.62 296 LYS A N 1
ATOM 2321 C CA . LYS A 1 296 ? -16.117 8.435 9.249 1.00 94.62 296 LYS A CA 1
ATOM 2322 C C . LYS A 1 296 ? -14.674 8.020 9.508 1.00 94.62 296 LYS A C 1
ATOM 2324 O O . LYS A 1 296 ? -14.000 8.534 10.390 1.00 94.62 296 LYS A O 1
ATOM 2329 N N . VAL A 1 297 ? -14.159 7.131 8.663 1.00 93.50 297 VAL A N 1
ATOM 2330 C CA . VAL A 1 297 ? -12.721 6.845 8.600 1.00 93.50 297 VAL A CA 1
ATOM 2331 C C . VAL A 1 297 ? -12.049 7.911 7.744 1.00 93.50 297 VAL A C 1
ATOM 2333 O O . VAL A 1 297 ? -12.182 7.894 6.518 1.00 93.50 297 VAL A O 1
ATOM 2336 N N . ILE A 1 298 ? -11.327 8.833 8.384 1.00 91.69 298 ILE A N 1
ATOM 2337 C CA . ILE A 1 298 ? -10.600 9.918 7.706 1.00 91.69 298 ILE A CA 1
ATOM 2338 C C . ILE A 1 298 ? -9.092 9.665 7.650 1.00 91.69 298 ILE A C 1
ATOM 2340 O O . ILE A 1 298 ? -8.350 10.447 7.053 1.00 91.69 298 ILE A O 1
ATOM 2344 N N . ASN A 1 299 ? -8.616 8.566 8.228 1.00 88.44 299 ASN A N 1
ATOM 2345 C CA . ASN A 1 299 ? -7.216 8.193 8.158 1.00 88.44 299 ASN A CA 1
ATOM 2346 C C . ASN A 1 299 ? -6.714 8.125 6.707 1.00 88.44 299 ASN A C 1
ATOM 2348 O O . ASN A 1 299 ? -7.173 7.308 5.903 1.00 88.44 299 ASN A O 1
ATOM 2352 N N . ARG A 1 300 ? -5.715 8.948 6.380 1.00 87.50 300 ARG A N 1
ATOM 2353 C CA . ARG A 1 300 ? -5.146 9.045 5.024 1.00 87.50 300 ARG A CA 1
ATOM 2354 C C . ARG A 1 300 ? -4.340 7.801 4.614 1.00 87.50 300 ARG A C 1
ATOM 2356 O O . ARG A 1 300 ? -3.967 7.651 3.450 1.00 87.50 300 ARG A O 1
ATOM 2363 N N . GLU A 1 301 ? -4.086 6.885 5.551 1.00 85.81 301 GLU A N 1
ATOM 2364 C CA . GLU A 1 301 ? -3.512 5.565 5.265 1.00 85.81 301 GLU A CA 1
ATOM 2365 C C . GLU A 1 301 ? -4.546 4.536 4.790 1.00 85.81 301 GLU A C 1
ATOM 2367 O O . GLU A 1 301 ? -4.184 3.421 4.410 1.00 85.81 301 GLU A O 1
ATOM 2372 N N . CYS A 1 302 ? -5.838 4.879 4.776 1.00 91.00 302 CYS A N 1
ATOM 2373 C CA . CYS A 1 302 ? -6.882 3.973 4.316 1.00 91.00 302 CYS A CA 1
ATOM 2374 C C . CYS A 1 302 ? -6.746 3.685 2.814 1.00 91.00 302 CYS A C 1
ATOM 2376 O O . CYS A 1 302 ? -6.947 4.556 1.974 1.00 91.00 302 CYS A O 1
ATOM 2378 N N . ILE A 1 303 ? -6.470 2.425 2.471 1.00 92.44 303 ILE A N 1
ATOM 2379 C CA . ILE A 1 303 ? -6.360 1.945 1.080 1.00 92.44 303 ILE A CA 1
ATOM 2380 C C . ILE A 1 303 ? -7.687 1.425 0.503 1.00 92.44 303 ILE A C 1
ATOM 2382 O O . ILE A 1 303 ? -7.683 0.728 -0.507 1.00 92.44 303 ILE A O 1
ATOM 2386 N N . LYS A 1 304 ? -8.812 1.657 1.195 1.00 93.81 304 LYS A N 1
ATOM 2387 C CA . LYS A 1 304 ? -10.155 1.171 0.818 1.00 93.81 304 LYS A CA 1
ATOM 2388 C C . LYS A 1 304 ? -10.218 -0.310 0.414 1.00 93.81 304 LYS A C 1
ATOM 2390 O O . LYS A 1 304 ? -10.865 -0.699 -0.551 1.00 93.81 304 LYS A O 1
ATOM 2395 N N . CYS A 1 305 ? -9.544 -1.162 1.184 1.00 93.62 305 CYS A N 1
ATOM 2396 C CA . CYS A 1 305 ? -9.611 -2.617 1.005 1.00 93.62 305 CYS A CA 1
ATOM 2397 C C . CYS A 1 305 ? -10.905 -3.249 1.550 1.00 93.62 305 CYS A C 1
ATOM 2399 O O . CYS A 1 305 ? -11.112 -4.440 1.358 1.00 93.62 305 CYS A O 1
ATOM 2401 N N . TYR A 1 306 ? -11.717 -2.471 2.278 1.00 95.12 306 TYR A N 1
ATOM 2402 C CA . TYR A 1 306 ? -12.992 -2.849 2.905 1.00 95.12 306 TYR A CA 1
ATOM 2403 C C . TYR A 1 306 ? -12.972 -4.036 3.879 1.00 95.12 306 TYR A C 1
ATOM 2405 O O . TYR A 1 306 ? -14.027 -4.433 4.360 1.00 95.12 306 TYR A O 1
ATOM 2413 N N . ALA A 1 307 ? -11.794 -4.516 4.288 1.00 91.50 307 ALA A N 1
ATOM 2414 C CA . ALA A 1 307 ? -11.664 -5.560 5.310 1.00 91.50 307 ALA A CA 1
ATOM 2415 C C . ALA A 1 307 ? -12.377 -5.214 6.634 1.00 91.50 307 ALA A C 1
ATOM 2417 O O . ALA A 1 307 ? -12.839 -6.101 7.337 1.00 91.50 307 ALA A O 1
ATOM 2418 N N . CYS A 1 308 ? -12.483 -3.925 6.973 1.00 91.56 308 CYS A N 1
ATOM 2419 C CA . CYS A 1 308 ? -13.216 -3.467 8.152 1.00 91.56 308 CYS A CA 1
ATOM 2420 C C . CYS A 1 308 ? -14.738 -3.565 8.007 1.00 91.56 308 CYS A C 1
ATOM 2422 O O . CYS A 1 308 ? -15.402 -3.798 9.010 1.00 91.56 308 CYS A O 1
ATOM 2424 N N . ILE A 1 309 ? -15.273 -3.396 6.793 1.00 94.56 309 ILE A N 1
ATOM 2425 C CA . ILE A 1 309 ? -16.696 -3.610 6.522 1.00 94.56 309 ILE A CA 1
ATOM 2426 C C . ILE A 1 309 ? -16.982 -5.110 6.537 1.00 94.56 309 ILE A C 1
ATOM 2428 O O . ILE A 1 309 ? -17.929 -5.551 7.167 1.00 94.56 309 ILE A O 1
ATOM 2432 N N . ASP A 1 310 ? -16.130 -5.893 5.878 1.00 92.06 310 ASP A N 1
ATOM 2433 C CA . ASP A 1 310 ? -16.279 -7.346 5.768 1.00 92.06 310 ASP A CA 1
ATOM 2434 C C . ASP A 1 310 ? -16.176 -8.074 7.121 1.00 92.06 310 ASP A C 1
ATOM 2436 O O . ASP A 1 310 ? -16.694 -9.175 7.257 1.00 92.06 310 ASP A O 1
ATOM 2440 N N . ALA A 1 311 ? -15.502 -7.474 8.105 1.00 88.50 311 ALA A N 1
ATOM 2441 C CA . ALA A 1 311 ? -15.361 -8.014 9.458 1.00 88.50 311 ALA A CA 1
ATOM 2442 C C . ALA A 1 311 ? -16.427 -7.509 10.447 1.00 88.50 311 ALA A C 1
ATOM 2444 O O . ALA A 1 311 ? -16.360 -7.841 11.627 1.00 88.50 311 ALA A O 1
ATOM 2445 N N . CYS A 1 312 ? -17.346 -6.641 10.016 1.00 88.50 312 CYS A N 1
ATOM 2446 C CA . CYS A 1 312 ? -18.383 -6.092 10.880 1.00 88.50 312 CYS A CA 1
ATOM 2447 C C . CYS A 1 312 ? -19.661 -6.926 10.750 1.00 88.50 312 CYS A C 1
ATOM 2449 O O . CYS A 1 312 ? -20.466 -6.667 9.861 1.00 88.50 312 CYS A O 1
ATOM 2451 N N . ASP A 1 313 ? -19.850 -7.895 11.651 1.00 85.88 313 ASP A N 1
ATOM 2452 C CA . ASP A 1 313 ? -21.044 -8.763 11.651 1.00 85.88 313 ASP A CA 1
ATOM 2453 C C . ASP A 1 313 ? -22.354 -7.980 11.824 1.00 85.88 313 ASP A C 1
ATOM 2455 O O . ASP A 1 313 ? -23.401 -8.406 11.354 1.00 85.88 313 ASP A O 1
ATOM 2459 N N . ASP A 1 314 ? -22.281 -6.828 12.495 1.00 86.00 314 ASP A N 1
ATOM 2460 C CA . ASP A 1 314 ? -23.429 -5.971 12.797 1.00 86.00 314 ASP A CA 1
ATOM 2461 C C . ASP A 1 314 ? -23.762 -5.013 11.621 1.00 86.00 314 ASP A C 1
ATOM 2463 O O . ASP A 1 314 ? -24.611 -4.138 11.754 1.00 86.00 314 ASP A O 1
ATOM 2467 N N . GLU A 1 315 ? -23.043 -5.120 10.491 1.00 90.50 315 GLU A N 1
ATOM 2468 C CA . GLU A 1 315 ? -23.224 -4.329 9.255 1.00 90.50 315 GLU A CA 1
ATOM 2469 C C . GLU A 1 315 ? -23.215 -2.796 9.448 1.00 90.50 315 GLU A C 1
ATOM 2471 O O . GLU A 1 315 ? -23.772 -2.020 8.674 1.00 90.50 315 GLU A O 1
ATOM 2476 N N . VAL A 1 316 ? -22.497 -2.329 10.470 1.00 93.12 316 VAL A N 1
ATOM 2477 C CA . VAL A 1 316 ? -22.470 -0.923 10.907 1.00 93.12 316 VAL A CA 1
ATOM 2478 C C . VAL A 1 316 ? -21.710 0.003 9.949 1.00 93.12 316 VAL A C 1
ATOM 2480 O O . VAL A 1 316 ? -21.857 1.222 10.029 1.00 93.12 316 VAL A O 1
ATOM 2483 N N . LEU A 1 317 ? -20.872 -0.530 9.057 1.00 95.38 317 LEU A N 1
ATOM 2484 C CA . LEU A 1 317 ? -19.980 0.252 8.193 1.00 95.38 317 LEU A CA 1
ATOM 2485 C C . LEU A 1 317 ? -20.342 0.096 6.712 1.00 95.38 317 LEU A C 1
ATOM 2487 O O . LEU A 1 317 ? -20.554 -1.012 6.236 1.00 95.38 317 LEU A O 1
ATOM 2491 N N . ALA A 1 318 ? -20.300 1.188 5.949 1.00 95.75 318 ALA A N 1
ATOM 2492 C CA . ALA A 1 318 ? -20.469 1.172 4.493 1.00 95.75 318 ALA A CA 1
ATOM 2493 C C . ALA A 1 318 ? -19.527 2.171 3.804 1.00 95.75 318 ALA A C 1
ATOM 2495 O O . ALA A 1 318 ? -19.112 3.152 4.414 1.00 95.75 318 ALA A O 1
ATOM 2496 N N . ASP A 1 319 ? -19.192 1.952 2.528 1.00 94.62 319 ASP A N 1
ATOM 2497 C CA . ASP A 1 319 ? -18.497 2.959 1.709 1.00 94.62 319 ASP A CA 1
ATOM 2498 C C . ASP A 1 319 ? -19.525 3.872 1.032 1.00 94.62 319 ASP A C 1
ATOM 2500 O O . ASP A 1 319 ? -20.133 3.512 0.022 1.00 94.62 319 ASP A O 1
ATOM 2504 N N . THR A 1 320 ? -19.756 5.047 1.613 1.00 93.62 320 THR A N 1
ATOM 2505 C CA . THR A 1 320 ? -20.813 5.967 1.182 1.00 93.62 320 THR A CA 1
ATOM 2506 C C . THR A 1 320 ? -20.364 7.426 1.259 1.00 93.62 320 THR A C 1
ATOM 2508 O O . THR A 1 320 ? -19.380 7.772 1.913 1.00 93.62 320 THR A O 1
ATOM 2511 N N . ALA A 1 321 ? -21.062 8.289 0.521 1.00 91.75 321 ALA A N 1
ATOM 2512 C CA . ALA A 1 321 ? -20.934 9.742 0.641 1.00 91.75 321 ALA A CA 1
ATOM 2513 C C . ALA A 1 321 ? -21.922 10.325 1.670 1.00 91.75 321 ALA A C 1
ATOM 2515 O O . ALA A 1 321 ? -21.775 11.479 2.070 1.00 91.75 321 ALA A O 1
ATOM 2516 N N . ALA A 1 322 ? -22.911 9.531 2.100 1.00 92.19 322 ALA A N 1
ATOM 2517 C CA . ALA A 1 322 ? -23.928 9.951 3.054 1.00 92.19 322 ALA A CA 1
ATOM 2518 C C . ALA A 1 322 ? -23.312 10.376 4.405 1.00 92.19 322 ALA A C 1
ATOM 2520 O O . ALA A 1 322 ? -22.231 9.898 4.782 1.00 92.19 322 ALA A O 1
ATOM 2521 N N . PRO A 1 323 ? -23.971 11.282 5.150 1.00 92.69 323 PRO A N 1
ATOM 2522 C CA . PRO A 1 323 ? -23.589 11.570 6.527 1.00 92.69 323 PRO A CA 1
ATOM 2523 C C . PRO A 1 323 ? -23.686 10.304 7.387 1.00 92.69 323 PRO A C 1
ATOM 2525 O O . PRO A 1 323 ? -24.464 9.396 7.097 1.00 92.69 323 PRO A O 1
ATOM 2528 N N . ALA A 1 324 ? -22.865 10.236 8.434 1.00 94.31 324 ALA A N 1
ATOM 2529 C CA . ALA A 1 324 ? -22.920 9.106 9.347 1.00 94.31 324 ALA A CA 1
ATOM 2530 C C . ALA A 1 324 ? -24.186 9.159 10.197 1.00 94.31 324 ALA A C 1
ATOM 2532 O O . ALA A 1 324 ? -24.625 10.238 10.598 1.00 94.31 324 ALA A O 1
ATOM 2533 N N . VAL A 1 325 ? -24.709 7.986 10.547 1.00 93.88 325 VAL A N 1
ATOM 2534 C CA . VAL A 1 325 ? -25.760 7.890 11.560 1.00 93.88 325 VAL A CA 1
ATOM 2535 C C . VAL A 1 325 ? -25.181 8.333 12.916 1.00 93.88 325 VAL A C 1
ATOM 2537 O O . VAL A 1 325 ? -24.094 7.862 13.295 1.00 93.88 325 VAL A O 1
ATOM 2540 N N . PRO A 1 326 ? -25.849 9.249 13.649 1.00 90.31 326 PRO A N 1
ATOM 2541 C CA . PRO A 1 326 ? -25.417 9.673 14.979 1.00 90.31 326 PRO A CA 1
ATOM 2542 C C . PRO A 1 326 ? -25.313 8.491 15.943 1.00 90.31 326 PRO A C 1
ATOM 2544 O O . PRO A 1 326 ? -26.142 7.583 15.911 1.00 90.31 326 PRO A O 1
ATOM 2547 N N . GLN A 1 327 ? -24.300 8.500 16.812 1.00 88.31 327 GLN A N 1
ATOM 2548 C CA . GLN A 1 327 ? -24.222 7.512 17.885 1.00 88.31 327 GLN A CA 1
ATOM 2549 C C . GLN A 1 327 ? -25.117 7.976 19.023 1.00 88.31 327 GLN A C 1
ATOM 2551 O O . GLN A 1 327 ? -24.767 8.925 19.720 1.00 88.31 327 GLN A O 1
ATOM 2556 N N . THR A 1 328 ? -26.247 7.312 19.207 1.00 85.19 328 THR A N 1
ATOM 2557 C CA . THR A 1 328 ? -27.131 7.560 20.351 1.00 85.19 328 THR A CA 1
ATOM 2558 C C . THR A 1 328 ? -26.800 6.615 21.492 1.00 85.19 328 THR A C 1
ATOM 2560 O O . THR A 1 328 ? -26.865 6.994 22.659 1.00 85.19 328 THR A O 1
ATOM 2563 N N . ASP A 1 329 ? -26.379 5.397 21.152 1.00 79.94 329 ASP A N 1
ATOM 2564 C CA . ASP A 1 329 ? -26.088 4.375 22.140 1.00 79.94 329 ASP A CA 1
ATOM 2565 C C . ASP A 1 329 ? -24.743 4.648 22.798 1.00 79.94 329 ASP A C 1
ATOM 2567 O O . ASP A 1 329 ? -23.717 4.834 22.126 1.00 79.94 329 ASP A O 1
ATOM 2571 N N . ARG A 1 330 ? -24.733 4.629 24.133 1.00 69.00 330 ARG A N 1
ATOM 2572 C CA . ARG A 1 330 ? -23.508 4.787 24.913 1.00 69.00 330 ARG A CA 1
ATOM 2573 C C . ARG A 1 330 ? -22.525 3.685 24.529 1.00 69.00 330 ARG A C 1
ATOM 2575 O O . ARG A 1 330 ? -22.685 2.522 24.894 1.00 69.00 330 ARG A O 1
ATOM 2582 N N . LEU A 1 331 ? -21.466 4.075 23.830 1.00 68.00 331 LEU A N 1
ATOM 2583 C CA . LEU A 1 331 ? -20.338 3.194 23.586 1.00 68.00 331 LEU A CA 1
ATOM 2584 C C . LEU A 1 331 ? -19.629 2.900 24.905 1.00 68.00 331 LEU A C 1
ATOM 2586 O O . LEU A 1 331 ? -19.528 3.762 25.785 1.00 68.00 331 LEU A O 1
ATOM 2590 N N . LYS A 1 332 ? -19.089 1.683 25.026 1.00 63.41 332 LYS A N 1
ATOM 2591 C CA . LYS A 1 332 ? -18.099 1.396 26.068 1.00 63.41 332 LYS A CA 1
ATOM 2592 C C . LYS A 1 332 ? -17.001 2.470 25.985 1.00 63.41 332 LYS A C 1
ATOM 2594 O O . LYS A 1 332 ? -16.609 2.805 24.863 1.00 63.41 332 LYS A O 1
ATOM 2599 N N . PRO A 1 333 ? -16.531 3.026 27.120 1.00 51.66 333 PRO A N 1
ATOM 2600 C CA . PRO A 1 333 ? -15.556 4.109 27.123 1.00 51.66 333 PRO A CA 1
ATOM 2601 C C . PRO A 1 333 ? -14.389 3.804 26.187 1.00 51.66 333 PRO A C 1
ATOM 2603 O O . PRO A 1 333 ? -13.727 2.770 26.295 1.00 51.66 333 PRO A O 1
ATOM 2606 N N . TYR A 1 334 ? -14.207 4.703 25.227 1.00 51.81 334 TYR A N 1
ATOM 2607 C CA . TYR A 1 334 ? -13.257 4.578 24.134 1.00 51.81 334 TYR A CA 1
ATOM 2608 C C . TYR A 1 334 ? -11.801 4.785 24.609 1.00 51.81 334 TYR A C 1
ATOM 2610 O O . TYR A 1 334 ? -10.861 4.168 24.097 1.00 51.81 334 TYR A O 1
ATOM 2618 N N . GLU A 1 335 ? -11.618 5.619 25.636 1.00 45.12 335 GLU A N 1
ATOM 2619 C CA . GLU A 1 335 ? -10.333 5.872 26.284 1.00 45.12 335 GLU A CA 1
ATOM 2620 C C . GLU A 1 335 ? -9.976 4.735 27.241 1.00 45.12 335 GLU A C 1
ATOM 2622 O O . GLU A 1 335 ? -10.352 4.712 28.412 1.00 45.12 335 GLU A O 1
ATOM 2627 N N . LYS A 1 336 ? -9.214 3.766 26.736 1.00 41.34 336 LYS A N 1
ATOM 2628 C CA . LYS A 1 336 ? -8.458 2.862 27.602 1.00 41.34 336 LYS A CA 1
ATOM 2629 C C . LYS A 1 336 ? -7.143 3.527 27.990 1.00 41.34 336 LYS A C 1
ATOM 2631 O O . LYS A 1 336 ? -6.475 4.128 27.151 1.00 41.34 336 LYS A O 1
ATOM 2636 N N . ARG A 1 337 ? -6.742 3.359 29.253 1.00 35.06 337 ARG A N 1
ATOM 2637 C CA . ARG A 1 337 ? -5.349 3.563 29.677 1.00 35.06 337 ARG A CA 1
ATOM 2638 C C . ARG A 1 337 ? -4.439 2.591 28.893 1.00 35.06 337 ARG A C 1
ATOM 2640 O O . ARG A 1 337 ? -4.920 1.511 28.534 1.00 35.06 337 ARG A O 1
ATOM 2647 N N . PRO A 1 338 ? -3.147 2.903 28.659 1.00 36.06 338 PRO A N 1
ATOM 2648 C CA . PRO A 1 338 ? -2.242 2.117 27.801 1.00 36.06 338 PRO A CA 1
ATOM 2649 C C . PRO A 1 338 ? -2.089 0.617 28.143 1.00 36.06 338 PRO A C 1
ATOM 2651 O O . PRO A 1 338 ? -1.550 -0.142 27.344 1.00 36.06 338 PRO A O 1
ATOM 2654 N N . TRP A 1 339 ? -2.584 0.176 29.302 1.00 38.16 339 TRP A N 1
ATOM 2655 C CA . TRP A 1 339 ? -2.453 -1.172 29.871 1.00 38.16 339 TRP A CA 1
ATOM 2656 C C . TRP A 1 339 ? -3.791 -1.898 30.118 1.00 38.16 339 TRP A C 1
ATOM 2658 O O . TRP A 1 339 ? -3.801 -2.969 30.721 1.00 38.16 339 TRP A O 1
ATOM 2668 N N . GLN A 1 340 ? -4.937 -1.362 29.677 1.00 35.41 340 GLN A N 1
ATOM 2669 C CA . GLN A 1 340 ? -6.235 -2.021 29.888 1.00 35.41 340 GLN A CA 1
ATOM 2670 C C . GLN A 1 340 ? -6.536 -3.050 28.782 1.00 35.41 340 GLN A C 1
ATOM 2672 O O . GLN A 1 340 ? -6.918 -2.703 27.663 1.00 35.41 340 GLN A O 1
ATOM 2677 N N . LEU A 1 341 ? -6.354 -4.332 29.109 1.00 40.91 341 LEU A N 1
ATOM 2678 C CA . LEU A 1 341 ? -6.581 -5.482 28.230 1.00 40.91 341 LEU A CA 1
ATOM 2679 C C . LEU A 1 341 ? -8.085 -5.773 28.091 1.00 40.91 341 LEU A C 1
ATOM 2681 O O . LEU A 1 341 ? -8.809 -5.835 29.081 1.00 40.91 341 LEU A O 1
ATOM 2685 N N . GLU A 1 342 ? -8.576 -5.965 26.867 1.00 42.94 342 GLU A N 1
ATOM 2686 C CA . GLU A 1 342 ? -9.909 -6.541 26.636 1.00 42.94 342 GLU A CA 1
ATOM 2687 C C . GLU A 1 342 ? -9.738 -8.039 26.495 1.00 42.94 342 GLU A C 1
ATOM 2689 O O . GLU A 1 342 ? -9.403 -8.519 25.422 1.00 42.94 342 GLU A O 1
ATOM 2694 N N . VAL A 1 343 ? -9.919 -8.759 27.593 1.00 46.03 343 VAL A N 1
ATOM 2695 C CA . VAL A 1 343 ? -9.440 -10.134 27.718 1.00 46.03 343 VAL A CA 1
ATOM 2696 C C . VAL A 1 343 ? -10.087 -11.087 26.707 1.00 46.03 343 VAL A C 1
ATOM 2698 O O . VAL A 1 343 ? -9.486 -12.110 26.464 1.00 46.03 343 VAL A O 1
ATOM 2701 N N . VAL A 1 344 ? -11.224 -10.790 26.056 1.00 46.56 344 VAL A N 1
ATOM 2702 C CA . VAL A 1 344 ? -11.917 -11.753 25.166 1.00 46.56 344 VAL A CA 1
ATOM 2703 C C . VAL A 1 344 ? -12.540 -11.079 23.927 1.00 46.56 344 VAL A C 1
ATOM 2705 O O . VAL A 1 344 ? -13.257 -10.086 24.058 1.00 46.56 344 VAL A O 1
ATOM 2708 N N . ARG A 1 345 ? -12.268 -11.609 22.722 1.00 49.41 345 ARG A N 1
ATOM 2709 C CA . ARG A 1 345 ? -12.855 -11.193 21.424 1.00 49.41 345 ARG A CA 1
ATOM 2710 C C . ARG A 1 345 ? -14.129 -12.002 21.134 1.00 49.41 345 ARG A C 1
ATOM 2712 O O . ARG A 1 345 ? -14.397 -12.988 21.813 1.00 49.41 345 ARG A O 1
ATOM 2719 N N . LYS A 1 346 ? -14.922 -11.618 20.120 1.00 45.19 346 LYS A N 1
ATOM 2720 C CA . LYS A 1 346 ? -16.103 -12.386 19.659 1.00 45.19 346 LYS A CA 1
ATOM 2721 C C . LYS A 1 346 ? -15.804 -13.865 19.339 1.00 45.19 346 LYS A C 1
ATOM 2723 O O . LYS A 1 346 ? -16.682 -14.703 19.488 1.00 45.19 346 LYS A O 1
ATOM 2728 N N . ASP A 1 347 ? -14.576 -14.193 18.939 1.00 46.94 347 ASP A N 1
ATOM 2729 C CA . ASP A 1 347 ? -14.109 -15.560 18.652 1.00 46.94 347 ASP A CA 1
ATOM 2730 C C . ASP A 1 347 ? -13.650 -16.336 19.907 1.00 46.94 347 ASP A C 1
ATOM 2732 O O . ASP A 1 347 ? -13.115 -17.436 19.790 1.00 46.94 347 ASP A O 1
ATOM 2736 N N . GLY A 1 348 ? -13.837 -15.783 21.112 1.00 41.59 348 GLY A N 1
ATOM 2737 C CA . GLY A 1 348 ? -13.427 -16.410 22.372 1.00 41.59 348 GLY A CA 1
ATOM 2738 C C . GLY A 1 348 ? -11.915 -16.398 22.615 1.00 41.59 348 GLY A C 1
ATOM 2739 O O . GLY A 1 348 ? -11.463 -16.871 23.658 1.00 41.59 348 GLY A O 1
ATOM 2740 N N . LEU A 1 349 ? -11.121 -15.843 21.691 1.00 40.31 349 LEU A N 1
ATOM 2741 C CA . LEU A 1 349 ? -9.679 -15.729 21.861 1.00 40.31 349 LEU A CA 1
ATOM 2742 C C . LEU A 1 349 ? -9.336 -14.591 22.814 1.00 40.31 349 LEU A C 1
ATOM 2744 O O . LEU A 1 349 ? -9.971 -13.528 22.815 1.00 40.31 349 LEU A O 1
ATOM 2748 N N . LEU A 1 350 ? -8.285 -14.823 23.605 1.00 43.12 350 LEU A N 1
ATOM 2749 C CA . LEU A 1 350 ? -7.748 -13.805 24.486 1.00 43.12 350 LEU A CA 1
ATOM 2750 C C . LEU A 1 350 ? -7.193 -12.652 23.654 1.00 43.12 350 LEU A C 1
ATOM 2752 O O . LEU A 1 350 ? -6.292 -12.844 22.837 1.00 43.12 350 LEU A O 1
ATOM 2756 N N . THR A 1 351 ? -7.713 -11.447 23.855 1.00 41.50 351 THR A N 1
ATOM 2757 C CA . THR A 1 351 ? -7.230 -10.260 23.145 1.00 41.50 351 THR A CA 1
ATOM 2758 C C . THR A 1 351 ? -6.395 -9.429 24.103 1.00 41.50 351 THR A C 1
ATOM 2760 O O . THR A 1 351 ? -6.857 -8.915 25.115 1.00 41.50 351 THR A O 1
ATOM 2763 N N . ASN A 1 352 ? -5.139 -9.199 23.757 1.00 45.34 352 ASN A N 1
ATOM 2764 C CA . ASN A 1 352 ? -4.455 -8.030 24.285 1.00 45.34 352 ASN A CA 1
ATOM 2765 C C . ASN A 1 352 ? -4.920 -6.854 23.433 1.00 45.34 352 ASN A C 1
ATOM 2767 O O . ASN A 1 352 ? -4.202 -6.452 22.516 1.00 45.34 352 ASN A O 1
ATOM 2771 N N . ALA A 1 353 ? -6.180 -6.432 23.637 1.00 39.66 353 ALA A N 1
ATOM 2772 C CA . ALA A 1 353 ? -6.888 -5.532 22.732 1.00 39.66 353 ALA A CA 1
ATOM 2773 C C . ALA A 1 353 ? -5.983 -4.410 22.298 1.00 39.66 353 ALA A C 1
ATOM 2775 O O . ALA A 1 353 ? -5.364 -3.760 23.137 1.00 39.66 353 ALA A O 1
ATOM 2776 N N . LYS A 1 354 ? -5.941 -4.217 20.978 1.00 45.69 354 LYS A N 1
ATOM 2777 C CA . LYS A 1 354 ? -5.188 -3.182 20.289 1.00 45.69 354 LYS A CA 1
ATOM 2778 C C . LYS A 1 354 ? -5.394 -1.830 20.973 1.00 45.69 354 LYS A C 1
ATOM 2780 O O . LYS A 1 354 ? -6.205 -1.027 20.520 1.00 45.69 354 LYS A O 1
ATOM 2785 N N . HIS A 1 355 ? -4.608 -1.511 21.993 1.00 42.22 355 HIS A N 1
ATOM 2786 C CA . HIS A 1 355 ? -3.932 -0.241 21.942 1.00 42.22 355 HIS A CA 1
ATOM 2787 C C . HIS A 1 355 ? -3.096 -0.352 20.677 1.00 42.22 355 HIS A C 1
ATOM 2789 O O . HIS A 1 355 ? -2.426 -1.368 20.472 1.00 42.22 355 HIS A O 1
ATOM 2795 N N . MET A 1 356 ? -3.217 0.612 19.768 1.00 47.81 356 MET A N 1
ATOM 2796 C CA . MET A 1 356 ? -2.240 0.716 18.697 1.00 47.81 356 MET A CA 1
ATOM 2797 C C . MET A 1 356 ? -0.879 0.570 19.379 1.00 47.81 356 MET A C 1
ATOM 2799 O O . MET A 1 356 ? -0.504 1.455 20.147 1.00 47.81 356 MET A O 1
ATOM 2803 N N . GLN A 1 357 ? -0.149 -0.523 19.138 1.00 41.25 357 GLN A N 1
ATOM 2804 C CA . GLN A 1 357 ? 1.293 -0.476 19.293 1.00 41.25 357 GLN A CA 1
ATOM 2805 C C . GLN A 1 357 ? 1.757 0.398 18.126 1.00 41.25 357 GLN A C 1
ATOM 2807 O O . GLN A 1 357 ? 2.289 -0.072 17.122 1.00 41.25 357 GLN A O 1
ATOM 2812 N N . VAL A 1 358 ? 1.484 1.705 18.256 1.00 48.28 358 VAL A N 1
ATOM 2813 C CA . VAL A 1 358 ? 2.524 2.697 18.060 1.00 48.28 358 VAL A CA 1
ATOM 2814 C C . VAL A 1 358 ? 3.687 2.090 18.816 1.00 48.28 358 VAL A C 1
ATOM 2816 O O . VAL A 1 358 ? 3.570 1.875 20.021 1.00 48.28 358 VAL A O 1
ATOM 2819 N N . PHE A 1 359 ? 4.714 1.646 18.093 1.00 46.19 359 PHE A N 1
ATOM 2820 C CA . PHE A 1 359 ? 5.971 1.289 18.740 1.00 46.19 359 PHE A CA 1
ATOM 2821 C C . PHE A 1 359 ? 6.229 2.402 19.745 1.00 46.19 359 PHE A C 1
ATOM 2823 O O . PHE A 1 359 ? 6.291 3.549 19.302 1.00 46.19 359 PHE A O 1
ATOM 2830 N N . GLU A 1 360 ? 6.253 2.088 21.043 1.00 46.25 360 GLU A N 1
ATOM 2831 C CA . GLU A 1 360 ? 6.567 3.074 22.069 1.00 46.25 360 GLU A CA 1
ATOM 2832 C C . GLU A 1 360 ? 7.911 3.643 21.627 1.00 46.25 360 GLU A C 1
ATOM 2834 O O . GLU A 1 360 ? 8.879 2.878 21.486 1.00 46.25 360 GLU A O 1
ATOM 2839 N N . PRO A 1 361 ? 7.914 4.886 21.117 1.00 52.44 361 PRO A N 1
ATOM 2840 C CA . PRO A 1 361 ? 8.997 5.291 20.263 1.00 52.44 361 PRO A CA 1
ATOM 2841 C C . PRO A 1 361 ? 10.233 5.319 21.150 1.00 52.44 361 PRO A C 1
ATOM 2843 O O . PRO A 1 361 ? 10.192 5.745 22.306 1.00 52.44 361 PRO A O 1
ATOM 2846 N N . LEU A 1 362 ? 11.358 4.890 20.582 1.00 60.59 362 LEU A N 1
ATOM 2847 C CA . LEU A 1 362 ? 12.626 5.465 21.003 1.00 60.59 362 LEU A CA 1
ATOM 2848 C C . LEU A 1 362 ? 12.396 6.974 21.161 1.00 60.59 362 LEU A C 1
ATOM 2850 O O . LEU A 1 362 ? 11.671 7.547 20.345 1.00 60.59 362 LEU A O 1
ATOM 2854 N N . GLY A 1 363 ? 12.940 7.600 22.210 1.00 64.94 363 GLY A N 1
ATOM 2855 C CA . GLY A 1 363 ? 12.740 9.038 22.424 1.00 64.94 363 GLY A CA 1
ATOM 2856 C C . GLY A 1 363 ? 12.931 9.810 21.107 1.00 64.94 363 GLY A C 1
ATOM 2857 O O . GLY A 1 363 ? 13.717 9.357 20.271 1.00 64.94 363 GLY A O 1
ATOM 2858 N N . PRO A 1 364 ? 12.217 10.926 20.877 1.00 69.56 364 PRO A N 1
ATOM 2859 C CA . PRO A 1 364 ? 12.102 11.571 19.559 1.00 69.56 364 PRO A CA 1
ATOM 2860 C C . PRO A 1 364 ? 13.452 11.773 18.854 1.00 69.56 364 PRO A C 1
ATOM 2862 O O . PRO A 1 364 ? 13.549 11.627 17.638 1.00 69.56 364 PRO A O 1
ATOM 2865 N N . THR A 1 365 ? 14.512 12.003 19.632 1.00 77.25 365 THR A N 1
ATOM 2866 C CA . THR A 1 365 ? 15.907 12.034 19.185 1.00 77.25 365 THR A CA 1
ATOM 2867 C C . THR A 1 365 ? 16.374 10.718 18.559 1.00 77.25 365 THR A C 1
ATOM 2869 O O . THR A 1 365 ? 16.774 10.700 17.402 1.00 77.25 365 THR A O 1
ATOM 2872 N N . ALA A 1 366 ? 16.314 9.603 19.284 1.00 79.38 366 ALA A N 1
ATOM 2873 C CA . ALA A 1 366 ? 16.723 8.292 18.790 1.00 79.38 366 ALA A CA 1
ATOM 2874 C C . ALA A 1 366 ? 15.825 7.797 17.643 1.00 79.38 366 ALA A C 1
ATOM 2876 O O . ALA A 1 366 ? 16.316 7.130 16.732 1.00 79.38 366 ALA A O 1
ATOM 2877 N N . ASP A 1 367 ? 14.541 8.167 17.639 1.00 74.81 367 ASP A N 1
ATOM 2878 C CA . ASP A 1 367 ? 13.685 7.936 16.479 1.00 74.81 367 ASP A CA 1
ATOM 2879 C C . ASP A 1 367 ? 14.214 8.697 15.259 1.00 74.81 367 ASP A C 1
ATOM 2881 O O . ASP A 1 367 ? 14.550 8.051 14.273 1.00 74.81 367 ASP A O 1
ATOM 2885 N N . PHE A 1 368 ? 14.407 10.018 15.352 1.00 76.19 368 PHE A N 1
ATOM 2886 C CA . PHE A 1 368 ? 14.953 10.856 14.278 1.00 76.19 368 PHE A CA 1
ATOM 2887 C C . PHE A 1 368 ? 16.330 10.386 13.782 1.00 76.19 368 PHE A C 1
ATOM 2889 O O . PHE A 1 368 ? 16.542 10.269 12.576 1.00 76.19 368 PHE A O 1
ATOM 2896 N N . LEU A 1 369 ? 17.249 10.042 14.691 1.00 83.56 369 LEU A N 1
ATOM 2897 C CA . LEU A 1 369 ? 18.560 9.493 14.335 1.00 83.56 369 LEU A CA 1
ATOM 2898 C C . LEU A 1 369 ? 18.437 8.182 13.554 1.00 83.56 369 LEU A C 1
ATOM 2900 O O . LEU A 1 369 ? 19.159 7.996 12.579 1.00 83.56 369 LEU A O 1
ATOM 2904 N N . SER A 1 370 ? 17.502 7.299 13.922 1.00 81.44 370 SER A N 1
ATOM 2905 C CA . SER A 1 370 ? 17.279 6.059 13.165 1.00 81.44 370 SER A CA 1
ATOM 2906 C C . SER A 1 370 ? 16.868 6.331 11.716 1.00 81.44 370 SER A C 1
ATOM 2908 O O . SER A 1 370 ? 17.248 5.587 10.814 1.00 81.44 370 SER A O 1
ATOM 2910 N N . LEU A 1 371 ? 16.144 7.431 11.481 1.00 76.88 371 LEU A N 1
ATOM 2911 C CA . LEU A 1 371 ? 15.732 7.880 10.151 1.00 76.88 371 LEU A CA 1
ATOM 2912 C C . LEU A 1 371 ? 16.913 8.446 9.361 1.00 76.88 371 LEU A C 1
ATOM 2914 O O . LEU A 1 371 ? 17.081 8.122 8.187 1.00 76.88 371 LEU A O 1
ATOM 2918 N N . LEU A 1 372 ? 17.746 9.264 10.007 1.00 82.00 372 LEU A N 1
ATOM 2919 C CA . LEU A 1 372 ? 18.947 9.831 9.398 1.00 82.00 372 LEU A CA 1
ATOM 2920 C C . LEU A 1 372 ? 19.929 8.726 8.986 1.00 82.00 372 LEU A C 1
ATOM 2922 O O . LEU A 1 372 ? 20.415 8.716 7.858 1.00 82.00 372 LEU A O 1
ATOM 2926 N N . VAL A 1 373 ? 20.154 7.749 9.867 1.00 87.44 373 VAL A N 1
ATOM 2927 C CA . VAL A 1 373 ? 20.989 6.569 9.594 1.00 87.44 373 VAL A CA 1
ATOM 2928 C C . VAL A 1 373 ? 20.418 5.738 8.440 1.00 87.44 373 VAL A C 1
ATOM 2930 O O . VAL A 1 373 ? 21.173 5.285 7.580 1.00 87.44 373 VAL A O 1
ATOM 2933 N N . ALA A 1 374 ? 19.093 5.581 8.362 1.00 82.81 374 ALA A N 1
ATOM 2934 C CA . ALA A 1 374 ? 18.435 4.920 7.235 1.00 82.81 374 ALA A CA 1
ATOM 2935 C C . ALA A 1 374 ? 18.722 5.629 5.903 1.00 82.81 374 ALA A C 1
ATOM 2937 O O . ALA A 1 374 ? 19.144 4.989 4.943 1.00 82.81 374 ALA A O 1
ATOM 2938 N N . LEU A 1 375 ? 18.547 6.952 5.850 1.00 78.75 375 LEU A N 1
ATOM 2939 C CA . LEU A 1 375 ? 18.777 7.738 4.636 1.00 78.75 375 LEU A CA 1
ATOM 2940 C C . LEU A 1 375 ? 20.251 7.752 4.216 1.00 78.75 375 LEU A C 1
ATOM 2942 O O . LEU A 1 375 ? 20.535 7.585 3.033 1.00 78.75 375 LEU A O 1
ATOM 2946 N N . ILE A 1 376 ? 21.185 7.902 5.162 1.00 84.31 376 ILE A N 1
ATOM 2947 C CA . ILE A 1 376 ? 22.627 7.909 4.874 1.00 84.31 376 ILE A CA 1
ATOM 2948 C C . ILE A 1 376 ? 23.073 6.539 4.358 1.00 84.31 376 ILE A C 1
ATOM 2950 O O . ILE A 1 376 ? 23.671 6.454 3.288 1.00 84.31 376 ILE A O 1
ATOM 2954 N N . CYS A 1 377 ? 22.753 5.451 5.065 1.00 86.62 377 CYS A N 1
ATOM 2955 C CA . CYS A 1 377 ? 23.124 4.108 4.616 1.00 86.62 377 CYS A CA 1
ATOM 2956 C C . CYS A 1 377 ? 22.425 3.737 3.303 1.00 86.62 377 CYS A C 1
ATOM 2958 O O . CYS A 1 377 ? 23.051 3.134 2.434 1.00 86.62 377 CYS A O 1
ATOM 2960 N N . GLY A 1 378 ? 21.161 4.131 3.126 1.00 78.25 378 GLY A N 1
ATOM 2961 C CA . GLY A 1 378 ? 20.442 4.004 1.860 1.00 78.25 378 GLY A CA 1
ATOM 2962 C C . GLY A 1 378 ? 21.154 4.738 0.723 1.00 78.25 378 GLY A C 1
ATOM 2963 O O . GLY A 1 378 ? 21.397 4.152 -0.323 1.00 78.25 378 GLY A O 1
ATOM 2964 N N . GLY A 1 379 ? 21.562 5.991 0.928 1.00 76.94 379 GLY A N 1
ATOM 2965 C CA . GLY A 1 379 ? 22.303 6.772 -0.069 1.00 76.94 379 GLY A CA 1
ATOM 2966 C C . GLY A 1 379 ? 23.707 6.229 -0.368 1.00 76.94 379 GLY A C 1
ATOM 2967 O O . GLY A 1 379 ? 24.168 6.288 -1.502 1.00 76.94 379 GLY A O 1
ATOM 2968 N N . ILE A 1 380 ? 24.395 5.654 0.623 1.00 81.62 380 ILE A N 1
ATOM 2969 C CA . ILE A 1 380 ? 25.688 4.984 0.405 1.00 81.62 380 ILE A CA 1
ATOM 2970 C C . ILE A 1 380 ? 25.488 3.721 -0.435 1.00 81.62 380 ILE A C 1
ATOM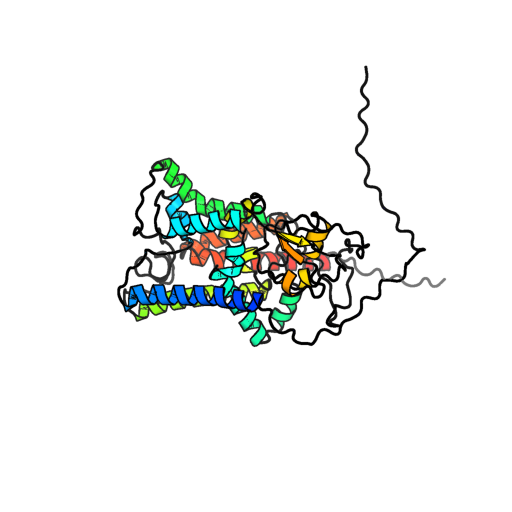 2972 O O . ILE A 1 380 ? 26.200 3.498 -1.411 1.00 81.62 380 ILE A O 1
ATOM 2976 N N . THR A 1 381 ? 24.506 2.900 -0.069 1.00 80.31 381 THR A N 1
ATOM 2977 C CA . THR A 1 381 ? 24.219 1.638 -0.761 1.00 80.31 381 THR A CA 1
ATOM 2978 C C . THR A 1 381 ? 23.614 1.852 -2.143 1.00 80.31 381 THR A C 1
ATOM 2980 O O . THR A 1 381 ? 23.887 1.057 -3.036 1.00 80.31 381 THR A O 1
ATOM 2983 N N . SER A 1 382 ? 22.891 2.949 -2.383 1.00 73.19 382 SER A N 1
ATOM 2984 C CA . SER A 1 382 ? 22.365 3.282 -3.711 1.00 73.19 382 SER A CA 1
ATOM 2985 C C . SER A 1 382 ? 23.454 3.529 -4.756 1.00 73.19 382 SER A C 1
ATOM 2987 O O . SER A 1 382 ? 23.172 3.444 -5.948 1.00 73.19 382 SER A O 1
ATOM 2989 N N . ARG A 1 383 ? 24.717 3.741 -4.349 1.00 71.62 383 ARG A N 1
ATOM 2990 C CA . ARG A 1 383 ? 25.866 3.760 -5.273 1.00 71.62 383 ARG A CA 1
ATOM 2991 C C . ARG A 1 383 ? 26.073 2.420 -5.981 1.00 71.62 383 ARG A C 1
ATOM 2993 O O . ARG A 1 383 ? 26.708 2.396 -7.026 1.00 71.62 383 ARG A O 1
ATOM 3000 N N . PHE A 1 384 ? 25.517 1.326 -5.466 1.00 67.31 384 PHE A N 1
ATOM 3001 C CA . PHE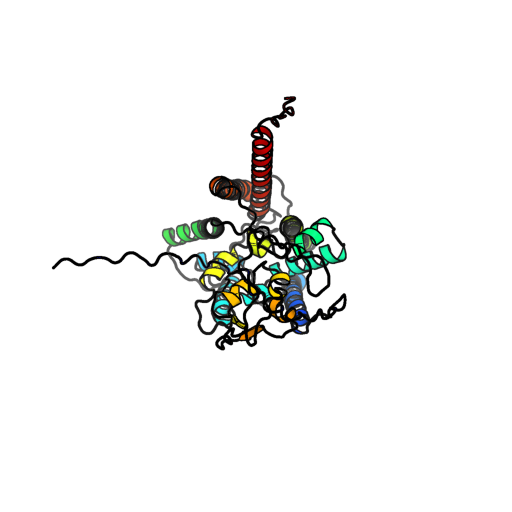 A 1 384 ? 25.493 0.022 -6.135 1.00 67.31 384 PHE A CA 1
ATOM 3002 C C . PHE A 1 384 ? 24.255 -0.157 -7.044 1.00 67.31 384 PHE A C 1
ATOM 3004 O O . PHE A 1 384 ? 24.073 -1.204 -7.661 1.00 67.31 384 PHE A O 1
ATOM 3011 N N . GLY A 1 385 ? 23.394 0.860 -7.139 1.00 63.97 385 GLY A N 1
ATOM 3012 C CA . GLY A 1 385 ? 22.129 0.887 -7.878 1.00 63.97 385 GLY A CA 1
ATOM 3013 C C . GLY A 1 385 ? 20.955 1.237 -6.966 1.00 63.97 385 GLY A C 1
ATOM 3014 O O . GLY A 1 385 ? 20.936 0.863 -5.796 1.00 63.97 385 GLY A O 1
ATOM 3015 N N . GLY A 1 386 ? 19.945 1.934 -7.483 1.00 63.59 386 GLY A N 1
ATOM 3016 C CA . GLY A 1 386 ? 18.815 2.451 -6.701 1.00 63.59 386 GLY A CA 1
ATOM 3017 C C . GLY A 1 386 ? 17.997 1.383 -5.973 1.00 63.59 386 GLY A C 1
ATOM 3018 O O . GLY A 1 386 ? 17.401 1.677 -4.938 1.00 63.59 386 GLY A O 1
ATOM 3019 N N . PHE A 1 387 ? 18.035 0.122 -6.420 1.00 68.19 387 PHE A N 1
ATOM 3020 C CA . PHE A 1 387 ? 17.498 -0.997 -5.641 1.00 68.19 387 PHE A CA 1
ATOM 3021 C C . PHE A 1 387 ? 18.156 -1.108 -4.254 1.00 68.19 387 PHE A C 1
ATOM 3023 O O . PHE A 1 387 ? 17.456 -1.268 -3.255 1.00 68.19 387 PHE A O 1
ATOM 3030 N N . TRP A 1 388 ? 19.483 -0.971 -4.179 1.00 72.25 388 TRP A N 1
ATOM 3031 C CA . TRP A 1 388 ? 20.274 -1.144 -2.957 1.00 72.25 388 TRP A CA 1
ATOM 3032 C C . TRP A 1 388 ? 19.996 -0.092 -1.890 1.00 72.25 388 TRP A C 1
ATOM 3034 O O . TRP A 1 388 ? 20.212 -0.374 -0.710 1.00 72.25 388 TRP A O 1
ATOM 3044 N N . PHE A 1 389 ? 19.410 1.046 -2.279 1.00 74.19 389 PHE A N 1
ATOM 3045 C CA . PHE A 1 389 ? 18.885 2.031 -1.340 1.00 74.19 389 PHE A CA 1
ATOM 3046 C C . PHE A 1 389 ? 17.946 1.386 -0.315 1.00 74.19 389 PHE A C 1
ATOM 3048 O O . PHE A 1 389 ? 18.054 1.653 0.881 1.00 74.19 389 PHE A O 1
ATOM 3055 N N . TYR A 1 390 ? 17.033 0.516 -0.766 1.00 72.88 390 TYR A N 1
ATOM 3056 C CA . TYR A 1 390 ? 16.019 -0.065 0.108 1.00 72.88 390 TYR A CA 1
ATOM 3057 C C . TYR A 1 390 ? 16.627 -1.045 1.127 1.00 72.88 390 TYR A C 1
ATOM 3059 O O . TYR A 1 390 ? 16.418 -0.817 2.318 1.00 72.88 390 TYR A O 1
ATOM 3067 N N . PRO A 1 391 ? 17.408 -2.084 0.749 1.00 76.88 391 PRO A N 1
ATOM 3068 C CA . PRO A 1 391 ? 18.115 -2.922 1.716 1.00 76.88 391 PRO A CA 1
ATOM 3069 C C . PRO A 1 391 ? 18.993 -2.120 2.679 1.00 76.88 391 PRO A C 1
ATOM 3071 O O . PRO A 1 391 ? 18.898 -2.334 3.886 1.00 76.88 391 PRO A O 1
ATOM 3074 N N . GLY A 1 392 ? 19.793 -1.171 2.180 1.00 81.69 392 GLY A N 1
ATOM 3075 C CA . GLY A 1 392 ? 20.676 -0.369 3.025 1.00 81.69 392 GLY A CA 1
ATOM 3076 C C . GLY A 1 392 ? 19.918 0.468 4.050 1.00 81.69 392 GLY A C 1
ATOM 3077 O O . GLY A 1 392 ? 20.260 0.435 5.232 1.00 81.69 392 GLY A O 1
ATOM 3078 N N . ALA A 1 393 ? 18.850 1.147 3.626 1.00 79.06 393 ALA A N 1
ATOM 3079 C CA . ALA A 1 393 ? 18.008 1.937 4.517 1.00 79.06 393 ALA A CA 1
ATOM 3080 C C . ALA A 1 393 ? 17.250 1.073 5.535 1.00 79.06 393 ALA A C 1
ATOM 3082 O O . ALA A 1 393 ? 17.160 1.434 6.706 1.00 79.06 393 ALA A O 1
ATOM 3083 N N . ILE A 1 394 ? 16.705 -0.077 5.120 1.00 76.62 394 ILE A N 1
ATOM 3084 C CA . ILE A 1 394 ? 15.935 -0.965 6.005 1.00 76.62 394 ILE A CA 1
ATOM 3085 C C . ILE A 1 394 ? 16.836 -1.609 7.055 1.00 76.62 394 ILE A C 1
ATOM 3087 O O . ILE A 1 394 ? 16.481 -1.625 8.234 1.00 76.62 394 ILE A O 1
ATOM 3091 N N . ILE A 1 395 ? 17.977 -2.168 6.640 1.00 84.44 395 ILE A N 1
ATOM 3092 C CA . ILE A 1 395 ? 18.879 -2.884 7.545 1.00 84.44 395 ILE A CA 1
ATOM 3093 C C . ILE A 1 395 ? 19.426 -1.914 8.587 1.00 84.44 395 ILE A C 1
ATOM 3095 O O . ILE A 1 395 ? 19.345 -2.208 9.779 1.00 84.44 395 ILE A O 1
ATOM 3099 N N . SER A 1 396 ? 19.909 -0.741 8.171 1.00 86.81 396 SER A N 1
ATOM 3100 C CA . SER A 1 396 ? 20.446 0.236 9.117 1.00 86.81 396 SER A CA 1
ATOM 3101 C C . SER A 1 396 ? 19.362 0.795 10.045 1.00 86.81 396 SER A C 1
ATOM 3103 O O . SER A 1 396 ? 19.606 0.914 11.246 1.00 86.81 396 SER A O 1
ATOM 3105 N N . PHE A 1 397 ? 18.139 1.026 9.545 1.00 82.44 397 PHE A N 1
ATOM 3106 C CA . PHE A 1 397 ? 16.990 1.408 10.372 1.00 82.44 397 PHE A CA 1
ATOM 3107 C C . PHE A 1 397 ? 16.681 0.361 11.450 1.00 82.44 397 PHE A C 1
ATOM 3109 O O . PHE A 1 397 ? 16.495 0.705 12.618 1.00 82.44 397 PHE A O 1
ATOM 3116 N N . ILE A 1 398 ? 16.633 -0.924 11.082 1.00 80.88 398 ILE A N 1
ATOM 3117 C CA . ILE A 1 398 ? 16.358 -2.019 12.023 1.00 80.88 398 ILE A CA 1
ATOM 3118 C C . ILE A 1 398 ? 17.476 -2.122 13.060 1.00 80.88 398 ILE A C 1
ATOM 3120 O O . ILE A 1 398 ? 17.198 -2.093 14.260 1.00 80.88 398 ILE A O 1
ATOM 3124 N N . VAL A 1 399 ? 18.727 -2.228 12.604 1.00 88.19 399 VAL A N 1
ATOM 3125 C CA . VAL A 1 399 ? 19.896 -2.458 13.462 1.00 88.19 399 VAL A CA 1
ATOM 3126 C C . VAL A 1 399 ? 20.080 -1.307 14.443 1.00 88.19 399 VAL A C 1
ATOM 3128 O O . VAL A 1 399 ? 20.215 -1.545 15.642 1.00 88.19 399 VAL A O 1
ATOM 3131 N N . PHE A 1 400 ? 20.010 -0.059 13.971 1.00 88.44 400 PHE A N 1
ATOM 3132 C CA . PHE A 1 400 ? 20.160 1.111 14.832 1.00 88.44 400 PHE A CA 1
ATOM 3133 C C . PHE A 1 400 ? 19.112 1.123 15.949 1.00 88.44 400 PHE A C 1
ATOM 3135 O O . PHE A 1 400 ? 19.444 1.307 17.120 1.00 88.44 400 PHE A O 1
ATOM 3142 N N . ARG A 1 401 ? 17.842 0.860 15.616 1.00 82.50 401 ARG A N 1
ATOM 3143 C CA . ARG A 1 401 ? 16.771 0.837 16.619 1.00 82.50 401 ARG A CA 1
ATOM 3144 C C . ARG A 1 401 ? 16.929 -0.302 17.614 1.00 82.50 401 ARG A C 1
ATOM 3146 O O . ARG A 1 401 ? 16.697 -0.088 18.800 1.00 82.50 401 ARG A O 1
ATOM 3153 N N . GLU A 1 402 ? 17.311 -1.494 17.159 1.00 84.62 402 GLU A N 1
ATOM 3154 C CA . GLU A 1 402 ? 17.584 -2.614 18.062 1.00 84.62 402 GLU A CA 1
ATOM 3155 C C . GLU A 1 402 ? 18.726 -2.290 19.027 1.00 84.62 402 GLU A C 1
ATOM 3157 O O . GLU A 1 402 ? 18.595 -2.553 20.223 1.00 84.62 402 GLU A O 1
ATOM 3162 N N . CYS A 1 403 ? 19.793 -1.647 18.549 1.00 87.50 403 CYS A N 1
ATOM 3163 C CA . CYS A 1 403 ? 20.871 -1.159 19.403 1.00 87.50 403 CYS A CA 1
ATOM 3164 C C . CYS A 1 403 ? 20.359 -0.150 20.438 1.00 87.50 403 CYS A C 1
ATOM 3166 O O . CYS A 1 403 ? 20.621 -0.318 21.628 1.00 87.50 403 CYS A O 1
ATOM 3168 N N . CYS A 1 404 ? 19.578 0.856 20.032 1.00 85.88 404 CYS A N 1
ATOM 3169 C CA . CYS A 1 404 ? 19.031 1.834 20.974 1.00 85.88 404 CYS A CA 1
ATOM 3170 C C . CYS A 1 404 ? 18.127 1.191 22.037 1.00 85.88 404 CYS A C 1
ATOM 3172 O O . CYS A 1 404 ? 18.225 1.546 23.211 1.00 85.88 404 CYS A O 1
ATOM 3174 N N . LEU A 1 405 ? 17.283 0.229 21.650 1.00 81.69 405 LEU A N 1
ATOM 3175 C CA . LEU A 1 405 ? 16.417 -0.497 22.582 1.00 81.69 405 LEU A CA 1
ATOM 3176 C C . LEU A 1 405 ? 17.235 -1.326 23.580 1.00 81.69 405 LEU A C 1
ATOM 3178 O O . LEU A 1 405 ? 16.963 -1.274 24.778 1.00 81.69 405 LEU A O 1
ATOM 3182 N N . ARG A 1 406 ? 18.275 -2.032 23.117 1.00 86.06 406 ARG A N 1
ATOM 3183 C CA . ARG A 1 406 ? 19.186 -2.780 24.001 1.00 86.06 406 ARG A CA 1
ATOM 3184 C C . ARG A 1 406 ? 19.922 -1.857 24.973 1.00 86.06 406 ARG A C 1
ATOM 3186 O O . ARG A 1 406 ? 20.033 -2.185 26.148 1.00 86.06 406 ARG A O 1
ATOM 3193 N N . VAL A 1 407 ? 20.371 -0.685 24.516 1.00 86.50 407 VAL A N 1
ATOM 3194 C CA . VAL A 1 407 ? 21.025 0.318 25.376 1.00 86.50 407 VAL A CA 1
ATOM 3195 C C . VAL A 1 407 ? 20.060 0.866 26.429 1.00 86.50 407 VAL A C 1
ATOM 3197 O O . VAL A 1 407 ? 20.449 1.025 27.584 1.00 86.50 407 VAL A O 1
ATOM 3200 N N . GLN A 1 408 ? 18.803 1.144 26.070 1.00 82.31 408 GLN A N 1
ATOM 3201 C CA . GLN A 1 408 ? 17.787 1.578 27.035 1.00 82.31 408 GLN A CA 1
ATOM 3202 C C . GLN A 1 408 ? 17.492 0.499 28.080 1.00 82.31 408 GLN A C 1
ATOM 3204 O O . GLN A 1 408 ? 17.462 0.809 29.268 1.00 82.31 408 GLN A O 1
ATOM 3209 N N . GLN A 1 409 ? 17.335 -0.757 27.654 1.00 81.75 409 GLN A N 1
ATOM 3210 C CA . GLN A 1 409 ? 17.138 -1.893 28.556 1.00 81.75 409 GLN A CA 1
ATOM 3211 C C . GLN A 1 409 ? 18.326 -2.063 29.506 1.00 81.75 409 GLN A C 1
ATOM 3213 O O . GLN A 1 409 ? 18.135 -2.166 30.713 1.00 81.75 409 GLN A O 1
ATOM 3218 N N . TRP A 1 410 ? 19.552 -2.002 28.985 1.00 83.31 410 TRP A N 1
ATOM 3219 C CA . TRP A 1 410 ? 20.766 -2.064 29.797 1.00 83.31 410 TRP A CA 1
ATOM 3220 C C . TRP A 1 410 ? 20.835 -0.920 30.819 1.00 83.31 410 TRP A C 1
ATOM 3222 O O . TRP A 1 410 ? 21.059 -1.164 32.001 1.00 83.31 410 TRP A O 1
ATOM 3232 N N . ARG A 1 411 ? 20.546 0.325 30.410 1.00 82.94 411 ARG A N 1
ATOM 3233 C CA . ARG A 1 411 ? 20.490 1.479 31.327 1.00 82.94 411 ARG A CA 1
ATOM 3234 C C . ARG A 1 411 ? 19.413 1.332 32.402 1.00 82.94 411 ARG A C 1
ATOM 3236 O O . ARG A 1 411 ? 19.629 1.797 33.516 1.00 82.94 411 ARG A O 1
ATOM 3243 N N . ALA A 1 412 ? 18.269 0.730 32.076 1.00 79.44 412 ALA A N 1
ATOM 3244 C CA . ALA A 1 412 ? 17.201 0.481 33.040 1.00 79.44 412 ALA A CA 1
ATOM 3245 C C . ALA A 1 412 ? 17.630 -0.541 34.100 1.00 79.44 412 ALA A C 1
ATOM 3247 O O . ALA A 1 412 ? 17.375 -0.319 35.277 1.00 79.44 412 ALA A O 1
ATOM 3248 N N . VAL A 1 413 ? 18.339 -1.601 33.697 1.00 80.88 413 VAL A N 1
ATOM 3249 C CA . VAL A 1 413 ? 18.906 -2.599 34.619 1.00 80.88 413 VAL A CA 1
ATOM 3250 C C . VAL A 1 413 ? 19.983 -1.977 35.514 1.00 80.88 413 VAL A C 1
ATOM 3252 O O . VAL A 1 413 ? 19.962 -2.179 36.720 1.00 80.88 413 VAL A O 1
ATOM 3255 N N . VAL A 1 414 ? 20.886 -1.162 34.955 1.00 79.12 414 VAL A N 1
ATOM 3256 C CA . VAL A 1 414 ? 21.984 -0.525 35.712 1.00 79.12 414 VAL A CA 1
ATOM 3257 C C . VAL A 1 414 ? 21.490 0.541 36.703 1.00 79.12 414 VAL A C 1
ATOM 3259 O O . VAL A 1 414 ? 22.129 0.766 37.724 1.00 79.12 414 VAL A O 1
ATOM 3262 N N . LYS A 1 415 ? 20.366 1.213 36.422 1.00 72.38 415 LYS A N 1
ATOM 3263 C CA . LYS A 1 415 ? 19.804 2.269 37.286 1.00 72.38 415 LYS A CA 1
ATOM 3264 C C . LYS A 1 415 ? 18.869 1.765 38.391 1.00 72.38 415 LYS A C 1
ATOM 3266 O O . LYS A 1 415 ? 18.375 2.599 39.147 1.00 72.38 415 LYS A O 1
ATOM 3271 N N . GLN A 1 416 ? 18.593 0.463 38.496 1.00 56.56 416 GLN A N 1
ATOM 3272 C CA . GLN A 1 416 ? 17.818 -0.050 39.628 1.00 56.56 416 GLN A CA 1
ATOM 3273 C C . GLN A 1 416 ? 18.672 0.038 40.905 1.00 56.56 416 GLN A C 1
ATOM 3275 O O . GLN A 1 416 ? 19.725 -0.599 40.957 1.00 56.56 416 GLN A O 1
ATOM 3280 N N . PRO A 1 417 ? 18.273 0.823 41.927 1.00 57.84 417 PRO A N 1
ATOM 3281 C CA . PRO A 1 417 ? 18.940 0.762 43.220 1.00 57.84 417 PRO A CA 1
ATOM 3282 C C . PRO A 1 417 ? 18.799 -0.657 43.784 1.00 57.84 417 PRO A C 1
ATOM 3284 O O . PRO A 1 417 ? 17.770 -1.306 43.582 1.00 57.84 417 PRO A O 1
ATOM 3287 N N . ALA A 1 418 ? 19.841 -1.140 44.467 1.00 58.66 418 ALA A N 1
ATOM 3288 C CA . ALA A 1 418 ? 19.803 -2.432 45.145 1.00 58.66 418 ALA A CA 1
ATOM 3289 C C . ALA A 1 418 ? 18.547 -2.510 46.034 1.00 58.66 418 ALA A C 1
ATOM 3291 O O . ALA A 1 418 ? 18.215 -1.508 46.676 1.00 58.66 418 ALA A O 1
ATOM 3292 N N . PRO A 1 419 ? 17.833 -3.650 46.072 1.00 52.81 419 PRO A N 1
ATOM 3293 C CA . PRO A 1 419 ? 16.672 -3.788 46.937 1.00 52.81 419 PRO A CA 1
ATOM 3294 C C . PRO A 1 419 ? 17.099 -3.501 48.378 1.00 52.81 419 PRO A C 1
ATOM 3296 O O . PRO A 1 419 ? 17.943 -4.200 48.937 1.00 52.81 419 PRO A O 1
ATOM 3299 N N . THR A 1 420 ? 16.541 -2.445 48.970 1.00 51.16 420 THR A N 1
ATOM 3300 C CA . THR A 1 420 ? 16.674 -2.163 50.395 1.00 51.16 420 THR A CA 1
ATOM 3301 C C . THR A 1 420 ? 15.976 -3.287 51.146 1.00 51.16 420 THR A C 1
ATOM 3303 O O . THR A 1 420 ? 14.752 -3.328 51.248 1.00 51.16 420 THR A O 1
ATOM 3306 N N . VAL A 1 421 ? 16.765 -4.236 51.645 1.00 53.81 421 VAL A N 1
ATOM 3307 C CA . VAL A 1 421 ? 16.305 -5.241 52.599 1.00 53.81 421 VAL A CA 1
ATOM 3308 C C . VAL A 1 421 ? 15.982 -4.499 53.894 1.00 53.81 421 VAL A C 1
ATOM 3310 O O . VAL A 1 421 ? 16.871 -4.189 54.683 1.00 53.81 421 VAL A O 1
ATOM 3313 N N . SER A 1 422 ? 14.712 -4.158 54.101 1.00 51.16 422 SER A N 1
ATOM 3314 C CA . SER A 1 422 ? 14.228 -3.743 55.413 1.00 51.16 422 SER A CA 1
ATOM 3315 C C . SER A 1 422 ? 14.223 -4.976 56.313 1.00 51.16 422 SER A C 1
ATOM 3317 O O . SER A 1 422 ? 13.353 -5.840 56.180 1.00 51.16 422 SER A O 1
ATOM 3319 N N . LEU A 1 423 ? 15.219 -5.083 57.193 1.00 55.06 423 LEU A N 1
ATOM 3320 C CA . LEU A 1 423 ? 15.181 -6.031 58.303 1.00 55.06 423 LEU A CA 1
ATOM 3321 C C . LEU A 1 423 ? 13.957 -5.697 59.175 1.00 55.06 423 LEU A C 1
ATOM 3323 O O . LEU A 1 423 ? 13.755 -4.520 59.487 1.00 55.06 423 LEU A O 1
ATOM 3327 N N . PRO A 1 424 ? 13.128 -6.683 59.558 1.00 53.66 424 PRO A N 1
ATOM 3328 C CA . PRO A 1 424 ? 12.045 -6.439 60.497 1.00 53.66 424 PRO A CA 1
ATOM 3329 C C . PRO A 1 424 ? 12.647 -5.978 61.828 1.00 53.66 424 PRO A C 1
ATOM 3331 O O . PRO A 1 424 ? 13.547 -6.625 62.367 1.00 53.66 424 PRO A O 1
ATOM 3334 N N . SER A 1 425 ? 12.165 -4.846 62.341 1.00 47.78 425 SER A N 1
ATOM 3335 C CA . SER A 1 425 ? 12.483 -4.381 63.687 1.00 47.78 425 SER A CA 1
ATOM 3336 C C . SER A 1 425 ? 12.037 -5.446 64.687 1.00 47.78 425 SER A C 1
ATOM 3338 O O . SER A 1 425 ? 10.842 -5.702 64.826 1.00 47.78 425 SER A O 1
ATOM 3340 N N . GLN A 1 426 ? 12.992 -6.080 65.364 1.00 49.06 426 GLN A N 1
ATOM 3341 C CA . GLN A 1 426 ? 12.710 -6.725 66.640 1.00 49.06 426 GLN A CA 1
ATOM 3342 C C . GLN A 1 426 ? 12.669 -5.622 67.699 1.00 49.06 426 GLN A C 1
ATOM 3344 O O . GLN A 1 426 ? 13.669 -4.936 67.912 1.00 49.06 426 GLN A O 1
ATOM 3349 N N . GLY A 1 427 ? 11.495 -5.432 68.292 1.00 44.22 427 GLY A N 1
ATOM 3350 C CA . GLY A 1 427 ? 11.201 -4.452 69.333 1.00 44.22 427 GLY A CA 1
ATOM 3351 C C . GLY A 1 427 ? 9.723 -4.482 69.648 1.00 44.22 427 GLY A C 1
ATOM 3352 O O . GLY A 1 427 ? 8.977 -3.844 68.874 1.00 44.22 427 GLY A O 1
#

Secondary structure (DSSP, 8-state):
---PPPPPPP-------TT--------------SSPPPPHHHHHHHHHHHHHHHHHHHHHHHHHHS----S----TTHHHHHHTTEE-HHHHHHHHHHHHHHHHTTHHHHHT-HHHHHHHHHHHHHHHTT-HHHHHHHTTT-B---TTHHHHHHHHHHHHHHHHHHHHHHH----EE-SSPPP--SSSTTGGGBSS-TT-SS--B--SSHHHHHHHHHHHHHHHHHHHHHHHHHH-TTHHHHHT-HHHHHHSTTTTT-TT--EEEE-S------HHHHH-TT---HHHHHHHTTTB---TT-----HHHHT-TT--EEEESSPPPP--S-PSPS---TT----B-TTS-B-------B---S-HHHHHHHHHHHHHHHHHHGGG-HHHHHHHHHHHHHHHHHHHHHHHHHHHHHTSPPP--------

Radius of gyration: 25.83 Å; chains: 1; bounding box: 58×73×100 Å